Protein AF-X1LXI9-F1 (afdb_monomer_lite)

pLDDT: mean 72.56, std 15.57, range [33.75, 97.38]

Secondary structure (DSSP, 8-state):
--TTSS----GGGTTEEEE-S--TT-EEEEEEE--TT--TT-BSEEEES--SSSS--EEEEPTTSEEEEE-TTT--TT-EEEEEEEEES-EEEEEEEESSSS-EEPPPTT-TTS--EEEE-SSS-EEEEEEEEE--SPPPTT-EEEEE-SSTT-EEEEEEEEEE--PEEEETT-----TT--GGGTT-EEEE-TT--EEEE---S-PPPGGGTTEEEEEE-TT-SSSS-EEESTTSTT-EEEPPPEEEEEE--GGGPPPGGGTTEEEEEEEEEEE-TTS-EEEEEEEEEEEE--HHHHHHS--B--TTSTTEEE-TTS-EEE-SSTT--EEEEEEEEEETTEEEEEEEETTSSSBSS--EEETTEE----TTSTT----EEEPPTTTTTEEEEEETTTTEEEEEE-STTS--STTTT-BBTTTTB---B-TT-B-TTS-B---B-HHHHHHHHHTSSSTT--B---BTT-TT---TT---

Sequence (480 aa):
AIPGEGEVCSAVDVGCREYKGPAANNVRQVLFDDFETGIGSWTGGNIVTESVNFPGHSMEVTPSNTVERPVANFIQQGKSYLLSFWVKGSGDYKYYFSNGTPDLYFIDQNDENSPHTVNVSTDEWQEINIGQVLFNRSVSADEKLVILAPTAGTYIDNVILKEVQDNIYLIKDSWSTPESCILDMVGCQLYTDQNNNPYYFKSFSHLCEEQYVGCEALIDTQNYSSPFAKEFNSGDVSEINILSDEMIYLVNDEEKNCQAADKGCEKMGLPQLGIDIDGNVNVLSWSDVYLKNNPDFYTLKPILCVEDDLGCETYDNGIYFKDPELQEKVCEYRGNVLIGGKSKTGWFQQGTDLPCYESDLDTFTYGILSVLDDDYEGWAGICPNNQTGCTQFIDPSISTSYYYLDNEKLDKASCNGQVSLKQGCILFSDPNDTDGDGSVISRYNSAATYRKSAEATPLDSFVNPVDCTDTGTQDWTDYC

Foldseek 3Di:
DPPPPDDDDDPVCVQKDWDDDDDDPQKAWLDKDFQQVHPPQKPQWGWDCPHPDPRGIWTFGHQVLKMKHQCLVRDDAQWKKKKKWKKFAFAKKFKFKDQPPQTFEQDDPPDRRDTDIDGDHHRDIDMDTTHMTHRHDGRDSSIIIMMGHPGGRMIIGTIIMMIRRDIDIDRPPPDDDDPVPDVVCPAWDWDADPVRDTDTDGDDPDDPDPQQVQKDWDKDQLLAPDQAKDWDPPPALQIDIRHGIDTDIGRDDVVPDDQLVCRQWDWWWDFDWDADPVGDIDGPDTDIDIDRPHPVCCPVPVQFDGPPDDQWDQIVVSTIGHDPVNVLQEWEWAFQQQDPNDGATEIARPPDPHASDPDPPDPRYGYQDDPVDPPHPPHDYDYDPVCVQFWWWAQPQPRDTDTDRPDPVDPPPPLVQWDFVVVPRGDTFTQCCDDSNSHRDPQFDRNVRHVCCCPDVVGRDTDHTHGQPPPPDPDPVRHD

Radius of gyration: 37.51 Å; chains: 1; bounding box: 97×58×106 Å

Organism: NCBI:txid412755

Structure (mmCIF, N/CA/C/O backbone):
data_AF-X1LXI9-F1
#
_entry.id   AF-X1LXI9-F1
#
loop_
_atom_site.group_PDB
_atom_site.id
_atom_site.type_symbol
_atom_site.label_atom_id
_atom_site.label_alt_id
_atom_site.label_comp_id
_atom_site.label_asym_id
_atom_site.label_entity_id
_atom_site.label_seq_id
_atom_site.pdbx_PDB_ins_code
_atom_site.Cartn_x
_atom_site.Cartn_y
_atom_site.Cartn_z
_atom_site.occupancy
_atom_site.B_iso_or_equiv
_atom_site.auth_seq_id
_atom_site.auth_comp_id
_atom_site.auth_asym_id
_atom_site.auth_atom_id
_atom_site.pdbx_PDB_model_num
ATOM 1 N N . ALA A 1 1 ? -39.794 -25.764 45.193 1.00 43.38 1 ALA A N 1
ATOM 2 C CA . ALA A 1 1 ? -39.965 -25.770 43.730 1.00 43.38 1 ALA A CA 1
ATOM 3 C C . ALA A 1 1 ? -41.365 -26.276 43.419 1.00 43.38 1 ALA A C 1
ATOM 5 O O . ALA A 1 1 ? -41.764 -27.274 44.015 1.00 43.38 1 ALA A O 1
ATOM 6 N N . ILE A 1 2 ? -42.117 -25.570 42.575 1.00 35.69 2 ILE A N 1
ATOM 7 C CA . ILE A 1 2 ? -43.411 -26.043 42.071 1.00 35.69 2 ILE A CA 1
ATOM 8 C C . ILE A 1 2 ? -43.110 -27.228 41.135 1.00 35.69 2 ILE A C 1
ATOM 10 O O . ILE A 1 2 ? -42.318 -27.056 40.204 1.00 35.69 2 ILE A O 1
ATOM 14 N N . PRO A 1 3 ? -43.640 -28.440 41.384 1.00 33.97 3 PRO A N 1
ATOM 15 C CA . PRO A 1 3 ? -43.390 -29.584 40.510 1.00 33.97 3 PRO A CA 1
ATOM 16 C C . PRO A 1 3 ? -43.986 -29.312 39.121 1.00 33.97 3 PRO A C 1
ATOM 18 O O . PRO A 1 3 ? -45.205 -29.288 38.978 1.00 33.97 3 PRO A O 1
ATOM 21 N N . GLY A 1 4 ? -43.133 -29.079 38.118 1.00 40.91 4 GLY A N 1
ATOM 22 C CA . GLY A 1 4 ? -43.538 -28.837 36.724 1.00 40.91 4 GLY A CA 1
ATOM 23 C C . GLY A 1 4 ? -43.124 -27.489 36.122 1.00 40.91 4 GLY A C 1
ATOM 24 O O . GLY A 1 4 ? -43.269 -27.324 34.918 1.00 40.91 4 GLY A O 1
ATOM 25 N N . GLU A 1 5 ? -42.577 -26.559 36.913 1.00 40.34 5 GLU A N 1
ATOM 26 C CA . GLU A 1 5 ? -42.076 -25.256 36.417 1.00 40.34 5 GLU A CA 1
ATOM 27 C C . GLU A 1 5 ? -40.541 -25.150 36.416 1.00 40.34 5 GLU A C 1
ATOM 29 O O . GLU A 1 5 ? -39.981 -24.128 36.035 1.00 40.34 5 GLU A O 1
ATOM 34 N N . GLY A 1 6 ? -39.845 -26.198 36.865 1.00 33.75 6 GLY A N 1
ATOM 35 C CA . GLY A 1 6 ? -38.390 -26.278 36.778 1.00 33.75 6 GLY A CA 1
ATOM 36 C C . GLY A 1 6 ? -37.969 -26.949 35.478 1.00 33.75 6 GLY A C 1
ATOM 37 O O . GLY A 1 6 ? -38.403 -28.070 35.206 1.00 33.75 6 GLY A O 1
ATOM 38 N N . GLU A 1 7 ? -37.103 -26.298 34.705 1.00 44.97 7 GLU A N 1
ATOM 39 C CA . GLU A 1 7 ? -36.386 -26.971 33.625 1.00 44.97 7 GLU A CA 1
ATOM 40 C C . GLU A 1 7 ? -35.500 -28.077 34.216 1.00 44.97 7 GLU A C 1
ATOM 42 O O . GLU A 1 7 ? -34.785 -27.880 35.202 1.00 44.97 7 GLU A O 1
ATOM 47 N N . VAL A 1 8 ? -35.607 -29.280 33.653 1.00 48.47 8 VAL A N 1
ATOM 48 C CA . VAL A 1 8 ? -34.887 -30.464 34.128 1.00 48.47 8 VAL A CA 1
ATOM 49 C C . VAL A 1 8 ? -33.507 -30.472 33.473 1.00 48.47 8 VAL A C 1
ATOM 51 O O . VAL A 1 8 ? -33.408 -30.709 32.272 1.00 48.47 8 VAL A O 1
ATOM 54 N N . CYS A 1 9 ? -32.444 -30.229 34.242 1.00 44.66 9 CYS A N 1
ATOM 55 C CA . CYS A 1 9 ? -31.069 -30.443 33.784 1.00 44.66 9 CYS A CA 1
ATOM 56 C C . CYS A 1 9 ? -30.585 -31.858 34.132 1.00 44.66 9 CYS A C 1
ATOM 58 O O . CYS A 1 9 ? -31.145 -32.535 35.004 1.00 44.66 9 CYS A O 1
ATOM 60 N N . SER A 1 10 ? -29.565 -32.343 33.424 1.00 62.69 10 SER A N 1
ATOM 61 C CA . SER A 1 10 ? -29.024 -33.674 33.684 1.00 62.69 10 SER A CA 1
ATOM 62 C C . SER A 1 10 ? -28.213 -33.696 34.987 1.00 62.69 10 SER A C 1
ATOM 64 O O . SER A 1 10 ? -27.716 -32.672 35.456 1.00 62.69 10 SER A O 1
ATOM 66 N N . ALA A 1 11 ? -28.027 -34.884 35.571 1.00 64.38 11 ALA A N 1
ATOM 67 C CA . ALA A 1 11 ? -27.222 -35.035 36.785 1.00 64.38 11 ALA A CA 1
ATOM 68 C C . ALA A 1 11 ? -25.746 -34.620 36.599 1.00 64.38 11 ALA A C 1
ATOM 70 O O . ALA A 1 11 ? -25.089 -34.316 37.591 1.00 64.38 11 ALA A O 1
ATOM 71 N N . VAL A 1 12 ? -25.233 -34.595 35.359 1.00 62.94 12 VAL A N 1
ATOM 72 C CA . VAL A 1 12 ? -23.859 -34.148 35.061 1.00 62.94 12 VAL A CA 1
ATOM 73 C C . VAL A 1 12 ? -23.729 -32.623 34.988 1.00 62.94 12 VAL A C 1
ATOM 75 O O . VAL A 1 12 ? -22.621 -32.115 35.115 1.00 62.94 12 VAL A O 1
ATOM 78 N N . ASP A 1 13 ? -24.845 -31.897 34.876 1.00 57.62 13 ASP A N 1
ATOM 79 C CA . ASP A 1 13 ? -24.875 -30.430 34.777 1.00 57.62 13 ASP A CA 1
ATOM 80 C C . ASP A 1 13 ? -25.096 -29.744 36.141 1.00 57.62 13 ASP A C 1
ATOM 82 O O . ASP A 1 13 ? -25.202 -28.517 36.241 1.00 57.62 13 ASP A O 1
ATOM 86 N N . VAL A 1 14 ? -25.188 -30.524 37.226 1.00 57.53 14 VAL A N 1
ATOM 87 C CA . VAL A 1 14 ? -25.380 -30.006 38.587 1.00 57.53 14 VAL A CA 1
ATOM 88 C C . VAL A 1 14 ? -24.143 -29.210 39.005 1.00 57.53 14 VAL A C 1
ATOM 90 O O . VAL A 1 14 ? -23.079 -29.769 39.253 1.00 57.53 14 VAL A O 1
ATOM 93 N N . GLY A 1 15 ? -24.296 -27.888 39.120 1.00 50.97 15 GLY A N 1
ATOM 94 C CA . GLY A 1 15 ? -23.203 -26.973 39.464 1.00 50.97 15 GLY A CA 1
ATOM 95 C C . GLY A 1 15 ? -22.552 -26.275 38.267 1.00 50.97 15 GLY A C 1
ATOM 96 O O . GLY A 1 15 ? -21.640 -25.478 38.490 1.00 50.97 15 GLY A O 1
ATOM 97 N N . CYS A 1 16 ? -23.027 -26.506 37.036 1.00 48.50 16 CYS A N 1
ATOM 98 C CA . CYS A 1 16 ? -22.676 -25.684 35.877 1.00 48.50 16 CYS A CA 1
ATOM 99 C C . CYS A 1 16 ? -22.982 -24.208 36.150 1.00 48.50 16 CYS A C 1
ATOM 101 O O . CYS A 1 16 ? -24.085 -23.846 36.568 1.00 48.50 16 CYS A O 1
ATOM 103 N N . ARG A 1 17 ? -21.991 -23.352 35.916 1.00 50.97 17 ARG A N 1
ATOM 104 C CA . ARG A 1 17 ? -22.126 -21.898 35.934 1.00 50.97 17 ARG A CA 1
ATOM 105 C C . ARG A 1 17 ? -21.699 -21.356 34.582 1.00 50.97 17 ARG A C 1
ATOM 107 O O . ARG A 1 17 ? -20.701 -21.793 34.012 1.00 50.97 17 ARG A O 1
ATOM 114 N N . GLU A 1 18 ? -22.468 -20.400 34.088 1.00 49.72 18 GLU A N 1
ATOM 115 C CA . GLU A 1 18 ? -22.074 -19.585 32.951 1.00 49.72 18 GLU A CA 1
ATOM 116 C C . GLU A 1 18 ? -21.081 -18.529 33.450 1.00 49.72 18 GLU A C 1
ATOM 118 O O . GLU A 1 18 ? -21.402 -17.721 34.325 1.00 49.72 18 GLU A O 1
ATOM 123 N N . TYR A 1 19 ? -19.863 -18.564 32.921 1.00 52.59 19 TYR A N 1
ATOM 124 C CA . TYR A 1 19 ? -18.863 -17.527 33.117 1.00 52.59 19 TYR A CA 1
ATOM 125 C C . TYR A 1 19 ? -18.791 -16.703 31.831 1.00 52.59 19 TYR A C 1
ATOM 127 O O . TYR A 1 19 ? -18.480 -17.221 30.757 1.00 52.59 19 TYR A O 1
ATOM 135 N N . LYS A 1 20 ? -19.104 -15.409 31.944 1.00 48.09 20 LYS A N 1
ATOM 136 C CA . LYS A 1 20 ? -19.014 -14.442 30.845 1.00 48.09 20 LYS A CA 1
ATOM 137 C C . LYS A 1 20 ? -17.766 -13.590 31.035 1.00 48.09 20 LYS A C 1
ATOM 139 O O . LYS A 1 20 ? -17.637 -12.916 32.059 1.00 48.09 20 LYS A O 1
ATOM 144 N N . GLY A 1 21 ? -16.854 -13.653 30.072 1.00 52.06 21 GLY A N 1
ATOM 145 C CA . GLY A 1 21 ? -15.594 -12.919 30.096 1.00 52.06 21 GLY A CA 1
ATOM 146 C C . GLY A 1 21 ? -14.794 -13.116 28.809 1.00 52.06 21 GLY A C 1
ATOM 147 O O . GLY A 1 21 ? -15.010 -14.110 28.112 1.00 52.06 21 GLY A O 1
ATOM 148 N N . PRO A 1 22 ? -13.865 -12.201 28.485 1.00 48.69 22 PRO A N 1
ATOM 149 C CA . PRO A 1 22 ? -12.986 -12.345 27.334 1.00 48.69 22 PRO A CA 1
ATOM 150 C C . PRO A 1 22 ? -11.936 -13.428 27.622 1.00 48.69 22 PRO A C 1
ATOM 152 O O . PRO A 1 22 ? -10.826 -13.144 28.064 1.00 48.69 22 PRO A O 1
ATOM 155 N N . ALA A 1 23 ? -12.274 -14.697 27.409 1.00 44.97 23 ALA A N 1
ATOM 156 C CA . ALA A 1 23 ? -11.259 -15.737 27.309 1.00 44.97 23 ALA A CA 1
ATOM 157 C C . ALA A 1 23 ? -10.646 -15.699 25.905 1.00 44.97 23 ALA A C 1
ATOM 159 O O . ALA A 1 23 ? -11.381 -15.679 24.925 1.00 44.97 23 ALA A O 1
ATOM 160 N N . ALA A 1 24 ? -9.312 -15.664 25.836 1.00 43.31 24 ALA A N 1
ATOM 161 C CA . ALA A 1 24 ? -8.489 -15.928 24.652 1.00 43.31 24 ALA A CA 1
ATOM 162 C C . ALA A 1 24 ? -9.114 -15.521 23.299 1.00 43.31 24 ALA A C 1
ATOM 164 O O . ALA A 1 24 ? -9.586 -16.368 22.548 1.00 43.31 24 ALA A O 1
ATOM 165 N N . ASN A 1 25 ? -9.065 -14.225 22.977 1.00 47.00 25 ASN A N 1
ATOM 166 C CA . ASN A 1 25 ? -9.416 -13.696 21.652 1.00 47.00 25 ASN A CA 1
ATOM 167 C C . ASN A 1 25 ? -10.884 -13.826 21.223 1.00 47.00 25 ASN A C 1
ATOM 169 O O . ASN A 1 25 ? -11.218 -13.651 20.056 1.00 47.00 25 ASN A O 1
ATOM 173 N N . ASN A 1 26 ? -11.784 -14.058 22.171 1.00 65.25 26 ASN A N 1
ATOM 174 C CA . ASN A 1 26 ? -13.198 -14.205 21.877 1.00 65.25 26 ASN A CA 1
ATOM 175 C C . ASN A 1 26 ? -13.980 -12.883 21.853 1.00 65.25 26 ASN A C 1
ATOM 177 O O . ASN A 1 26 ? -15.082 -12.771 22.398 1.00 65.25 26 ASN A O 1
ATOM 181 N N . VAL A 1 27 ? -13.364 -11.843 21.300 1.00 74.12 27 VAL A N 1
ATOM 182 C CA . VAL A 1 27 ? -13.931 -10.497 21.221 1.00 74.12 27 VAL A CA 1
ATOM 183 C C . VAL A 1 27 ? -13.895 -10.023 19.778 1.00 74.12 27 VAL A C 1
ATOM 185 O O . VAL A 1 27 ? -12.883 -10.142 19.099 1.00 74.12 27 VAL A O 1
ATOM 188 N N . ARG A 1 28 ? -15.010 -9.478 19.303 1.00 82.69 28 ARG A N 1
ATOM 189 C CA . ARG A 1 28 ? -15.163 -8.932 17.955 1.00 82.69 28 ARG A CA 1
ATOM 190 C C . ARG A 1 28 ? -15.340 -7.426 18.047 1.00 82.69 28 ARG A C 1
ATOM 192 O O . ARG A 1 28 ? -16.235 -6.972 18.751 1.00 82.69 28 ARG A O 1
ATOM 199 N N . GLN A 1 29 ? -14.550 -6.654 17.310 1.00 88.81 29 GLN A N 1
ATOM 200 C CA . GLN A 1 29 ? -14.797 -5.221 17.159 1.00 88.81 29 GLN A CA 1
ATOM 201 C C . GLN A 1 29 ? -16.108 -4.997 16.400 1.00 88.81 29 GLN A C 1
ATOM 203 O O . GLN A 1 29 ? -16.296 -5.512 15.297 1.00 88.81 29 GLN A O 1
ATOM 208 N N . VAL A 1 30 ? -17.029 -4.265 17.022 1.00 92.62 30 VAL A N 1
ATOM 209 C CA . VAL A 1 30 ? -18.331 -3.913 16.438 1.00 92.62 30 VAL A CA 1
ATOM 210 C C . VAL A 1 30 ? -18.412 -2.435 16.066 1.00 92.62 30 VAL A C 1
ATOM 212 O O . VAL A 1 30 ? -19.2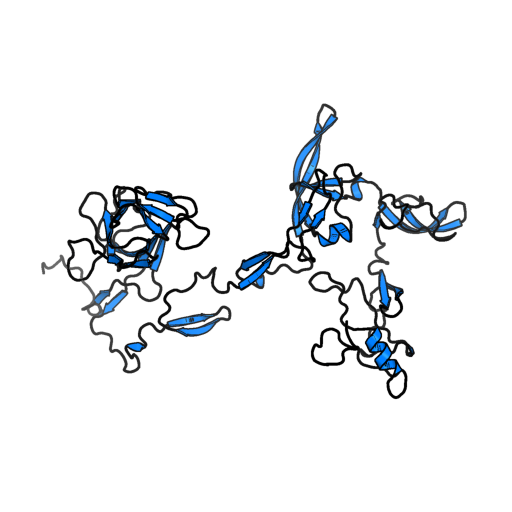30 -2.079 15.227 1.00 92.62 30 VAL A O 1
ATOM 215 N N . LEU A 1 31 ? -17.552 -1.592 16.644 1.00 93.44 31 LEU A N 1
ATOM 216 C CA . LEU A 1 31 ? -17.435 -0.168 16.339 1.00 93.44 31 LEU A CA 1
ATOM 217 C C . LEU A 1 31 ? -15.970 0.262 16.447 1.00 93.44 31 LEU A C 1
ATOM 219 O O . LEU A 1 31 ? -15.301 -0.126 17.407 1.00 93.44 31 LEU A O 1
ATOM 223 N N . PHE A 1 32 ? -15.519 1.076 15.495 1.00 95.00 32 PHE A N 1
ATOM 224 C CA . PHE A 1 32 ? -14.282 1.845 15.574 1.00 95.00 32 PHE A CA 1
ATOM 225 C C . PHE A 1 32 ? -14.494 3.186 14.881 1.00 95.00 32 PHE A C 1
ATOM 227 O O . PHE A 1 32 ? -14.864 3.208 13.709 1.00 95.00 32 PHE A O 1
ATOM 234 N N . ASP A 1 33 ? -14.316 4.269 15.628 1.00 95.44 33 ASP A N 1
ATOM 235 C CA . ASP A 1 33 ? -14.385 5.635 15.120 1.00 95.44 33 ASP A CA 1
ATOM 236 C C . ASP A 1 33 ? -13.048 6.338 15.458 1.00 95.44 33 ASP A C 1
ATOM 238 O O . ASP A 1 33 ? -12.766 6.598 16.631 1.00 95.44 33 ASP A O 1
ATOM 242 N N . ASP A 1 34 ? -12.230 6.598 14.430 1.00 93.62 34 ASP A N 1
ATOM 243 C CA . ASP A 1 34 ? -10.898 7.245 14.475 1.00 93.62 34 ASP A CA 1
ATOM 244 C C . ASP A 1 34 ? -10.928 8.738 14.105 1.00 93.62 34 ASP A C 1
ATOM 246 O O . ASP A 1 34 ? -9.926 9.431 14.170 1.00 93.62 34 ASP A O 1
ATOM 250 N N . PHE A 1 35 ? -12.095 9.240 13.699 1.00 95.62 35 PHE A N 1
ATOM 251 C CA . PHE A 1 35 ? -12.354 10.634 13.336 1.00 95.62 35 PHE A CA 1
ATOM 252 C C . PHE A 1 35 ? -11.572 11.193 12.134 1.00 95.62 35 PHE A C 1
ATOM 254 O O . PHE A 1 35 ? -11.758 12.365 11.804 1.00 95.62 35 PHE A O 1
ATOM 261 N N . GLU A 1 36 ? -10.818 10.379 11.391 1.00 94.25 36 GLU A N 1
ATOM 262 C CA . GLU A 1 36 ? -9.972 10.855 10.281 1.00 94.25 36 GLU A CA 1
ATOM 263 C C . GLU A 1 36 ? -10.762 11.384 9.075 1.00 94.25 36 GLU A C 1
ATOM 265 O O . GLU A 1 36 ? -10.279 12.195 8.286 1.00 94.25 36 GLU A O 1
ATOM 270 N N . THR A 1 37 ? -12.021 10.965 8.946 1.00 91.44 37 THR A N 1
ATOM 271 C CA . THR A 1 37 ? -12.935 11.406 7.878 1.00 91.44 37 THR A CA 1
ATOM 272 C C . THR A 1 37 ? -14.056 12.324 8.378 1.00 91.44 37 THR A C 1
ATOM 274 O O . THR A 1 37 ? -14.967 12.667 7.619 1.00 91.44 37 THR A O 1
ATOM 277 N N . GLY A 1 38 ? -14.014 12.741 9.649 1.00 91.62 38 GLY A N 1
ATOM 278 C CA . GLY A 1 38 ? -15.088 13.494 10.303 1.00 91.62 38 GLY A CA 1
ATOM 279 C C . GLY A 1 38 ? -15.615 12.830 11.577 1.00 91.62 38 GLY A C 1
ATOM 280 O O . GLY A 1 38 ? -15.315 11.683 11.884 1.00 91.62 38 GLY A O 1
ATOM 281 N N . ILE A 1 39 ? -16.510 13.526 12.287 1.00 93.19 39 ILE A N 1
ATOM 282 C CA . ILE A 1 39 ? -17.184 12.987 13.488 1.00 93.19 39 ILE A CA 1
ATOM 283 C C . ILE A 1 39 ? -18.311 11.982 13.175 1.00 93.19 39 ILE A C 1
ATOM 285 O O . ILE A 1 39 ? -18.971 11.476 14.078 1.00 93.19 39 ILE A O 1
ATOM 289 N N . GLY A 1 40 ? -18.580 11.689 11.900 1.00 91.25 40 GLY A N 1
ATOM 290 C CA . GLY A 1 40 ? -19.579 10.701 11.488 1.00 91.25 40 GLY A CA 1
ATOM 291 C C . GLY A 1 40 ? -20.969 10.925 12.104 1.00 91.25 40 GLY A C 1
ATOM 292 O O . GLY A 1 40 ? -21.575 11.982 11.949 1.00 91.25 40 GLY A O 1
ATOM 293 N N . SER A 1 41 ? -21.495 9.895 12.779 1.00 94.31 41 SER A N 1
ATOM 294 C CA . SER A 1 41 ? -22.800 9.932 13.472 1.00 94.31 41 SER A CA 1
ATOM 295 C C . SER A 1 41 ? -22.715 10.389 14.932 1.00 94.31 41 SER A C 1
ATOM 297 O O . SER A 1 41 ? -23.704 10.272 15.660 1.00 94.31 41 SER A O 1
ATOM 299 N N . TRP A 1 42 ? -21.550 10.856 15.383 1.00 96.56 42 TRP A N 1
ATOM 300 C CA . TRP A 1 42 ? -21.413 11.427 16.715 1.00 96.56 42 TRP A CA 1
ATOM 301 C C . TRP A 1 42 ? -22.117 12.779 16.809 1.00 96.56 42 TRP A C 1
ATOM 303 O O . TRP A 1 42 ? -22.228 13.533 15.843 1.00 96.56 42 TRP A O 1
ATOM 313 N N . THR A 1 43 ? -22.585 13.098 18.009 1.00 95.94 43 THR A N 1
ATOM 314 C CA . THR A 1 43 ? -23.117 14.419 18.353 1.00 95.94 43 THR A CA 1
ATOM 315 C C . THR A 1 43 ? -22.407 14.954 19.589 1.00 95.94 43 THR A C 1
ATOM 317 O O . THR A 1 43 ? -21.877 14.176 20.378 1.00 95.94 43 THR A O 1
ATOM 320 N N . GLY A 1 44 ? -22.385 16.280 19.761 1.00 94.06 44 GLY A N 1
ATOM 321 C CA . GLY A 1 44 ? -21.767 16.920 20.928 1.00 94.06 44 GLY A CA 1
ATOM 322 C C . GLY A 1 44 ? -20.252 17.137 20.832 1.00 94.06 44 GLY A C 1
ATOM 323 O O . GLY A 1 44 ? -19.642 17.501 21.837 1.00 94.06 44 GLY A O 1
ATOM 324 N N . GLY A 1 45 ? -19.649 16.967 19.651 1.00 94.50 45 GLY A N 1
ATOM 325 C CA . GLY A 1 45 ? -18.226 17.212 19.396 1.00 94.50 45 GLY A CA 1
ATOM 326 C C . GLY A 1 45 ? -17.971 17.936 18.069 1.00 94.50 45 GLY A C 1
ATOM 327 O O . GLY A 1 45 ? -18.873 18.028 17.237 1.00 94.50 45 GLY A O 1
ATOM 328 N N . ASN A 1 46 ? -16.752 18.442 17.877 1.00 95.31 46 ASN A N 1
ATOM 329 C CA . ASN A 1 46 ? -16.251 18.995 16.614 1.00 95.31 46 ASN A CA 1
ATOM 330 C C . ASN A 1 46 ? -14.959 18.282 16.208 1.00 95.31 46 ASN A C 1
ATOM 332 O O . ASN A 1 46 ? -14.172 17.912 17.072 1.00 95.31 46 ASN A O 1
ATOM 336 N N . ILE A 1 47 ? -14.717 18.134 14.906 1.00 95.75 47 ILE A N 1
ATOM 337 C CA . ILE A 1 47 ? -13.435 17.622 14.411 1.00 95.75 47 ILE A CA 1
ATOM 338 C C . ILE A 1 47 ? -12.323 18.662 14.595 1.00 95.75 47 ILE A C 1
ATOM 340 O O . ILE A 1 47 ? -12.526 19.845 14.310 1.00 95.75 47 ILE A O 1
ATOM 344 N N . VAL A 1 48 ? -11.153 18.216 15.049 1.00 95.56 48 VAL A N 1
ATOM 345 C CA . VAL A 1 48 ? -9.952 19.038 15.263 1.00 95.56 48 VAL A CA 1
ATOM 346 C C . VAL A 1 48 ? -8.688 18.273 14.868 1.00 95.56 48 VAL A C 1
ATOM 348 O O . VAL A 1 48 ? -8.717 17.056 14.756 1.00 95.56 48 VAL A O 1
ATOM 351 N N . THR A 1 49 ? -7.573 18.982 14.676 1.00 93.31 49 THR A N 1
ATOM 352 C CA . THR A 1 49 ? -6.270 18.407 14.273 1.00 93.31 49 THR A CA 1
ATOM 353 C C . THR A 1 49 ? -5.346 18.067 15.450 1.00 93.31 49 THR A C 1
ATOM 355 O O . THR A 1 49 ? -4.182 17.740 15.250 1.00 93.31 49 THR A O 1
ATOM 358 N N . GLU A 1 50 ? -5.804 18.255 16.690 1.00 90.69 50 GLU A N 1
ATOM 359 C CA . GLU A 1 50 ? -5.133 17.702 17.871 1.00 90.69 50 GLU A CA 1
ATOM 360 C C . GLU A 1 50 ? -5.544 16.236 17.963 1.00 90.69 50 GLU A C 1
ATOM 362 O O . GLU A 1 50 ? -6.726 15.964 18.125 1.00 90.69 50 GLU A O 1
ATOM 367 N N . SER A 1 51 ? -4.609 15.305 17.834 1.00 89.19 51 SER A N 1
ATOM 368 C CA . SER A 1 51 ? -4.891 13.874 17.671 1.00 89.19 51 SER A CA 1
ATOM 369 C C . SER A 1 51 ? -3.788 13.026 18.292 1.00 89.19 51 SER A C 1
ATOM 371 O O . SER A 1 51 ? -2.697 13.523 18.589 1.00 89.19 51 SER A O 1
ATOM 373 N N . VAL A 1 52 ? -4.061 11.733 18.487 1.00 79.56 52 VAL A N 1
ATOM 374 C CA . VAL A 1 52 ? -3.053 10.786 18.994 1.00 79.56 52 VAL A CA 1
ATOM 375 C C . VAL A 1 52 ? -1.918 10.586 17.976 1.00 79.56 52 VAL A C 1
ATOM 377 O O . VAL A 1 52 ? -0.761 10.422 18.365 1.00 79.56 52 VAL A O 1
ATOM 380 N N . ASN A 1 53 ? -2.233 10.655 16.678 1.00 78.19 53 ASN A N 1
ATOM 381 C CA . ASN A 1 53 ? -1.291 10.499 15.567 1.00 78.19 53 ASN A CA 1
ATOM 382 C C . ASN A 1 53 ? -1.152 11.809 14.779 1.00 78.19 53 ASN A C 1
ATOM 384 O O . ASN A 1 53 ? -2.161 12.418 14.440 1.00 78.19 53 ASN A O 1
ATOM 388 N N . PHE A 1 54 ? 0.073 12.236 14.452 1.00 64.06 54 PHE A N 1
ATOM 389 C CA . PHE A 1 54 ? 0.313 13.420 13.615 1.00 64.06 54 PHE A CA 1
ATOM 390 C C . PHE A 1 54 ? 0.900 13.028 12.244 1.00 64.06 54 PHE A C 1
ATOM 392 O O . PHE A 1 54 ? 1.953 12.384 12.227 1.00 64.06 54 PHE A O 1
ATOM 399 N N . PRO A 1 55 ? 0.310 13.465 11.109 1.00 74.31 55 PRO A N 1
ATOM 400 C CA . PRO A 1 55 ? -0.945 14.220 10.991 1.00 74.31 55 PRO A CA 1
ATOM 401 C C . PRO A 1 55 ? -2.178 13.329 11.236 1.00 74.31 55 PRO A C 1
ATOM 403 O O . PRO A 1 55 ? -2.167 12.165 10.849 1.00 74.31 55 PRO A O 1
ATOM 406 N N . GLY A 1 56 ? -3.230 13.879 11.848 1.00 88.94 56 GLY A N 1
ATOM 407 C CA . GLY A 1 56 ? -4.485 13.164 12.109 1.00 88.94 56 GLY A CA 1
ATOM 408 C C . GLY A 1 56 ? -5.572 14.071 12.685 1.00 88.94 56 GLY A C 1
ATOM 409 O O . GLY A 1 56 ? -5.379 15.291 12.800 1.00 88.94 56 GLY A O 1
ATOM 410 N N . HIS A 1 57 ? -6.709 13.478 13.042 1.00 94.25 57 HIS A N 1
ATOM 411 C CA . HIS A 1 57 ? -7.858 14.182 13.602 1.00 94.25 57 HIS A CA 1
ATOM 412 C C . HIS A 1 57 ? -8.375 13.521 14.878 1.00 94.25 57 HIS A C 1
ATOM 414 O O . HIS A 1 57 ? -8.226 12.330 15.091 1.00 94.25 57 HIS A O 1
ATOM 420 N N . SER A 1 58 ? -9.026 14.306 15.731 1.00 96.19 58 SER A N 1
ATOM 421 C CA . SER A 1 58 ? -9.824 13.785 16.841 1.00 96.19 58 SER A CA 1
ATOM 422 C C . SER A 1 58 ? -11.112 14.588 17.002 1.00 96.19 58 SER A C 1
ATOM 424 O O . SER A 1 58 ? -11.397 15.516 16.233 1.00 96.19 58 SER A O 1
ATOM 426 N N . MET A 1 59 ? -11.910 14.238 18.008 1.00 96.69 59 MET A N 1
ATOM 427 C CA . MET A 1 59 ? -13.119 14.963 18.362 1.00 96.69 59 MET A CA 1
ATOM 428 C C . MET A 1 59 ? -12.921 15.801 19.632 1.00 96.69 59 MET A C 1
ATOM 430 O O . MET A 1 59 ? -12.757 15.268 20.728 1.00 96.69 59 MET A O 1
ATOM 434 N N . GLU A 1 60 ? -13.036 17.123 19.510 1.00 96.75 60 GLU A N 1
ATOM 435 C CA . GLU A 1 60 ? -13.123 18.049 20.642 1.00 96.75 60 GLU A CA 1
ATOM 436 C C . GLU A 1 60 ? -14.562 18.099 21.180 1.00 96.75 60 GLU A C 1
ATOM 438 O O . GLU A 1 60 ? -15.517 18.353 20.441 1.00 96.75 60 GLU A O 1
ATOM 443 N N . VAL A 1 61 ? -14.733 17.894 22.484 1.00 95.88 61 VAL A N 1
ATOM 444 C CA . VAL A 1 61 ? -16.035 17.893 23.160 1.00 95.88 61 VAL A CA 1
ATOM 445 C C . VAL A 1 61 ? -16.596 19.316 23.290 1.00 95.88 61 VAL A C 1
ATOM 447 O O . VAL A 1 61 ? -15.957 20.218 23.837 1.00 95.88 61 VAL A O 1
ATOM 450 N N . THR A 1 62 ? -17.838 19.507 22.831 1.00 90.88 62 THR A N 1
ATOM 451 C CA . THR A 1 62 ? -18.563 20.792 22.871 1.00 90.88 62 THR A CA 1
ATOM 452 C C . THR A 1 62 ? -18.998 21.188 24.299 1.00 90.88 62 THR A C 1
ATOM 454 O O . THR A 1 62 ? -18.920 20.377 25.224 1.00 90.88 62 THR A O 1
ATOM 457 N N . PRO A 1 63 ? -19.514 22.420 24.524 1.00 84.69 63 PRO A N 1
ATOM 458 C CA . PRO A 1 63 ? -19.859 22.930 25.860 1.00 84.69 63 PRO A CA 1
ATOM 459 C C . PRO A 1 63 ? -20.881 22.138 26.694 1.00 84.69 63 PRO A C 1
ATOM 461 O O . PRO A 1 63 ? -21.085 22.470 27.860 1.00 84.69 63 PRO A O 1
ATOM 464 N N . SER A 1 64 ? -21.551 21.127 26.134 1.00 85.81 64 SER A N 1
ATOM 465 C CA . SER A 1 64 ? -22.424 20.210 26.884 1.00 85.81 64 SER A CA 1
ATOM 466 C C . SER A 1 64 ? -21.658 19.122 27.648 1.00 85.81 64 SER A C 1
ATOM 468 O O . SER A 1 64 ? -22.289 18.347 28.369 1.00 85.81 64 SER A O 1
ATOM 470 N N . ASN A 1 65 ? -20.332 19.031 27.479 1.00 91.88 65 ASN A N 1
ATOM 471 C CA . ASN A 1 65 ? -19.452 18.008 28.060 1.00 91.88 65 ASN A CA 1
ATOM 472 C C . ASN A 1 65 ? -19.884 16.563 27.750 1.00 91.88 65 ASN A C 1
ATOM 474 O O . ASN A 1 65 ? -19.486 15.635 28.447 1.00 91.88 65 ASN A O 1
ATOM 478 N N . THR A 1 66 ? -20.739 16.364 26.749 1.00 94.25 66 THR A N 1
ATOM 479 C CA . THR A 1 66 ? -21.377 15.077 26.463 1.00 94.25 66 THR A CA 1
ATOM 480 C C . THR A 1 66 ? -21.300 14.817 24.975 1.00 94.25 66 THR A C 1
ATOM 482 O O . THR A 1 66 ? -21.757 15.654 24.193 1.00 94.25 66 THR A O 1
ATOM 485 N N . VAL A 1 67 ? -20.769 13.654 24.608 1.00 96.44 67 VAL A N 1
ATOM 486 C CA . VAL A 1 67 ? -20.788 13.143 23.238 1.00 96.44 67 VAL A CA 1
ATOM 487 C C . VAL A 1 67 ? -21.595 11.855 23.169 1.00 96.44 67 VAL A C 1
ATOM 489 O O . VAL A 1 67 ? -21.568 11.033 24.088 1.00 96.44 67 VAL A O 1
ATOM 492 N N . GLU A 1 68 ? -22.338 11.688 22.079 1.00 96.69 68 GLU A N 1
ATOM 493 C CA . GLU A 1 68 ? -23.240 10.550 21.901 1.00 96.69 68 GLU A CA 1
ATOM 494 C C . GLU A 1 68 ? -23.073 9.906 20.529 1.00 96.69 68 GLU A C 1
ATOM 496 O O . GLU A 1 68 ? -22.996 10.607 19.517 1.00 96.69 68 GLU A O 1
ATOM 501 N N . ARG A 1 69 ? -23.126 8.572 20.494 1.00 97.00 69 ARG A N 1
ATOM 502 C CA . ARG A 1 69 ? -23.041 7.747 19.288 1.00 97.00 69 ARG A CA 1
ATOM 503 C C . ARG A 1 69 ? -24.216 6.776 19.221 1.00 97.00 69 ARG A C 1
ATOM 505 O O . ARG A 1 69 ? -24.341 5.946 20.119 1.00 97.00 69 ARG A O 1
ATOM 512 N N . PRO A 1 70 ? -25.069 6.806 18.181 1.00 97.38 70 PRO A N 1
ATOM 513 C CA . PRO A 1 70 ? -26.085 5.774 17.984 1.00 97.38 70 PRO A C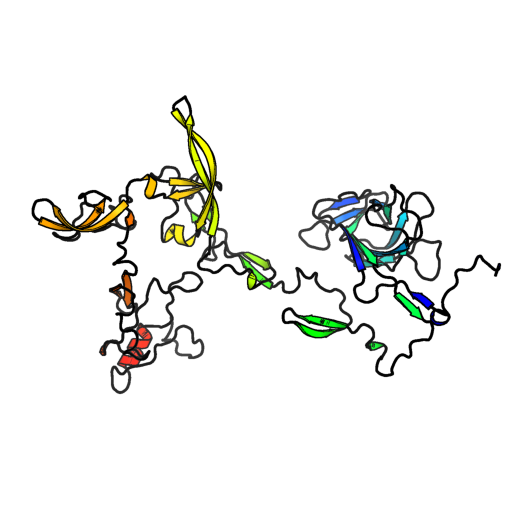A 1
ATOM 514 C C . PRO A 1 70 ? -25.436 4.397 17.800 1.00 97.38 70 PRO A C 1
ATOM 516 O O . PRO A 1 70 ? -24.548 4.255 16.954 1.00 97.38 70 PRO A O 1
ATOM 519 N N . VAL A 1 71 ? -25.884 3.400 18.572 1.00 96.44 71 VAL A N 1
ATOM 520 C CA . VAL A 1 71 ? -25.282 2.052 18.604 1.00 96.44 71 VAL A CA 1
ATOM 521 C C . VAL A 1 71 ? -26.255 0.895 18.409 1.00 96.44 71 VAL A C 1
ATOM 523 O O . VAL A 1 71 ? -25.816 -0.249 18.399 1.00 96.44 71 VAL A O 1
ATOM 526 N N . ALA A 1 72 ? -27.546 1.154 18.191 1.00 95.06 72 ALA A N 1
ATOM 527 C CA . ALA A 1 72 ? -28.575 0.113 18.071 1.00 95.06 72 ALA A CA 1
ATOM 528 C C . ALA A 1 72 ? -28.229 -1.027 17.082 1.00 95.06 72 ALA A C 1
ATOM 530 O O . ALA A 1 72 ? -28.592 -2.174 17.318 1.00 95.06 72 ALA A O 1
ATOM 531 N N . ASN A 1 73 ? -27.487 -0.736 16.006 1.00 93.69 73 ASN A N 1
ATOM 532 C CA . ASN A 1 73 ? -27.078 -1.732 15.003 1.00 93.69 73 ASN A CA 1
ATOM 533 C C . ASN A 1 73 ? -25.811 -2.530 15.371 1.00 93.69 73 ASN A C 1
ATOM 535 O O . ASN A 1 73 ? -25.470 -3.477 14.667 1.00 93.69 73 ASN A O 1
ATOM 539 N N . PHE A 1 74 ? -25.102 -2.147 16.434 1.00 93.88 74 PHE A N 1
ATOM 540 C CA . PHE A 1 74 ? -23.834 -2.757 16.857 1.00 93.88 74 PHE A CA 1
ATOM 541 C C . PHE A 1 74 ? -23.971 -3.618 18.113 1.00 93.88 74 PHE A C 1
ATOM 543 O O . PHE A 1 74 ? -23.017 -4.292 18.498 1.00 93.88 74 PHE A O 1
ATOM 550 N N . ILE A 1 75 ? -25.140 -3.593 18.758 1.00 94.00 75 ILE A N 1
ATOM 551 C CA . ILE A 1 75 ? -25.372 -4.264 20.034 1.00 94.00 75 ILE A CA 1
ATOM 552 C C . ILE A 1 75 ? -26.527 -5.267 19.971 1.00 94.00 75 ILE A C 1
ATOM 554 O O . ILE A 1 75 ? -27.439 -5.156 19.153 1.00 94.00 75 ILE A O 1
ATOM 558 N N . GLN A 1 76 ? -26.503 -6.249 20.867 1.00 91.38 76 GLN A N 1
ATOM 559 C CA . GLN A 1 76 ? -27.470 -7.337 20.942 1.00 91.38 76 GLN A CA 1
ATOM 560 C C . GLN A 1 76 ? -27.785 -7.685 22.398 1.00 91.38 76 GLN A C 1
ATOM 562 O O . GLN A 1 76 ? -26.913 -7.688 23.270 1.00 91.38 76 GLN A O 1
ATOM 567 N N . GLN A 1 77 ? -29.045 -8.039 22.660 1.00 90.31 77 GLN A N 1
ATOM 568 C CA . GLN A 1 77 ? -29.463 -8.521 23.974 1.00 90.31 77 GLN A CA 1
ATOM 569 C C . GLN A 1 77 ? -28.739 -9.827 24.339 1.00 90.31 77 GLN A C 1
ATOM 571 O O . GLN A 1 77 ? -28.686 -10.769 23.554 1.00 90.31 77 GLN A O 1
ATOM 576 N N . GLY A 1 78 ? -28.218 -9.898 25.563 1.00 83.19 78 GLY A N 1
ATOM 577 C CA . GLY A 1 78 ? -27.542 -11.063 26.135 1.00 83.19 78 GLY A CA 1
ATOM 578 C C . GLY A 1 78 ? -26.028 -11.114 25.910 1.00 83.19 78 GLY A C 1
ATOM 579 O O . GLY A 1 78 ? -25.377 -11.980 26.507 1.00 83.19 78 GLY A O 1
ATOM 580 N N . LYS A 1 79 ? -25.476 -10.195 25.106 1.00 84.81 79 LYS A N 1
ATOM 581 C CA . LYS A 1 79 ? -24.040 -10.066 24.824 1.00 84.81 79 LYS A CA 1
ATOM 582 C C . LYS A 1 79 ? -23.343 -9.126 25.806 1.00 84.81 79 LYS A C 1
ATOM 584 O O . LYS A 1 79 ? -23.973 -8.237 26.379 1.00 84.81 79 LYS A O 1
ATOM 589 N N . SER A 1 80 ? -22.044 -9.339 25.999 1.00 85.31 80 SER A N 1
ATOM 590 C CA . SER A 1 80 ? -21.195 -8.452 26.798 1.00 85.31 80 SER A CA 1
ATOM 591 C C . SER A 1 80 ? -20.341 -7.570 25.895 1.00 85.31 80 SER A C 1
ATOM 593 O O . SER A 1 80 ? -19.850 -8.048 24.874 1.00 85.31 80 SER A O 1
ATOM 595 N N . TYR A 1 81 ? -20.128 -6.317 26.293 1.00 86.94 81 TYR A N 1
ATOM 596 C CA . TYR A 1 81 ? -19.354 -5.339 25.530 1.00 86.94 81 TYR A CA 1
ATOM 597 C C . TYR A 1 81 ? -18.200 -4.758 26.345 1.00 86.94 81 TYR A C 1
ATOM 599 O O . TYR A 1 81 ? -18.341 -4.534 27.546 1.00 86.94 81 TYR A O 1
ATOM 607 N N . LEU A 1 82 ? -17.078 -4.511 25.675 1.00 86.44 82 LEU A N 1
ATOM 608 C CA . LEU A 1 82 ? -15.903 -3.796 26.172 1.00 86.44 82 LEU A CA 1
ATOM 609 C C . LEU A 1 82 ? -15.792 -2.476 25.408 1.00 86.44 82 LEU A C 1
ATOM 611 O O . LEU A 1 82 ? -16.038 -2.459 24.201 1.00 86.44 82 LEU A O 1
ATOM 615 N N . LEU A 1 83 ? -15.403 -1.403 26.090 1.00 90.38 83 LEU A N 1
ATOM 616 C CA . LEU A 1 83 ? -15.215 -0.080 25.495 1.00 90.38 83 LEU A CA 1
ATOM 617 C C . LEU A 1 83 ? -13.781 0.391 25.752 1.00 90.38 83 LEU A C 1
ATOM 619 O O . LEU A 1 83 ? -13.276 0.254 26.866 1.00 90.38 83 LEU A O 1
ATOM 623 N N . SER A 1 84 ? -13.135 0.958 24.741 1.00 91.56 84 SER A N 1
ATOM 624 C CA . SER A 1 84 ? -11.913 1.735 24.923 1.00 91.56 84 SER A CA 1
ATOM 625 C C . SER A 1 84 ? -11.937 2.994 24.070 1.00 91.56 84 SER A C 1
ATOM 627 O O . SER A 1 84 ? -12.635 3.048 23.059 1.00 91.56 84 SER A O 1
ATOM 629 N N . PHE A 1 85 ? -11.249 4.035 24.522 1.00 94.31 85 PHE A N 1
ATOM 630 C CA . PHE A 1 85 ? -11.061 5.273 23.769 1.00 94.31 85 PHE A CA 1
ATOM 631 C C . PHE A 1 85 ? -9.896 6.074 24.345 1.00 94.31 85 PHE A C 1
ATOM 633 O O . PHE A 1 85 ? -9.587 5.977 25.534 1.00 94.31 85 PHE A O 1
ATOM 640 N N . TRP A 1 86 ? -9.259 6.878 23.505 1.00 94.94 86 TRP A N 1
ATOM 641 C CA . TRP A 1 86 ? -8.205 7.802 23.900 1.00 94.94 86 TRP A CA 1
ATOM 642 C C . TRP A 1 86 ? -8.795 9.145 24.293 1.00 94.94 86 TRP A C 1
ATOM 644 O O . TRP A 1 86 ? -9.748 9.617 23.674 1.00 94.94 86 TRP A O 1
ATOM 654 N N . VAL A 1 87 ? -8.222 9.772 25.317 1.00 95.31 87 VAL A N 1
ATOM 655 C CA . VAL A 1 87 ? -8.614 11.113 25.750 1.00 95.31 87 VAL A CA 1
ATOM 656 C C . VAL A 1 87 ? -7.419 11.995 26.058 1.00 95.31 87 VAL A C 1
ATOM 658 O O . VAL A 1 87 ? -6.404 11.514 26.559 1.00 95.31 87 VAL A O 1
ATOM 661 N N . LYS A 1 88 ? -7.576 13.300 25.834 1.00 93.62 88 LYS A N 1
ATOM 662 C CA . LYS A 1 88 ? -6.680 14.352 26.328 1.00 93.62 88 LYS A CA 1
ATOM 663 C C . LYS A 1 88 ? -7.523 15.399 27.054 1.00 93.62 88 LYS A C 1
ATOM 665 O O . LYS A 1 88 ? -8.369 16.061 26.452 1.00 93.62 88 LYS A O 1
ATOM 670 N N . GLY A 1 89 ? -7.350 15.475 28.370 1.00 91.62 89 GLY A N 1
ATOM 671 C CA . GLY A 1 89 ? -8.176 16.283 29.264 1.00 91.62 89 GLY A CA 1
ATOM 672 C C . GLY A 1 89 ? -8.227 15.677 30.661 1.00 91.62 89 GLY A C 1
ATOM 673 O O . GLY A 1 89 ? -8.774 14.589 30.844 1.00 91.62 89 GLY A O 1
ATOM 674 N N . SER A 1 90 ? -7.676 16.360 31.662 1.00 91.88 90 SER A N 1
ATOM 675 C CA . SER A 1 90 ? -7.693 15.837 33.039 1.00 91.88 90 SER A CA 1
ATOM 676 C C . SER A 1 90 ? -9.086 15.900 33.686 1.00 91.88 90 SER A C 1
ATOM 678 O O . SER A 1 90 ? -9.817 16.879 33.526 1.00 91.88 90 SER A O 1
ATOM 680 N N . GLY A 1 91 ? -9.447 14.872 34.457 1.00 91.94 91 GLY A N 1
ATOM 681 C CA . GLY A 1 91 ? -10.688 14.819 35.230 1.00 91.94 91 GLY A CA 1
ATOM 682 C C . GLY A 1 91 ? -11.430 13.487 35.148 1.00 91.94 91 GLY A C 1
ATOM 683 O O . GLY A 1 91 ? -10.869 12.456 34.784 1.00 91.94 91 GLY A O 1
ATOM 684 N N . ASP A 1 92 ? -12.698 13.526 35.542 1.00 91.50 92 ASP A N 1
ATOM 685 C CA . ASP A 1 92 ? -13.564 12.363 35.718 1.00 91.50 92 ASP A CA 1
ATOM 686 C C . ASP A 1 92 ? -14.435 12.114 34.480 1.00 91.50 92 ASP A C 1
ATOM 688 O O . ASP A 1 92 ? -15.311 12.919 34.155 1.00 91.50 92 ASP A O 1
ATOM 692 N N . TYR A 1 93 ? -14.231 10.969 33.830 1.00 91.50 93 TYR A N 1
ATOM 693 C CA . TYR A 1 93 ? -14.999 10.528 32.666 1.00 91.50 93 TYR A CA 1
ATOM 694 C C . TYR A 1 93 ? -16.059 9.511 33.059 1.00 91.50 93 TYR A C 1
ATOM 696 O O . TYR A 1 93 ? -15.798 8.621 33.870 1.00 91.50 93 TYR A O 1
ATOM 704 N N . LYS A 1 94 ? -17.238 9.602 32.436 1.00 90.56 94 LYS A N 1
ATOM 705 C CA . LYS A 1 94 ? -18.332 8.630 32.603 1.00 90.56 94 LYS A CA 1
ATOM 706 C C . LYS A 1 94 ? -18.804 8.118 31.259 1.00 90.56 94 LYS A C 1
ATOM 708 O O . LYS A 1 94 ? -18.787 8.851 30.276 1.00 90.56 94 LYS A O 1
ATOM 713 N N . TYR A 1 95 ? -19.274 6.881 31.239 1.00 90.81 95 TYR A N 1
ATOM 714 C CA . TYR A 1 95 ? -19.695 6.218 30.013 1.00 90.81 95 TYR A CA 1
ATOM 715 C C . TYR A 1 95 ? -20.784 5.183 30.287 1.00 90.81 95 TYR A C 1
ATOM 717 O O . TYR A 1 95 ? -20.778 4.509 31.321 1.00 90.81 95 TYR A O 1
ATOM 725 N N . TYR A 1 96 ? -21.752 5.085 29.382 1.00 91.62 96 TYR A N 1
ATOM 726 C CA . TYR A 1 96 ? -22.898 4.184 29.518 1.00 91.62 96 TYR A CA 1
ATOM 727 C C . TYR A 1 96 ? -23.678 4.046 28.215 1.00 91.62 96 TYR A C 1
ATOM 729 O O . TYR A 1 96 ? -23.530 4.854 27.296 1.00 91.62 96 TYR A O 1
ATOM 737 N N . PHE A 1 97 ? -24.551 3.041 28.157 1.00 93.31 97 PHE A N 1
ATOM 738 C CA . PHE A 1 97 ? -25.588 2.977 27.135 1.00 93.31 97 PHE A CA 1
ATOM 739 C C . PHE A 1 97 ? -26.881 3.630 27.625 1.00 93.31 97 PHE A C 1
ATOM 741 O O . PHE A 1 97 ? -27.354 3.346 28.729 1.00 93.31 97 PHE A O 1
ATOM 748 N N . SER A 1 98 ? -27.485 4.475 26.794 1.00 93.38 98 SER A N 1
ATOM 749 C CA . SER A 1 98 ? -28.737 5.166 27.101 1.00 93.38 98 SER A CA 1
ATOM 750 C C . SER A 1 98 ? -29.741 5.039 25.967 1.00 93.38 98 SER A C 1
ATOM 752 O O . SER A 1 98 ? -29.387 5.066 24.793 1.00 93.38 98 SER A O 1
ATOM 754 N N . ASN A 1 99 ? -31.015 4.950 26.332 1.00 91.25 99 ASN A N 1
ATOM 755 C CA . ASN A 1 99 ? -32.151 5.096 25.423 1.00 91.25 99 ASN A CA 1
ATOM 756 C C . ASN A 1 99 ? -33.283 5.928 26.059 1.00 91.25 99 ASN A C 1
ATOM 758 O O . ASN A 1 99 ? -34.440 5.830 25.657 1.00 91.25 99 ASN A O 1
ATOM 762 N N . GLY A 1 100 ? -32.965 6.708 27.103 1.00 82.50 100 GLY A N 1
ATOM 763 C CA . GLY A 1 100 ? -33.946 7.471 27.884 1.00 82.50 100 GLY A CA 1
ATOM 764 C C . GLY A 1 100 ? -34.707 6.668 28.952 1.00 82.50 100 GLY A C 1
ATOM 765 O O . GLY A 1 100 ? -35.545 7.233 29.654 1.00 82.50 100 GLY A O 1
ATOM 766 N N . THR A 1 101 ? -34.415 5.375 29.119 1.00 71.38 101 THR A N 1
ATOM 767 C CA . THR A 1 101 ? -34.884 4.521 30.229 1.00 71.38 101 THR A CA 1
ATOM 768 C C . THR A 1 101 ? -33.686 3.783 30.834 1.00 71.38 101 THR A C 1
ATOM 770 O O . THR A 1 101 ? -32.716 3.581 30.103 1.00 71.38 101 THR A O 1
ATOM 773 N N . PRO A 1 102 ? -33.695 3.454 32.148 1.00 81.94 102 PRO A N 1
ATOM 774 C CA . PRO A 1 102 ? -32.524 3.531 33.032 1.00 81.94 102 PRO A CA 1
ATOM 775 C C . PRO A 1 102 ? -31.213 3.142 32.357 1.00 81.94 102 PRO A C 1
ATOM 777 O O . PRO A 1 102 ? -31.138 2.064 31.770 1.00 81.94 102 PRO A O 1
ATOM 780 N N . ASP A 1 103 ? -30.218 4.024 32.404 1.00 88.75 103 ASP A N 1
ATOM 781 C CA . ASP A 1 103 ? -28.951 3.815 31.704 1.00 88.75 103 ASP A CA 1
ATOM 782 C C . ASP A 1 103 ? -28.286 2.499 32.122 1.00 88.75 103 ASP A C 1
ATOM 784 O O . ASP A 1 103 ? -28.386 2.055 33.268 1.00 88.75 103 ASP A O 1
ATOM 788 N N . LEU A 1 104 ? -27.603 1.871 31.169 1.00 87.62 104 LEU A N 1
ATOM 789 C CA . LEU A 1 104 ? -26.835 0.662 31.408 1.00 87.62 104 LEU A CA 1
ATOM 790 C C . LEU A 1 104 ? -25.362 1.043 31.573 1.00 87.62 104 LEU A C 1
ATOM 792 O O . LEU A 1 104 ? -24.678 1.384 30.604 1.00 87.62 104 LEU A O 1
ATOM 796 N N . TYR A 1 105 ? -24.894 1.002 32.817 1.00 84.62 105 TYR A N 1
ATOM 797 C CA . TYR A 1 105 ? -23.534 1.373 33.189 1.00 84.62 105 TYR A CA 1
ATOM 798 C C . TYR A 1 105 ? -22.557 0.211 33.003 1.00 84.62 105 TYR A C 1
ATOM 800 O O . TYR A 1 105 ? -22.881 -0.950 33.257 1.00 84.62 105 TYR A O 1
ATOM 808 N N . PHE A 1 106 ? -21.332 0.538 32.603 1.00 76.69 106 PHE A N 1
ATOM 809 C CA . PHE A 1 106 ? -20.208 -0.389 32.651 1.00 76.69 106 PHE A CA 1
ATOM 810 C C . PHE A 1 106 ? -19.788 -0.553 34.121 1.00 76.69 106 PHE A C 1
ATOM 812 O O . PHE A 1 106 ? -19.536 0.436 34.806 1.00 76.69 106 PHE A O 1
ATOM 819 N N . ILE A 1 107 ? -19.817 -1.786 34.631 1.00 66.12 107 ILE A N 1
ATOM 820 C CA . ILE A 1 107 ? -19.825 -2.078 36.075 1.00 66.12 107 ILE A CA 1
ATOM 821 C C . ILE A 1 107 ? -18.397 -2.109 36.653 1.00 66.12 107 ILE A C 1
ATOM 823 O O . ILE A 1 107 ? -17.530 -2.804 36.125 1.00 66.12 107 ILE A O 1
ATOM 827 N N . ASP A 1 108 ? -18.193 -1.458 37.804 1.00 49.66 108 ASP A N 1
ATOM 828 C CA . ASP A 1 108 ? -17.221 -1.871 38.833 1.00 49.66 108 ASP A CA 1
ATOM 829 C C . ASP A 1 108 ? -17.992 -2.644 39.911 1.00 49.66 108 ASP A C 1
ATOM 831 O O . ASP A 1 108 ? -19.128 -2.292 40.227 1.00 49.66 108 ASP A O 1
ATOM 835 N N . GLN A 1 109 ? -17.409 -3.723 40.435 1.00 52.06 109 GLN A N 1
ATOM 836 C CA . GLN A 1 109 ? -18.042 -4.813 41.195 1.00 52.06 109 GLN A CA 1
ATOM 837 C C . GLN A 1 109 ? -18.757 -4.398 42.505 1.00 52.06 109 GLN A C 1
ATOM 839 O O . GLN A 1 109 ? -19.154 -5.268 43.279 1.00 52.06 109 GLN A O 1
ATOM 844 N N . ASN A 1 110 ? -18.928 -3.101 42.774 1.00 48.38 110 ASN A N 1
ATOM 845 C CA . ASN A 1 110 ? -19.338 -2.554 44.063 1.00 48.38 110 ASN A CA 1
ATOM 846 C C . ASN A 1 110 ? -20.600 -1.661 44.046 1.00 48.38 110 ASN A C 1
ATOM 848 O O . ASN A 1 110 ? -21.121 -1.400 45.129 1.00 48.38 110 ASN A O 1
ATOM 852 N N . ASP A 1 111 ? -21.123 -1.216 42.892 1.00 57.41 111 ASP A N 1
ATOM 853 C CA . ASP A 1 111 ? -22.382 -0.439 42.829 1.00 57.41 111 ASP A CA 1
ATOM 854 C C . ASP A 1 111 ? -23.066 -0.523 41.446 1.00 57.41 111 ASP A C 1
ATOM 856 O O . ASP A 1 111 ? -22.637 0.109 40.484 1.00 57.41 111 ASP A O 1
ATOM 860 N N . GLU A 1 112 ? -24.147 -1.304 41.335 1.00 55.34 112 GLU A N 1
ATOM 861 C CA . GLU A 1 112 ? -24.874 -1.543 40.072 1.00 55.34 112 GLU A CA 1
ATOM 862 C C . GLU A 1 112 ? -25.718 -0.340 39.591 1.00 55.34 112 GLU A C 1
ATOM 864 O O . GLU A 1 112 ? -26.252 -0.379 38.484 1.00 55.34 112 GLU A O 1
ATOM 869 N N . ASN A 1 113 ? -25.851 0.728 40.391 1.00 60.62 113 ASN A N 1
ATOM 870 C CA . ASN A 1 113 ? -26.749 1.858 40.105 1.00 60.62 113 ASN A CA 1
ATOM 871 C C . ASN A 1 113 ? -26.039 3.204 39.880 1.00 60.62 113 ASN A C 1
ATOM 873 O O . ASN A 1 113 ? -26.709 4.238 39.823 1.00 60.62 113 ASN A O 1
ATOM 877 N N . SER A 1 114 ? -24.710 3.222 39.762 1.00 62.75 114 SER A N 1
ATOM 878 C CA . SER A 1 114 ? -23.944 4.453 39.546 1.00 62.75 114 SER A CA 1
ATOM 879 C C . SER A 1 114 ? -23.016 4.323 38.334 1.00 62.75 114 SER A C 1
ATOM 881 O O . SER A 1 114 ? -22.391 3.276 38.163 1.00 62.75 114 SER A O 1
ATOM 883 N N . PRO A 1 115 ? -22.874 5.372 37.498 1.00 63.69 115 PRO A N 1
ATOM 884 C CA . PRO A 1 115 ? -21.892 5.372 36.423 1.00 63.69 115 PRO A CA 1
ATOM 885 C C . PRO A 1 115 ? -20.486 5.199 36.989 1.00 63.69 115 PRO A C 1
ATOM 887 O O . PRO A 1 115 ? -20.036 6.001 37.818 1.00 63.69 115 PRO A O 1
ATOM 890 N N . HIS A 1 116 ? -19.776 4.183 36.498 1.00 71.06 116 HIS A N 1
ATOM 891 C CA . HIS A 1 116 ? -18.351 4.069 36.747 1.00 71.06 116 HIS A CA 1
ATOM 892 C C . HIS A 1 116 ? -17.647 5.324 36.228 1.00 71.06 116 HIS A C 1
ATOM 894 O O . HIS A 1 116 ? -17.976 5.856 35.165 1.00 71.06 116 HIS A O 1
ATOM 900 N N . THR A 1 117 ? -16.716 5.824 37.034 1.00 78.56 117 THR A N 1
ATOM 901 C CA . THR A 1 117 ? -15.984 7.053 36.756 1.00 78.56 117 THR A CA 1
ATOM 902 C C . THR A 1 117 ? -14.504 6.724 36.680 1.00 78.56 117 THR A C 1
ATOM 904 O O . THR A 1 117 ? -13.949 6.188 37.637 1.00 78.56 117 THR A O 1
ATOM 907 N N . VAL A 1 118 ? -13.869 7.057 35.557 1.00 84.81 118 VAL A N 1
ATOM 908 C CA . VAL A 1 118 ? -12.416 6.921 35.389 1.00 84.81 118 VAL A CA 1
ATOM 909 C C . VAL A 1 118 ? -11.783 8.292 35.541 1.00 84.81 118 VAL A C 1
ATOM 911 O O . VAL A 1 118 ? -12.160 9.228 34.839 1.00 84.81 118 VAL A O 1
ATOM 914 N N . ASN A 1 119 ? -10.821 8.401 36.454 1.00 88.19 119 ASN A N 1
ATOM 915 C CA . ASN A 1 119 ? -10.048 9.619 36.639 1.00 88.19 119 ASN A CA 1
ATOM 916 C C . ASN A 1 119 ? -8.803 9.605 35.741 1.00 88.19 119 ASN A C 1
ATOM 918 O O . ASN A 1 119 ? -7.968 8.706 35.842 1.00 88.19 119 ASN A O 1
ATOM 922 N N . VAL A 1 120 ? -8.672 10.629 34.904 1.00 89.31 120 VAL A N 1
ATOM 923 C CA . VAL A 1 120 ? -7.494 10.914 34.079 1.00 89.31 120 VAL A CA 1
ATOM 924 C C . VAL A 1 120 ? -6.714 12.033 34.757 1.00 89.31 120 VAL A C 1
ATOM 926 O O . VAL A 1 120 ? -7.223 13.136 34.960 1.00 89.31 120 VAL A O 1
ATOM 929 N N . SER A 1 121 ? -5.481 11.736 35.157 1.00 84.44 121 SER A N 1
ATOM 930 C CA . SER A 1 121 ? -4.701 12.604 36.053 1.00 84.44 121 SER A CA 1
ATOM 931 C C . SER A 1 121 ? -3.802 13.612 35.334 1.00 84.44 121 SER A C 1
ATOM 933 O O . SER A 1 121 ? -3.317 14.553 35.964 1.00 84.44 121 SER A O 1
ATOM 935 N N . THR A 1 122 ? -3.580 13.439 34.031 1.00 81.38 122 THR A N 1
ATOM 936 C CA . THR A 1 122 ? -2.715 14.298 33.212 1.00 81.38 122 THR A CA 1
ATOM 937 C C . THR A 1 122 ? -3.481 14.867 32.029 1.00 81.38 122 THR A C 1
ATOM 939 O O . THR A 1 122 ? -4.456 14.276 31.581 1.00 81.38 122 THR A O 1
ATOM 942 N N . ASP A 1 123 ? -3.005 15.984 31.489 1.00 85.75 123 ASP A N 1
ATOM 943 C CA . ASP A 1 123 ? -3.561 16.608 30.279 1.00 85.75 123 ASP A CA 1
ATOM 944 C C . ASP A 1 123 ? -2.881 16.114 28.986 1.00 85.75 123 ASP A C 1
ATOM 946 O O . ASP A 1 123 ? -2.771 16.826 27.994 1.00 85.75 123 ASP A O 1
ATOM 950 N N . GLU A 1 124 ? -2.382 14.882 29.027 1.00 89.19 124 GLU A N 1
ATOM 951 C CA . GLU A 1 124 ? -1.749 14.186 27.906 1.00 89.19 124 GLU A CA 1
ATOM 952 C C . GLU A 1 124 ? -2.655 13.050 27.441 1.00 89.19 124 GLU A C 1
ATOM 954 O O . GLU A 1 124 ? -3.493 12.576 28.212 1.00 89.19 124 GLU A O 1
ATOM 959 N N . TRP A 1 125 ? -2.462 12.604 26.199 1.00 91.94 125 TRP A N 1
ATOM 960 C CA . TRP A 1 125 ? -3.206 11.485 25.627 1.00 91.94 125 TRP A CA 1
ATOM 961 C C . TRP A 1 125 ? -3.074 10.223 26.491 1.00 91.94 125 TRP A C 1
ATOM 963 O O . TRP A 1 125 ? -1.974 9.722 26.734 1.00 91.94 125 TRP A O 1
ATOM 973 N N . GLN A 1 126 ? -4.210 9.706 26.956 1.00 89.50 126 GLN A N 1
ATOM 974 C CA . GLN A 1 126 ? -4.311 8.471 27.727 1.00 89.50 126 GLN A CA 1
ATOM 975 C C . GLN A 1 126 ? -5.447 7.606 27.193 1.00 89.50 126 GLN A C 1
ATOM 977 O O . GLN A 1 126 ? -6.545 8.094 26.931 1.00 89.50 126 GLN A O 1
ATOM 982 N N . GLU A 1 127 ? -5.194 6.306 27.071 1.00 90.12 127 GLU A N 1
ATOM 983 C CA . GLU A 1 127 ? -6.236 5.337 26.749 1.00 90.12 127 GLU A CA 1
ATOM 984 C C . GLU A 1 127 ? -7.039 4.980 28.006 1.00 90.12 127 GLU A C 1
ATOM 986 O O . GLU A 1 127 ? -6.491 4.548 29.025 1.00 90.12 127 GLU A O 1
ATOM 991 N N . ILE A 1 128 ? -8.361 5.116 27.920 1.00 88.12 128 ILE A N 1
ATOM 992 C CA . ILE A 1 128 ? -9.302 4.573 28.892 1.00 88.12 128 ILE A CA 1
ATOM 993 C C . ILE A 1 128 ? -9.739 3.194 28.397 1.00 88.12 128 ILE A C 1
ATOM 995 O O . ILE A 1 128 ? -10.409 3.080 27.376 1.00 88.12 128 ILE A O 1
ATOM 999 N N . ASN A 1 129 ? -9.394 2.151 29.155 1.00 83.19 129 ASN A N 1
ATOM 1000 C CA . ASN A 1 129 ? -9.820 0.771 28.913 1.00 83.19 129 ASN A CA 1
ATOM 1001 C C . ASN A 1 129 ? -10.859 0.342 29.949 1.00 83.19 129 ASN A C 1
ATOM 1003 O O . ASN A 1 129 ? -10.592 0.350 31.153 1.00 83.19 129 ASN A O 1
ATOM 1007 N N . ILE A 1 130 ? -12.043 -0.044 29.482 1.00 81.44 130 ILE A N 1
ATOM 1008 C CA . ILE A 1 130 ? -13.223 -0.230 30.325 1.00 81.44 130 ILE A CA 1
ATOM 1009 C C . ILE A 1 130 ? -13.570 -1.710 30.413 1.00 81.44 130 ILE A C 1
ATOM 1011 O O . ILE A 1 130 ? -13.529 -2.447 29.425 1.00 81.44 130 ILE A O 1
ATOM 1015 N N . GLY A 1 131 ? -13.935 -2.141 31.622 1.00 67.75 131 GLY A N 1
ATOM 1016 C CA . GLY A 1 131 ? -14.420 -3.491 31.883 1.00 67.75 131 GLY A CA 1
ATOM 1017 C C . GLY A 1 131 ? -15.706 -3.835 31.123 1.00 67.75 131 GLY A C 1
ATOM 1018 O O . GLY A 1 131 ? -16.300 -3.024 30.418 1.00 67.75 131 GLY A O 1
ATOM 1019 N N . GLN A 1 132 ? -16.158 -5.077 31.270 1.00 75.31 132 GLN A N 1
ATOM 1020 C CA . GLN A 1 132 ? -17.315 -5.565 30.523 1.00 75.31 132 GLN A CA 1
ATOM 1021 C C . GLN A 1 132 ? -18.654 -5.043 31.061 1.00 75.31 132 GLN A C 1
ATOM 1023 O O . GLN A 1 132 ? -18.879 -5.003 32.271 1.00 75.31 132 GLN A O 1
ATOM 1028 N N . VAL A 1 133 ? -19.589 -4.766 30.153 1.00 82.50 133 VAL A N 1
ATOM 1029 C CA . VAL A 1 133 ? -21.008 -4.548 30.466 1.00 82.50 133 VAL A CA 1
ATOM 1030 C C . VAL A 1 133 ? -21.864 -5.617 29.802 1.00 82.50 133 VAL A C 1
ATOM 1032 O O . VAL A 1 133 ? -21.725 -5.871 28.609 1.00 82.50 133 VAL A O 1
ATOM 1035 N N . LEU A 1 134 ? -22.756 -6.256 30.561 1.00 82.38 134 LEU A N 1
ATOM 1036 C CA . LEU A 1 134 ? -23.738 -7.187 30.005 1.00 82.38 134 LEU A CA 1
ATOM 1037 C C . LEU A 1 134 ? -24.948 -6.402 29.492 1.00 82.38 134 LEU A C 1
ATOM 1039 O O . LEU A 1 134 ? -25.694 -5.832 30.287 1.00 82.38 134 LEU A O 1
ATOM 1043 N N . PHE A 1 135 ? -25.199 -6.439 28.184 1.00 87.69 135 PHE A N 1
ATOM 1044 C CA . PHE A 1 135 ? -26.380 -5.825 27.586 1.00 87.69 135 PHE A CA 1
ATOM 1045 C C . PHE A 1 135 ? -27.615 -6.708 27.799 1.00 87.69 135 PHE A C 1
ATOM 1047 O O . PHE A 1 135 ? -27.969 -7.545 26.975 1.00 87.69 135 PHE A O 1
ATOM 1054 N N . ASN A 1 136 ? -28.267 -6.574 28.953 1.00 85.19 136 ASN A N 1
ATOM 1055 C CA . ASN A 1 136 ? -29.339 -7.475 29.396 1.00 85.19 136 ASN A CA 1
ATOM 1056 C C . ASN A 1 136 ? -30.766 -7.029 29.010 1.00 85.19 136 ASN A C 1
ATOM 1058 O O . ASN A 1 136 ? -31.732 -7.702 29.380 1.00 85.19 136 ASN A O 1
ATOM 1062 N N . ARG A 1 137 ? -30.919 -5.942 28.244 1.00 87.38 137 ARG A N 1
ATOM 1063 C CA . ARG A 1 137 ? -32.221 -5.392 27.827 1.00 87.38 137 ARG A CA 1
ATOM 1064 C C . ARG A 1 137 ? -32.477 -5.536 26.329 1.00 87.38 137 ARG A C 1
ATOM 1066 O O . ARG A 1 137 ? -31.555 -5.780 25.557 1.00 87.38 137 ARG A O 1
ATOM 1073 N N . SER A 1 138 ? -33.734 -5.385 25.915 1.00 90.81 138 SER A N 1
ATOM 1074 C CA . SER A 1 138 ? -34.079 -5.292 24.493 1.00 90.81 138 SER A CA 1
ATOM 1075 C C . SER A 1 138 ? -33.474 -4.023 23.889 1.00 90.81 138 SER A C 1
ATOM 1077 O O . SER A 1 138 ? -33.536 -2.959 24.503 1.00 90.81 138 SER A O 1
ATOM 1079 N N . VAL A 1 139 ? -32.893 -4.140 22.695 1.00 93.50 139 VAL A N 1
ATOM 1080 C CA . VAL A 1 139 ? -32.236 -3.025 22.000 1.00 93.50 139 VAL A CA 1
ATOM 1081 C C . VAL A 1 139 ? -33.288 -2.032 21.496 1.00 93.50 139 VAL A C 1
ATOM 1083 O O . VAL A 1 139 ? -34.179 -2.410 20.734 1.00 93.50 139 VAL A O 1
ATOM 1086 N N . SER A 1 140 ? -33.196 -0.771 21.930 1.00 94.38 140 SER A N 1
ATOM 1087 C CA . SER A 1 140 ? -34.031 0.325 21.419 1.00 94.38 140 SER A CA 1
ATOM 1088 C C . SER A 1 140 ? -33.451 0.893 20.121 1.00 94.38 140 SER A C 1
ATOM 1090 O O . SER A 1 140 ? -32.236 0.907 19.938 1.00 94.38 140 SER A O 1
ATOM 1092 N N . ALA A 1 141 ? -34.298 1.427 19.236 1.00 93.56 141 ALA A N 1
ATOM 1093 C CA . ALA A 1 141 ? -33.837 2.166 18.055 1.00 93.56 141 ALA A CA 1
ATOM 1094 C C . ALA A 1 141 ? -33.067 3.448 18.431 1.00 93.56 141 ALA A C 1
ATOM 1096 O O . ALA A 1 141 ? -32.187 3.878 17.690 1.00 93.56 141 ALA A O 1
ATOM 1097 N N . ASP A 1 142 ? -33.367 4.012 19.604 1.00 94.62 142 ASP A N 1
ATOM 1098 C CA . ASP A 1 142 ? -32.728 5.213 20.147 1.00 94.62 142 ASP A CA 1
ATOM 1099 C C . ASP A 1 142 ? -31.532 4.887 21.057 1.00 94.62 142 ASP A C 1
ATOM 1101 O O . ASP A 1 142 ? -31.124 5.723 21.861 1.00 94.62 142 ASP A O 1
ATOM 1105 N N . GLU A 1 143 ? -30.990 3.665 20.991 1.00 96.06 143 GLU A N 1
ATOM 1106 C CA . GLU A 1 143 ? -29.856 3.288 21.829 1.00 96.06 143 GLU A CA 1
ATOM 1107 C C . GLU A 1 143 ? -28.574 4.023 21.415 1.00 96.06 143 GLU A C 1
ATOM 1109 O O . GLU A 1 143 ? -28.144 3.976 20.255 1.00 96.06 143 GLU A O 1
ATOM 1114 N N . LYS A 1 144 ? -27.934 4.660 22.397 1.00 96.38 144 LYS A N 1
ATOM 1115 C CA . LYS A 1 144 ? -26.708 5.436 22.243 1.00 96.38 144 LYS A CA 1
ATOM 1116 C C . LYS A 1 144 ? -25.640 4.986 23.228 1.00 96.38 144 LYS A C 1
ATOM 1118 O O . LYS A 1 144 ? -25.943 4.722 24.389 1.00 96.38 144 LYS A O 1
ATOM 1123 N N . LEU A 1 145 ? -24.390 4.977 22.779 1.00 95.75 145 LEU A N 1
ATOM 1124 C CA . LEU A 1 145 ? -23.233 5.091 23.655 1.00 95.75 145 LEU A CA 1
ATOM 1125 C C . LEU A 1 145 ? -23.067 6.568 24.020 1.00 95.75 145 LEU A C 1
ATOM 1127 O O . LEU A 1 145 ? -23.063 7.425 23.136 1.00 95.75 145 LEU A O 1
ATOM 1131 N N . VAL A 1 146 ? -22.940 6.855 25.310 1.00 94.94 146 VAL A N 1
ATOM 1132 C CA . VAL A 1 146 ? -22.765 8.206 25.844 1.00 94.94 146 VAL A CA 1
ATOM 1133 C C . VAL A 1 146 ? -21.426 8.271 26.568 1.00 94.94 146 VAL A C 1
ATOM 1135 O O . VAL A 1 146 ? -21.140 7.394 27.383 1.00 94.94 146 VAL A O 1
ATOM 1138 N N . ILE A 1 147 ? -20.629 9.306 26.292 1.00 94.56 147 ILE A N 1
ATOM 1139 C CA . ILE A 1 147 ? -19.396 9.629 27.022 1.00 94.56 147 ILE A CA 1
ATOM 1140 C C . ILE A 1 147 ? -19.524 11.055 27.568 1.00 94.56 147 ILE A C 1
ATOM 1142 O O . ILE A 1 147 ? -19.772 11.999 26.816 1.00 94.56 147 ILE A O 1
ATOM 1146 N N . LEU A 1 148 ? -19.364 11.210 28.883 1.00 94.12 148 LEU A N 1
ATOM 1147 C CA . LEU A 1 148 ? -19.319 12.504 29.559 1.00 94.12 148 LEU A CA 1
ATOM 1148 C C . LEU A 1 148 ? -17.866 12.812 29.894 1.00 94.12 148 LEU A C 1
ATOM 1150 O O . LEU A 1 148 ? -17.241 12.086 30.671 1.00 94.12 148 LEU A O 1
ATOM 1154 N N . ALA A 1 149 ? -17.366 13.898 29.321 1.00 94.12 149 ALA A N 1
ATOM 1155 C CA . ALA A 1 149 ? -16.063 14.461 29.630 1.00 94.12 149 ALA A CA 1
ATOM 1156 C C . ALA A 1 149 ? -16.135 15.341 30.893 1.00 94.12 149 ALA A C 1
ATOM 1158 O O . ALA A 1 149 ? -17.203 15.870 31.225 1.00 94.12 149 ALA A O 1
ATOM 1159 N N . PRO A 1 150 ? -15.008 15.559 31.593 1.00 91.56 150 PRO A N 1
ATOM 1160 C CA . PRO A 1 150 ? -14.973 16.441 32.757 1.00 91.56 150 PRO A CA 1
ATOM 1161 C C . PRO A 1 150 ? -15.308 17.895 32.402 1.00 91.56 150 PRO A C 1
ATOM 1163 O O . PRO A 1 150 ? -16.004 18.581 33.157 1.00 91.56 150 PRO A O 1
ATOM 1166 N N . THR A 1 151 ? -14.836 18.366 31.247 1.00 90.00 151 THR A N 1
ATOM 1167 C CA . THR A 1 151 ? -14.989 19.747 30.776 1.00 90.00 151 THR A CA 1
ATOM 1168 C C . THR A 1 151 ? -15.081 19.814 29.253 1.00 90.00 151 THR A C 1
ATOM 1170 O O . THR A 1 151 ? -14.693 18.885 28.551 1.00 90.00 151 THR A O 1
ATOM 1173 N N . ALA A 1 152 ? -15.568 20.939 28.734 1.00 88.06 152 ALA A N 1
ATOM 1174 C CA . ALA A 1 152 ? -15.504 21.256 27.312 1.00 88.06 152 ALA A CA 1
ATOM 1175 C C . ALA A 1 152 ? -14.051 21.511 26.889 1.00 88.06 152 ALA A C 1
ATOM 1177 O O . ALA A 1 152 ? -13.255 21.983 27.704 1.00 88.06 152 ALA A O 1
ATOM 1178 N N . GLY A 1 153 ? -13.719 21.223 25.629 1.00 89.75 153 GLY A N 1
ATOM 1179 C CA . GLY A 1 153 ? -12.344 21.315 25.120 1.00 89.75 153 GLY A CA 1
ATOM 1180 C C . GLY A 1 153 ? -11.474 20.090 25.423 1.00 89.75 153 GLY A C 1
ATOM 1181 O O . GLY A 1 153 ? -10.286 20.088 25.123 1.00 89.75 153 GLY A O 1
ATOM 1182 N N . THR A 1 154 ? -12.054 19.048 26.022 1.00 94.56 154 THR A N 1
ATOM 1183 C CA . THR A 1 154 ? -11.455 17.711 26.081 1.00 94.56 154 THR A CA 1
ATOM 1184 C C . THR A 1 154 ? -11.459 17.078 24.693 1.00 94.56 154 THR A C 1
ATOM 1186 O O . THR A 1 154 ? -12.441 17.215 23.965 1.00 94.56 154 THR A O 1
ATOM 1189 N N . TYR A 1 155 ? -10.410 16.333 24.362 1.00 95.31 155 TYR A N 1
ATOM 1190 C CA . TYR A 1 155 ? -10.301 15.600 23.102 1.00 95.31 155 TYR A CA 1
ATOM 1191 C C . TYR A 1 155 ? -10.564 14.112 23.320 1.00 95.31 155 TYR A C 1
ATOM 1193 O O . TYR A 1 155 ? -10.139 13.556 24.334 1.00 95.31 155 TYR A O 1
ATOM 1201 N N . ILE A 1 156 ? -11.271 13.485 22.382 1.00 95.81 156 ILE A N 1
ATOM 1202 C CA . ILE A 1 156 ? -11.565 12.050 22.347 1.00 95.81 156 ILE A CA 1
ATOM 1203 C C . ILE A 1 156 ? -11.138 11.514 20.984 1.00 95.81 156 ILE A C 1
ATOM 1205 O O . ILE A 1 156 ? -11.462 12.109 19.958 1.00 95.81 156 ILE A O 1
ATOM 1209 N N . ASP A 1 157 ? -10.447 10.381 20.982 1.00 95.50 157 ASP A N 1
ATOM 1210 C CA . ASP A 1 157 ? -9.918 9.743 19.780 1.00 95.50 157 ASP A CA 1
ATOM 1211 C C . ASP A 1 157 ? -10.055 8.210 19.872 1.00 95.50 157 ASP A C 1
ATOM 1213 O O . ASP A 1 157 ? -10.195 7.661 20.970 1.00 95.50 157 ASP A O 1
ATOM 1217 N N . ASN A 1 158 ? -10.026 7.513 18.734 1.00 94.38 158 ASN A N 1
ATOM 1218 C CA . ASN A 1 158 ? -9.984 6.051 18.628 1.00 94.38 158 ASN A CA 1
ATOM 1219 C C . ASN A 1 158 ? -11.015 5.322 19.516 1.00 94.38 158 ASN A C 1
ATOM 1221 O O . ASN A 1 158 ? -10.653 4.507 20.372 1.00 94.38 158 ASN A O 1
ATOM 1225 N N . VAL A 1 159 ? -12.310 5.611 19.341 1.00 95.88 159 VAL A N 1
ATOM 1226 C CA . VAL A 1 159 ? -13.377 4.977 20.135 1.00 95.88 159 VAL A CA 1
ATOM 1227 C C . VAL A 1 159 ? -13.671 3.579 19.607 1.00 95.88 159 VAL A C 1
ATOM 1229 O O . VAL A 1 159 ? -14.161 3.420 18.490 1.00 95.88 159 VAL A O 1
ATOM 1232 N N . ILE A 1 160 ? -13.434 2.558 20.429 1.00 94.31 160 ILE A N 1
ATOM 1233 C CA . ILE A 1 160 ? -13.568 1.148 20.065 1.00 94.31 160 ILE A CA 1
ATOM 1234 C C . ILE A 1 160 ? -14.590 0.454 20.969 1.00 94.31 160 ILE A C 1
ATOM 1236 O O . ILE A 1 160 ? -14.442 0.417 22.190 1.00 94.31 160 ILE A O 1
ATOM 1240 N N . LEU A 1 161 ? -15.593 -0.192 20.366 1.00 93.56 161 LEU A N 1
ATOM 1241 C CA . LEU A 1 161 ? -16.519 -1.091 21.064 1.00 93.56 161 LEU A CA 1
ATOM 1242 C C . LEU A 1 161 ? -16.306 -2.530 20.586 1.00 93.56 161 LEU A C 1
ATOM 1244 O O . LEU A 1 161 ? -16.351 -2.805 19.383 1.00 93.56 161 LEU A O 1
ATOM 1248 N N . LYS A 1 162 ? -16.121 -3.466 21.522 1.00 89.75 162 LYS A N 1
ATOM 1249 C CA . LYS A 1 162 ? -15.933 -4.898 21.233 1.00 89.75 162 LYS A CA 1
ATOM 1250 C C . LYS A 1 162 ? -17.027 -5.743 21.882 1.00 89.75 162 LYS A C 1
ATOM 1252 O O . LYS A 1 162 ? -17.327 -5.557 23.054 1.00 89.75 162 LYS A O 1
ATOM 1257 N N . GLU A 1 163 ? -17.588 -6.695 21.145 1.00 88.00 163 GLU A N 1
ATOM 1258 C CA . GLU A 1 163 ? -18.554 -7.697 21.612 1.00 88.00 163 GLU A CA 1
ATOM 1259 C C . GLU A 1 163 ? -17.844 -9.004 21.996 1.00 88.00 163 GLU A C 1
ATOM 1261 O O . GLU A 1 163 ? -17.105 -9.562 21.187 1.00 88.00 163 GLU A O 1
ATOM 1266 N N . VAL A 1 164 ? -18.119 -9.548 23.183 1.00 81.94 164 VAL A N 1
ATOM 1267 C CA . VAL A 1 164 ? -17.671 -10.890 23.597 1.00 81.94 164 VAL A CA 1
ATOM 1268 C C . VAL A 1 164 ? -18.539 -11.954 22.905 1.00 81.94 164 VAL A C 1
ATOM 1270 O O . VAL A 1 164 ? -19.760 -11.965 23.090 1.00 81.94 164 VAL A O 1
ATOM 1273 N N . GLN A 1 165 ? -17.942 -12.831 22.088 1.00 73.06 165 GLN A N 1
ATOM 1274 C CA . GLN A 1 165 ? -18.699 -13.741 21.214 1.00 73.06 165 GLN A CA 1
ATOM 1275 C C . GLN A 1 165 ? -19.247 -14.983 21.945 1.00 73.06 165 GLN A C 1
ATOM 1277 O O . GLN A 1 165 ? -20.442 -15.255 21.781 1.00 73.06 165 GLN A O 1
ATOM 1282 N N . ASP A 1 166 ? -18.467 -15.674 22.792 1.00 63.38 166 ASP A N 1
ATOM 1283 C CA . ASP A 1 166 ? -18.921 -16.885 23.506 1.00 63.38 166 ASP A CA 1
ATOM 1284 C C . ASP A 1 166 ? -19.060 -16.715 25.022 1.00 63.38 166 ASP A C 1
ATOM 1286 O O . ASP A 1 166 ? -18.308 -16.009 25.697 1.00 63.38 166 ASP A O 1
ATOM 1290 N N . ASN A 1 167 ? -20.000 -17.489 25.561 1.00 58.38 167 ASN A N 1
ATOM 1291 C CA . ASN A 1 167 ? -20.140 -17.744 26.986 1.00 58.38 167 ASN A CA 1
ATOM 1292 C C . ASN A 1 167 ? -19.464 -19.083 27.301 1.00 58.38 167 ASN A C 1
ATOM 1294 O O . ASN A 1 167 ? -19.717 -20.078 26.618 1.00 58.38 167 ASN A O 1
ATOM 1298 N N . ILE A 1 168 ? -18.633 -19.136 28.342 1.00 57.94 168 ILE A N 1
ATOM 1299 C CA . ILE A 1 168 ? -17.985 -20.385 28.750 1.00 57.94 168 ILE A CA 1
ATOM 1300 C C . ILE A 1 168 ? -18.803 -21.002 29.880 1.00 57.94 168 ILE A C 1
ATOM 1302 O O . ILE A 1 168 ? -18.989 -20.403 30.939 1.00 57.94 168 ILE A O 1
ATOM 1306 N N . TYR A 1 169 ? -19.272 -22.227 29.671 1.00 58.38 169 TYR A N 1
ATOM 1307 C CA . TYR A 1 169 ? -19.983 -22.997 30.687 1.00 58.38 169 TYR A CA 1
ATOM 1308 C C . TYR A 1 169 ? -18.998 -23.931 31.385 1.00 58.38 169 TYR A C 1
ATOM 1310 O O . TYR A 1 169 ? -18.427 -24.817 30.752 1.00 58.38 169 TYR A O 1
ATOM 1318 N N . LEU A 1 170 ? -18.783 -23.726 32.685 1.00 59.16 170 LEU A N 1
ATOM 1319 C CA . LEU A 1 170 ? -17.867 -24.539 33.489 1.00 59.16 170 LEU A CA 1
ATOM 1320 C C . LEU A 1 170 ? -18.613 -25.166 34.667 1.00 59.16 170 LEU A C 1
ATOM 1322 O O . LEU A 1 170 ? -19.462 -24.529 35.295 1.00 59.16 170 LEU A O 1
ATOM 1326 N N . ILE A 1 171 ? -18.276 -26.412 34.999 1.00 56.62 171 ILE A N 1
ATOM 1327 C CA . ILE A 1 171 ? -18.781 -27.080 36.201 1.00 56.62 171 ILE A CA 1
ATOM 1328 C C . ILE A 1 171 ? -18.007 -26.530 37.402 1.00 56.62 171 ILE A C 1
ATOM 1330 O O . ILE A 1 171 ? -16.776 -26.561 37.444 1.00 56.62 171 ILE A O 1
ATOM 1334 N N . LYS A 1 172 ? -18.724 -26.002 38.396 1.00 45.81 172 LYS A N 1
ATOM 1335 C CA . LYS A 1 172 ? -18.106 -25.494 39.622 1.00 45.81 172 LYS A CA 1
ATOM 1336 C C . LYS A 1 172 ? -17.272 -26.596 40.294 1.00 45.81 172 LYS A C 1
ATOM 1338 O O . LYS A 1 172 ? -17.738 -27.721 40.437 1.00 45.81 172 LYS A O 1
ATOM 1343 N N . ASP A 1 173 ? -16.059 -26.249 40.724 1.00 56.47 173 ASP A N 1
ATOM 1344 C CA . ASP A 1 173 ? -15.121 -27.136 41.429 1.00 56.47 173 ASP A CA 1
ATOM 1345 C C . ASP A 1 173 ? -14.646 -28.364 40.611 1.00 56.47 173 ASP A C 1
ATOM 1347 O O . ASP A 1 173 ? -14.035 -29.275 41.166 1.00 56.47 173 ASP A O 1
ATOM 1351 N N . SER A 1 174 ? -14.865 -28.396 39.285 1.00 59.12 174 SER A N 1
ATOM 1352 C CA . SER A 1 174 ? -14.359 -29.476 38.415 1.00 59.12 174 SER A CA 1
ATOM 1353 C C . SER A 1 174 ? -12.890 -29.315 38.014 1.00 59.12 174 SER A C 1
ATOM 1355 O O . SER A 1 174 ? -12.326 -30.206 37.380 1.00 59.12 174 SER A O 1
ATOM 1357 N N . TRP A 1 175 ? -12.278 -28.172 38.330 1.00 59.94 175 TRP A N 1
ATOM 1358 C CA . TRP A 1 175 ? -10.912 -27.838 37.943 1.00 59.94 175 TRP A CA 1
ATOM 1359 C C . TRP A 1 175 ? -9.974 -27.886 39.151 1.00 59.94 175 TRP A C 1
ATOM 1361 O O . TRP A 1 175 ? -10.171 -27.180 40.138 1.00 59.94 175 TRP A O 1
ATOM 1371 N N . SER A 1 176 ? -8.919 -28.693 39.048 1.00 61.09 176 SER A N 1
ATOM 1372 C CA . SER A 1 176 ? -7.766 -28.669 39.948 1.00 61.09 176 SER A CA 1
ATOM 1373 C C . SER A 1 176 ? -6.618 -27.999 39.203 1.00 61.09 176 SER A C 1
ATOM 1375 O O . SER A 1 176 ? -6.132 -28.544 38.216 1.00 61.09 176 SER A O 1
ATOM 1377 N N . THR A 1 177 ? -6.213 -26.805 39.642 1.00 58.09 177 THR A N 1
ATOM 1378 C CA . THR A 1 177 ? -5.086 -26.078 39.042 1.00 58.09 177 THR A CA 1
ATOM 1379 C C . THR A 1 177 ? -3.789 -26.839 39.335 1.00 58.09 177 THR A C 1
ATOM 1381 O O . THR A 1 177 ? -3.432 -26.957 40.509 1.00 58.09 177 THR A O 1
ATOM 1384 N N . PRO A 1 178 ? -3.093 -27.385 38.319 1.00 61.34 178 PRO A N 1
ATOM 1385 C CA . PRO A 1 178 ? -1.845 -28.117 38.530 1.00 61.34 178 PRO A CA 1
ATOM 1386 C C . PRO A 1 178 ? -0.761 -27.209 39.123 1.00 61.34 178 PRO A C 1
ATOM 1388 O O . PRO A 1 178 ? -0.742 -26.017 38.830 1.00 61.34 178 PRO A O 1
ATOM 1391 N N . GLU A 1 179 ? 0.200 -27.762 39.873 1.00 64.50 179 GLU A N 1
ATOM 1392 C CA . GLU A 1 179 ? 1.355 -26.995 40.391 1.00 64.50 179 GLU A CA 1
ATOM 1393 C C . GLU A 1 179 ? 2.176 -26.306 39.284 1.00 64.50 179 GLU A C 1
ATOM 1395 O O . GLU A 1 179 ? 2.821 -25.294 39.537 1.00 64.50 179 GLU A O 1
ATOM 1400 N N . SER A 1 180 ? 2.126 -26.812 38.046 1.00 60.31 180 SER A N 1
ATOM 1401 C CA . SER A 1 180 ? 2.760 -26.180 36.881 1.00 60.31 180 SER A CA 1
ATOM 1402 C C . SER A 1 180 ? 2.086 -24.875 36.443 1.00 60.31 180 SER A C 1
ATOM 1404 O O . SER A 1 180 ? 2.686 -24.092 35.713 1.00 60.31 180 SER A O 1
ATOM 1406 N N . CYS A 1 181 ? 0.841 -24.634 36.856 1.00 53.47 181 CYS A N 1
ATOM 1407 C CA . CYS A 1 181 ? 0.120 -23.393 36.601 1.00 53.47 181 CYS A CA 1
ATOM 1408 C C . CYS A 1 181 ? 0.411 -22.394 37.727 1.00 53.47 181 CYS A C 1
ATOM 1410 O O . CYS A 1 181 ? -0.410 -22.165 38.616 1.00 53.47 181 CYS A O 1
ATOM 1412 N N . ILE A 1 182 ? 1.606 -21.810 37.682 1.00 65.38 182 ILE A N 1
ATOM 1413 C CA . ILE A 1 182 ? 2.016 -20.716 38.564 1.00 65.38 182 ILE A CA 1
ATOM 1414 C C . ILE A 1 182 ? 1.323 -19.405 38.139 1.00 65.38 182 ILE A C 1
ATOM 1416 O O . ILE A 1 182 ? 1.092 -19.168 36.951 1.00 65.38 182 ILE A O 1
ATOM 1420 N N . LEU A 1 183 ? 0.910 -18.580 39.113 1.00 56.59 183 LEU A N 1
ATOM 1421 C CA . LEU A 1 183 ? 0.053 -17.395 38.899 1.00 56.59 183 LEU A CA 1
ATOM 1422 C C . LEU A 1 183 ? 0.672 -16.382 37.918 1.00 56.59 183 LEU A C 1
ATOM 1424 O O . LEU A 1 183 ? -0.024 -15.705 37.171 1.00 56.59 183 LEU A O 1
ATOM 1428 N N . ASP A 1 184 ? 1.994 -16.312 37.903 1.00 57.56 184 ASP A N 1
ATOM 1429 C CA . ASP A 1 184 ? 2.822 -15.515 37.007 1.00 57.56 184 ASP A CA 1
ATOM 1430 C C . ASP A 1 184 ? 2.873 -16.048 35.567 1.00 57.56 184 ASP A C 1
ATOM 1432 O O . ASP A 1 184 ? 3.270 -15.299 34.681 1.00 57.56 184 ASP A O 1
ATOM 1436 N N . MET A 1 185 ? 2.447 -17.278 35.282 1.00 58.22 185 MET A N 1
ATOM 1437 C CA . MET A 1 185 ? 2.318 -17.805 33.913 1.00 58.22 185 MET A CA 1
ATOM 1438 C C . MET A 1 185 ? 0.883 -17.814 33.381 1.00 58.22 185 MET A C 1
ATOM 1440 O O . MET A 1 185 ? 0.644 -18.209 32.238 1.00 58.22 185 MET A O 1
ATOM 1444 N N . VAL A 1 186 ? -0.072 -17.321 34.171 1.00 58.94 186 VAL A N 1
ATOM 1445 C CA . VAL A 1 186 ? -1.441 -17.080 33.710 1.00 58.94 186 VAL A CA 1
ATOM 1446 C C . VAL A 1 186 ? -1.416 -16.050 32.574 1.00 58.94 186 VAL A C 1
ATOM 1448 O O . VAL A 1 186 ? -0.817 -14.984 32.700 1.00 58.94 186 VAL A O 1
ATOM 1451 N N . GLY A 1 187 ? -2.048 -16.389 31.446 1.00 54.31 187 GLY A N 1
ATOM 1452 C CA . GLY A 1 187 ? -2.061 -15.561 30.233 1.00 54.31 187 GLY A CA 1
ATOM 1453 C C . GLY A 1 187 ? -0.948 -15.863 29.222 1.00 54.31 187 GLY A C 1
ATOM 1454 O O . GLY A 1 187 ? -0.867 -15.170 28.215 1.00 54.31 187 GLY A O 1
ATOM 1455 N N . CYS A 1 188 ? -0.110 -16.881 29.456 1.00 62.06 188 CYS A N 1
ATOM 1456 C CA . CYS A 1 188 ? 0.806 -17.397 28.436 1.00 62.06 188 CYS A CA 1
ATOM 1457 C C . CYS A 1 188 ? 0.030 -18.167 27.356 1.00 62.06 188 CYS A C 1
ATOM 1459 O O . CYS A 1 188 ? -0.707 -19.102 27.675 1.00 62.06 188 CYS A O 1
ATOM 1461 N N . GLN A 1 189 ? 0.181 -17.772 26.093 1.00 59.19 189 GLN A N 1
ATOM 1462 C CA . GLN A 1 189 ? -0.517 -18.351 24.944 1.00 59.19 189 GLN A CA 1
ATOM 1463 C C . GLN A 1 189 ? 0.450 -18.681 23.813 1.00 59.19 189 GLN A C 1
ATOM 1465 O O . GLN A 1 189 ? 1.531 -18.103 23.727 1.00 59.19 189 GLN A O 1
ATOM 1470 N N . LEU A 1 190 ? 0.049 -19.631 22.967 1.00 68.94 190 LEU A N 1
ATOM 1471 C CA . LEU A 1 190 ? 0.747 -19.976 21.736 1.00 68.94 190 LEU A CA 1
ATOM 1472 C C . LEU A 1 190 ? 0.373 -18.987 20.627 1.00 68.94 190 LEU A C 1
ATOM 1474 O O . LEU A 1 190 ? -0.807 -18.757 20.380 1.00 68.94 190 LEU A O 1
ATOM 1478 N N . TYR A 1 191 ? 1.383 -18.493 19.931 1.00 62.75 191 TYR A N 1
ATOM 1479 C CA . TYR A 1 191 ? 1.313 -17.675 18.729 1.00 62.75 191 TYR A CA 1
ATOM 1480 C C . TYR A 1 191 ? 2.152 -18.345 17.653 1.00 62.75 191 TYR A C 1
ATOM 1482 O O . TYR A 1 191 ? 3.090 -19.077 17.963 1.00 62.75 191 TYR A O 1
ATOM 1490 N N . THR A 1 192 ? 1.832 -18.094 16.396 1.00 60.81 192 THR A N 1
ATOM 1491 C CA . THR A 1 192 ? 2.631 -18.558 15.265 1.00 60.81 192 THR A CA 1
ATOM 1492 C C . THR A 1 192 ? 3.120 -17.360 14.475 1.00 60.81 192 THR A C 1
ATOM 1494 O O . THR A 1 192 ? 2.363 -16.412 14.283 1.00 60.81 192 THR A O 1
ATOM 1497 N N . ASP A 1 193 ? 4.381 -17.383 14.050 1.00 64.44 193 ASP A N 1
ATOM 1498 C CA . ASP A 1 193 ? 4.867 -16.413 13.066 1.00 64.44 193 ASP A CA 1
ATOM 1499 C C . ASP A 1 193 ? 4.349 -16.748 11.653 1.00 64.44 193 ASP A C 1
ATOM 1501 O O . ASP A 1 193 ? 3.644 -17.740 11.443 1.00 64.44 193 ASP A O 1
ATOM 1505 N N . GLN A 1 194 ? 4.737 -15.930 10.673 1.00 61.31 194 GLN A N 1
ATOM 1506 C CA . GLN A 1 194 ? 4.403 -16.117 9.255 1.00 61.31 194 GLN A CA 1
ATOM 1507 C C . GLN A 1 194 ? 4.924 -17.448 8.671 1.00 61.31 194 GLN A C 1
ATOM 1509 O O . GLN A 1 194 ? 4.412 -17.926 7.664 1.00 61.31 194 GLN A O 1
ATOM 1514 N N . ASN A 1 195 ? 5.890 -18.096 9.329 1.00 73.31 195 ASN A N 1
ATOM 1515 C CA . ASN A 1 195 ? 6.456 -19.388 8.937 1.00 73.31 195 ASN A CA 1
ATOM 1516 C C . ASN A 1 195 ? 5.826 -20.571 9.701 1.00 73.31 195 ASN A C 1
ATOM 1518 O O . ASN A 1 195 ? 6.339 -21.690 9.634 1.00 73.31 195 ASN A O 1
ATOM 1522 N N . ASN A 1 196 ? 4.727 -20.347 10.434 1.00 69.31 196 ASN A N 1
ATOM 1523 C CA . ASN A 1 196 ? 4.085 -21.309 11.336 1.00 69.31 196 ASN A CA 1
ATOM 1524 C C . ASN A 1 196 ? 4.965 -21.790 12.507 1.00 69.31 196 ASN A C 1
ATOM 1526 O O . ASN A 1 196 ? 4.675 -22.825 13.119 1.00 69.31 196 ASN A O 1
ATOM 1530 N N . ASN A 1 197 ? 6.019 -21.058 12.870 1.00 71.44 197 ASN A N 1
ATOM 1531 C CA . ASN A 1 197 ? 6.824 -21.404 14.035 1.00 71.44 197 ASN A CA 1
ATOM 1532 C C . ASN A 1 197 ? 6.076 -21.035 15.324 1.00 71.44 197 ASN A C 1
ATOM 1534 O O . ASN A 1 197 ? 5.615 -19.901 15.456 1.00 71.44 197 ASN A O 1
ATOM 1538 N N . PRO A 1 198 ? 5.967 -21.957 16.298 1.00 70.62 198 PRO A N 1
ATOM 1539 C CA . PRO A 1 198 ? 5.246 -21.711 17.537 1.00 70.62 198 PRO A CA 1
ATOM 1540 C C . PRO A 1 198 ? 6.078 -20.903 18.544 1.00 70.62 198 PRO A C 1
ATOM 1542 O O . PRO A 1 198 ? 7.173 -21.310 18.933 1.00 70.62 198 PRO A O 1
ATOM 1545 N N . TYR A 1 199 ? 5.503 -19.822 19.060 1.00 71.50 199 TYR A N 1
ATOM 1546 C CA . TYR A 1 199 ? 6.048 -19.006 20.140 1.00 71.50 199 TYR A CA 1
ATOM 1547 C C . TYR A 1 199 ? 5.050 -18.890 21.284 1.00 71.50 199 TYR A C 1
ATOM 1549 O O . TYR A 1 199 ? 3.863 -18.675 21.069 1.00 71.50 199 TYR A O 1
ATOM 1557 N N . TYR A 1 200 ? 5.530 -19.008 22.519 1.00 74.38 200 TYR A N 1
ATOM 1558 C CA . TYR A 1 200 ? 4.691 -18.865 23.703 1.00 74.38 200 TYR A CA 1
ATOM 1559 C C . TYR A 1 200 ? 4.988 -17.545 24.388 1.00 74.38 200 TYR A C 1
ATOM 1561 O O . TYR A 1 200 ? 6.118 -17.297 24.810 1.00 74.38 200 TYR A O 1
ATOM 1569 N N . PHE A 1 201 ? 3.972 -16.709 24.521 1.00 66.00 201 PHE A N 1
ATOM 1570 C CA . PHE A 1 201 ? 4.147 -15.352 25.001 1.00 66.00 201 PHE A CA 1
ATOM 1571 C C . PHE A 1 201 ? 3.003 -14.932 25.938 1.00 66.00 201 PHE A C 1
ATOM 1573 O O . PHE A 1 201 ? 1.911 -15.496 25.906 1.00 66.00 201 PHE A O 1
ATOM 1580 N N . LYS A 1 202 ? 3.262 -13.926 26.781 1.00 61.88 202 LYS A N 1
ATOM 1581 C CA . LYS A 1 202 ? 2.313 -13.317 27.730 1.00 61.88 202 LYS A CA 1
ATOM 1582 C C . LYS A 1 202 ? 2.552 -11.807 27.822 1.00 61.88 202 LYS A C 1
ATOM 1584 O O . LYS A 1 202 ? 3.673 -11.355 27.609 1.00 61.88 202 LYS A O 1
ATOM 1589 N N . SER A 1 203 ? 1.537 -11.063 28.270 1.00 54.53 203 SER A N 1
ATOM 1590 C CA . SER A 1 203 ? 1.653 -9.659 28.713 1.00 54.53 203 SER A CA 1
ATOM 1591 C C . SER A 1 203 ? 1.989 -8.608 27.640 1.00 54.53 203 SER A C 1
ATOM 1593 O O . SER A 1 203 ? 2.540 -7.564 27.977 1.00 54.53 203 SER A O 1
ATOM 1595 N N . PHE A 1 204 ? 1.630 -8.826 26.375 1.00 54.28 204 PHE A N 1
ATOM 1596 C CA . PHE A 1 204 ? 1.592 -7.734 25.387 1.00 54.28 204 PHE A CA 1
ATOM 1597 C C . PHE A 1 204 ? 0.433 -6.787 25.699 1.00 54.28 204 PHE A C 1
ATOM 1599 O O . PHE A 1 204 ? -0.661 -7.236 26.044 1.00 54.28 204 PHE A O 1
ATOM 1606 N N . SER A 1 205 ? 0.678 -5.488 25.553 1.00 43.19 205 SER A N 1
ATOM 1607 C CA . SER A 1 205 ? -0.349 -4.447 25.627 1.00 43.19 205 SER A CA 1
ATOM 1608 C C . SER A 1 205 ? -1.262 -4.456 24.399 1.00 43.19 205 SER A C 1
ATOM 1610 O O . SER A 1 205 ? -2.453 -4.212 24.536 1.00 43.19 205 SER A O 1
ATOM 1612 N N . HIS A 1 206 ? -0.727 -4.807 23.226 1.00 46.31 206 HIS A N 1
ATOM 1613 C CA . HIS A 1 206 ? -1.468 -4.968 21.978 1.00 46.31 206 HIS A CA 1
ATOM 1614 C C . HIS A 1 206 ? -0.852 -6.086 21.130 1.00 46.31 206 HIS A C 1
ATOM 1616 O O . HIS A 1 206 ? 0.348 -6.352 21.202 1.00 46.31 206 HIS A O 1
ATOM 1622 N N . LEU A 1 207 ? -1.688 -6.717 20.311 1.00 52.81 207 LEU A N 1
ATOM 1623 C CA . LEU A 1 207 ? -1.267 -7.467 19.132 1.00 52.81 207 LEU A CA 1
ATOM 1624 C C . LEU A 1 207 ? -1.544 -6.546 17.940 1.00 52.81 207 LEU A C 1
ATOM 1626 O O . LEU A 1 207 ? -2.633 -5.975 17.875 1.00 52.81 207 LEU A O 1
ATOM 1630 N N . CYS A 1 208 ? -0.572 -6.353 17.047 1.00 49.72 208 CYS A N 1
ATOM 1631 C CA . CYS A 1 208 ? -0.809 -5.634 15.794 1.00 49.72 208 CYS A CA 1
ATOM 1632 C C . CYS A 1 208 ? -1.958 -6.317 15.036 1.00 49.72 208 CYS A C 1
ATOM 1634 O O . CYS A 1 208 ? -2.078 -7.545 15.093 1.00 49.72 208 CYS A O 1
ATOM 1636 N N . GLU A 1 209 ? -2.805 -5.548 14.343 1.00 46.22 209 GLU A N 1
ATOM 1637 C CA . GLU A 1 209 ? -3.758 -6.164 13.415 1.00 46.22 209 GLU A CA 1
ATOM 1638 C C . GLU A 1 209 ? -2.982 -7.001 12.398 1.00 46.22 209 GLU A C 1
ATOM 1640 O O . GLU A 1 209 ? -1.862 -6.644 12.035 1.00 46.22 209 GLU A O 1
ATOM 1645 N N . GLU A 1 210 ? -3.565 -8.107 11.939 1.00 50.62 210 GLU A N 1
ATOM 1646 C CA . GLU A 1 210 ? -2.901 -9.054 11.034 1.00 50.62 210 GLU A CA 1
ATOM 1647 C C . GLU A 1 210 ? -2.308 -8.357 9.794 1.00 50.62 210 GLU A C 1
ATOM 1649 O O . GLU A 1 210 ? -1.215 -8.701 9.361 1.00 50.62 210 GLU A O 1
ATOM 1654 N N . GLN A 1 211 ? -2.966 -7.296 9.310 1.00 45.62 211 GLN A N 1
ATOM 1655 C CA . GLN A 1 211 ? -2.519 -6.466 8.184 1.00 45.62 211 GLN A CA 1
ATOM 1656 C C . GLN A 1 211 ? -1.322 -5.540 8.469 1.00 45.62 211 GLN A C 1
ATOM 1658 O O . GLN A 1 211 ? -0.782 -4.964 7.532 1.00 45.62 211 GLN A O 1
ATOM 1663 N N . TYR A 1 212 ? -0.917 -5.372 9.730 1.00 48.41 212 TYR A N 1
ATOM 1664 C CA . TYR A 1 212 ? 0.230 -4.552 10.151 1.00 48.41 212 TYR A CA 1
ATOM 1665 C C . TYR A 1 212 ? 1.380 -5.393 10.727 1.00 48.41 212 TYR A C 1
ATOM 1667 O O . TYR A 1 212 ? 2.452 -4.870 11.047 1.00 48.41 212 TYR A O 1
ATOM 1675 N N . VAL A 1 213 ? 1.178 -6.705 10.891 1.00 55.56 213 VAL A N 1
ATOM 1676 C CA . VAL A 1 213 ? 2.234 -7.629 11.314 1.00 55.56 213 VAL A CA 1
ATOM 1677 C C . VAL A 1 213 ? 3.234 -7.782 10.165 1.00 55.56 213 VAL A C 1
ATOM 1679 O O . VAL A 1 213 ? 2.920 -8.377 9.140 1.00 55.56 213 VAL A O 1
ATOM 1682 N N . GLY A 1 214 ? 4.451 -7.266 10.355 1.00 57.84 214 GLY A N 1
ATOM 1683 C CA . GLY A 1 214 ? 5.510 -7.313 9.339 1.00 57.84 214 GLY A CA 1
ATOM 1684 C C . GLY A 1 214 ? 5.646 -6.044 8.495 1.00 57.84 214 GLY A C 1
ATOM 1685 O O . GLY A 1 214 ? 6.304 -6.093 7.462 1.00 57.84 214 GLY A O 1
ATOM 1686 N N . CYS A 1 215 ? 5.054 -4.915 8.911 1.00 57.03 215 CYS A N 1
ATOM 1687 C CA . CYS A 1 215 ? 5.359 -3.626 8.290 1.00 57.03 215 CYS A CA 1
ATOM 1688 C C . CYS A 1 215 ? 6.855 -3.313 8.404 1.00 57.03 215 CYS A C 1
ATOM 1690 O O . CYS A 1 215 ? 7.409 -3.272 9.507 1.00 57.03 215 CYS A O 1
ATOM 1692 N N . GLU A 1 216 ? 7.481 -3.023 7.272 1.00 59.91 216 GLU A N 1
ATOM 1693 C CA . GLU A 1 216 ? 8.850 -2.539 7.196 1.00 59.91 216 GLU A CA 1
ATOM 1694 C C . GLU A 1 216 ? 8.927 -1.252 6.375 1.00 59.91 216 GLU A C 1
ATOM 1696 O O . GLU A 1 216 ? 8.014 -0.904 5.622 1.00 59.91 216 GLU A O 1
ATOM 1701 N N . ALA A 1 217 ? 10.004 -0.500 6.586 1.00 61.19 217 ALA A N 1
ATOM 1702 C CA . ALA A 1 217 ? 10.264 0.711 5.831 1.00 61.19 217 ALA A CA 1
ATOM 1703 C C . ALA A 1 217 ? 10.815 0.324 4.451 1.00 61.19 217 ALA A C 1
ATOM 1705 O O . ALA A 1 217 ? 11.871 -0.305 4.367 1.00 61.19 217 ALA A O 1
ATOM 1706 N N . LEU A 1 218 ? 10.112 0.714 3.391 1.00 68.75 218 LEU A N 1
ATOM 1707 C CA . LEU A 1 218 ? 10.483 0.500 1.996 1.00 68.75 218 LEU A CA 1
ATOM 1708 C C . LEU A 1 218 ? 10.686 1.846 1.294 1.00 68.75 218 LEU A C 1
ATOM 1710 O O . LEU A 1 218 ? 10.208 2.882 1.756 1.00 68.75 218 LEU A O 1
ATOM 1714 N N . ILE A 1 219 ? 11.406 1.825 0.177 1.00 73.44 219 ILE A N 1
ATOM 1715 C CA . ILE A 1 219 ? 11.609 2.998 -0.674 1.00 73.44 219 ILE A CA 1
ATOM 1716 C C . ILE A 1 219 ? 10.646 2.889 -1.856 1.00 73.44 219 ILE A C 1
ATOM 1718 O O . ILE A 1 219 ? 10.739 1.944 -2.640 1.00 73.44 219 ILE A O 1
ATOM 1722 N N . ASP A 1 220 ? 9.734 3.848 -1.988 1.00 75.56 220 ASP A N 1
ATOM 1723 C CA . ASP A 1 220 ? 8.994 4.061 -3.227 1.00 75.56 220 ASP A CA 1
ATOM 1724 C C . ASP A 1 220 ? 9.916 4.753 -4.231 1.00 75.56 220 ASP A C 1
ATOM 1726 O O . ASP A 1 220 ? 10.265 5.921 -4.066 1.00 75.56 220 ASP A O 1
ATOM 1730 N N . THR A 1 221 ? 10.327 4.005 -5.253 1.00 73.31 221 THR A N 1
ATOM 1731 C CA . THR A 1 221 ? 11.284 4.445 -6.281 1.00 73.31 221 THR A CA 1
ATOM 1732 C C . THR A 1 221 ? 10.623 5.168 -7.454 1.00 73.31 221 THR A C 1
ATOM 1734 O O . THR A 1 221 ? 11.280 5.454 -8.453 1.00 73.31 221 THR A O 1
ATOM 1737 N N . GLN A 1 222 ? 9.303 5.401 -7.413 1.00 76.19 222 GLN A N 1
ATOM 1738 C CA . GLN A 1 222 ? 8.558 6.043 -8.508 1.00 76.19 222 GLN A CA 1
ATOM 1739 C C . GLN A 1 222 ? 8.736 5.335 -9.870 1.00 76.19 222 GLN A C 1
ATOM 1741 O O . GLN A 1 222 ? 8.639 5.951 -10.933 1.00 76.19 222 GLN A O 1
ATOM 1746 N N . ASN A 1 223 ? 9.040 4.028 -9.852 1.00 69.00 223 ASN A N 1
ATOM 1747 C CA . ASN A 1 223 ? 9.439 3.234 -11.019 1.00 69.00 223 ASN A CA 1
ATOM 1748 C C . ASN A 1 223 ? 10.615 3.833 -11.824 1.00 69.00 223 ASN A C 1
ATOM 1750 O O . ASN A 1 223 ? 10.780 3.494 -12.995 1.00 69.00 223 ASN A O 1
ATOM 1754 N N . TYR A 1 224 ? 11.459 4.674 -11.223 1.00 76.62 224 TYR A N 1
ATOM 1755 C CA . TYR A 1 224 ? 12.586 5.329 -11.883 1.00 76.62 224 TYR A CA 1
ATOM 1756 C C . TYR A 1 224 ? 13.905 4.953 -11.217 1.00 76.62 224 TYR A C 1
ATOM 1758 O O . TYR A 1 224 ? 14.013 4.881 -10.001 1.00 76.62 224 TYR A O 1
ATOM 1766 N N . SER A 1 225 ? 14.933 4.670 -12.018 1.00 73.94 225 SER A N 1
ATOM 1767 C CA . SER A 1 225 ? 16.201 4.162 -11.476 1.00 73.94 225 SER A CA 1
ATOM 1768 C C . SER A 1 225 ? 17.066 5.239 -10.806 1.00 73.94 225 SER A C 1
ATOM 1770 O O . SER A 1 225 ? 18.064 4.919 -10.164 1.00 73.94 225 SER A O 1
ATOM 1772 N N . SER A 1 226 ? 16.721 6.523 -10.959 1.00 74.19 226 SER A N 1
ATOM 1773 C CA . SER A 1 226 ? 17.395 7.625 -10.265 1.00 74.19 226 SER A CA 1
ATOM 1774 C C . SER A 1 226 ? 16.562 8.088 -9.067 1.00 74.19 226 SER A C 1
ATOM 1776 O O . SER A 1 226 ? 15.402 8.434 -9.267 1.00 74.19 226 SER A O 1
ATOM 1778 N N . PRO A 1 227 ? 17.174 8.256 -7.878 1.00 63.72 227 PRO A N 1
ATOM 1779 C CA . PRO A 1 227 ? 16.464 8.654 -6.659 1.00 63.72 227 PRO A CA 1
ATOM 1780 C C . PRO A 1 227 ? 16.021 10.125 -6.654 1.00 63.72 227 PRO A C 1
ATOM 1782 O O . PRO A 1 227 ? 15.339 10.593 -5.740 1.00 63.72 227 PRO A O 1
ATOM 1785 N N . PHE A 1 228 ? 16.471 10.903 -7.639 1.00 71.75 228 PHE A N 1
ATOM 1786 C CA . PHE A 1 228 ? 16.131 12.311 -7.788 1.00 71.75 228 PHE A CA 1
ATOM 1787 C C . PHE A 1 228 ? 14.981 12.495 -8.771 1.00 71.75 228 PHE A C 1
ATOM 1789 O O . PHE A 1 228 ? 14.937 11.836 -9.812 1.00 71.75 228 PHE A O 1
ATOM 1796 N N . ALA A 1 229 ? 14.132 13.476 -8.465 1.00 74.44 229 ALA A N 1
ATOM 1797 C CA . ALA A 1 229 ? 13.057 13.904 -9.343 1.00 74.44 229 ALA A CA 1
ATOM 1798 C C . ALA A 1 229 ? 13.578 14.293 -10.737 1.00 74.44 229 ALA A C 1
ATOM 1800 O O . ALA A 1 229 ? 14.678 14.845 -10.877 1.00 74.44 229 ALA A O 1
ATOM 1801 N N . LYS A 1 230 ? 12.767 14.040 -11.766 1.00 80.69 230 LYS A N 1
ATOM 1802 C CA . LYS A 1 230 ? 13.068 14.404 -13.153 1.00 80.69 230 LYS A CA 1
ATOM 1803 C C . LYS A 1 230 ? 11.804 14.803 -13.903 1.00 80.69 230 LYS A C 1
ATOM 1805 O O . LYS A 1 230 ? 10.791 14.112 -13.843 1.00 80.69 230 LYS A O 1
ATOM 1810 N N . GLU A 1 231 ? 11.919 15.890 -14.653 1.00 84.62 231 GLU A N 1
ATOM 1811 C CA . GLU A 1 231 ? 10.871 16.398 -15.534 1.00 84.62 231 GLU A CA 1
ATOM 1812 C C . GLU A 1 231 ? 11.142 15.951 -16.979 1.00 84.62 231 GLU A C 1
ATOM 1814 O O . GLU A 1 231 ? 12.285 15.982 -17.454 1.00 84.62 231 GLU A O 1
ATOM 1819 N N . PHE A 1 232 ? 10.087 15.552 -17.684 1.00 80.06 232 PHE A N 1
ATOM 1820 C CA . PHE A 1 232 ? 10.082 15.221 -19.108 1.00 80.06 232 PHE A CA 1
ATOM 1821 C C . PHE A 1 232 ? 9.061 16.105 -19.826 1.00 80.06 232 PHE A C 1
ATOM 1823 O O . PHE A 1 232 ? 8.034 16.441 -19.246 1.00 80.06 232 PHE A O 1
ATOM 1830 N N . ASN A 1 233 ? 9.345 16.487 -21.078 1.00 79.44 233 ASN A N 1
ATOM 1831 C CA . ASN A 1 233 ? 8.492 17.377 -21.884 1.00 79.44 233 ASN A CA 1
ATOM 1832 C C . ASN A 1 233 ? 8.124 18.703 -21.177 1.00 79.44 233 ASN A C 1
ATOM 1834 O O . ASN A 1 233 ? 7.021 19.216 -21.331 1.00 79.44 233 ASN A O 1
ATOM 1838 N N . SER A 1 234 ? 9.056 19.257 -20.392 1.00 82.06 234 SER A N 1
ATOM 1839 C CA . SER A 1 234 ? 8.846 20.476 -19.595 1.00 82.06 234 SER A CA 1
ATOM 1840 C C . SER A 1 234 ? 8.295 21.635 -20.438 1.00 82.06 234 SER A C 1
ATOM 1842 O O . SER A 1 234 ? 8.900 22.027 -21.443 1.00 82.06 234 SER A O 1
ATOM 1844 N N . GLY A 1 235 ? 7.160 22.194 -20.012 1.00 75.25 235 GLY A N 1
ATOM 1845 C CA . GLY A 1 235 ? 6.473 23.301 -20.679 1.00 75.25 235 GLY A CA 1
ATOM 1846 C C . GLY A 1 235 ? 5.519 22.910 -21.814 1.00 75.25 235 GLY A C 1
ATOM 1847 O O . GLY A 1 235 ? 4.956 23.813 -22.438 1.00 75.25 235 GLY A O 1
ATOM 1848 N N . ASP A 1 236 ? 5.325 21.615 -22.073 1.00 80.12 236 ASP A N 1
ATOM 1849 C CA . ASP A 1 236 ? 4.348 21.072 -23.023 1.00 80.12 236 ASP A CA 1
ATOM 1850 C C . ASP A 1 236 ? 3.111 20.499 -22.301 1.00 80.12 236 ASP A C 1
ATOM 1852 O O . ASP A 1 236 ? 3.135 20.243 -21.098 1.00 80.12 236 ASP A O 1
ATOM 1856 N N . VAL A 1 237 ? 2.007 20.264 -23.019 1.00 71.44 237 VAL A N 1
ATOM 1857 C CA . VAL A 1 237 ? 0.832 19.588 -22.435 1.00 71.44 237 VAL A CA 1
ATOM 1858 C C . VAL A 1 237 ? 1.088 18.111 -22.108 1.00 71.44 237 VAL A C 1
ATOM 1860 O O . VAL A 1 237 ? 0.332 17.522 -21.340 1.00 71.44 237 VAL A O 1
ATOM 1863 N N . SER A 1 238 ? 2.147 17.525 -22.674 1.00 72.56 238 SER A N 1
ATOM 1864 C CA . SER A 1 238 ? 2.646 16.176 -22.389 1.00 72.56 238 SER A CA 1
ATOM 1865 C C . SER A 1 238 ? 3.706 16.135 -21.275 1.00 72.56 238 SER A C 1
ATOM 1867 O O . SER A 1 238 ? 4.432 15.144 -21.166 1.00 72.56 238 SER A O 1
ATOM 1869 N N . GLU A 1 239 ? 3.832 17.199 -20.469 1.00 79.81 239 GLU A N 1
ATOM 1870 C CA . GLU A 1 239 ? 4.773 17.261 -19.343 1.00 79.81 239 GLU A CA 1
ATOM 1871 C C . GLU A 1 239 ? 4.517 16.140 -18.322 1.00 79.81 239 GLU A C 1
ATOM 1873 O O . GLU A 1 239 ? 3.399 15.951 -17.838 1.00 79.81 239 GLU A O 1
ATOM 1878 N N . ILE A 1 240 ? 5.579 15.414 -17.962 1.00 80.44 240 ILE A N 1
ATOM 1879 C CA . ILE A 1 240 ? 5.546 14.341 -16.963 1.00 80.44 240 ILE A CA 1
ATOM 1880 C C . ILE A 1 240 ? 6.605 14.604 -15.897 1.00 80.44 240 ILE A C 1
ATOM 1882 O O . ILE A 1 240 ? 7.786 14.776 -16.203 1.00 80.44 240 ILE A O 1
ATOM 1886 N N . ASN A 1 241 ? 6.178 14.550 -14.636 1.00 84.81 241 ASN A N 1
ATOM 1887 C CA . ASN A 1 241 ? 7.017 14.805 -13.472 1.00 84.81 241 ASN A CA 1
ATOM 1888 C C . ASN A 1 241 ? 7.172 13.533 -12.637 1.00 84.81 241 ASN A C 1
ATOM 1890 O O . ASN A 1 241 ? 6.226 13.079 -11.997 1.00 84.81 241 ASN A O 1
ATOM 1894 N N . ILE A 1 242 ? 8.382 12.974 -12.640 1.00 82.31 242 ILE A N 1
ATOM 1895 C CA . ILE A 1 242 ? 8.762 11.869 -11.760 1.00 82.31 242 ILE A CA 1
ATOM 1896 C C . ILE A 1 242 ? 9.296 12.470 -10.462 1.00 82.31 242 ILE A C 1
ATOM 1898 O O . ILE A 1 242 ? 10.231 13.275 -10.497 1.00 82.31 242 ILE A O 1
ATOM 1902 N N . LEU A 1 243 ? 8.690 12.114 -9.328 1.00 79.81 243 LEU A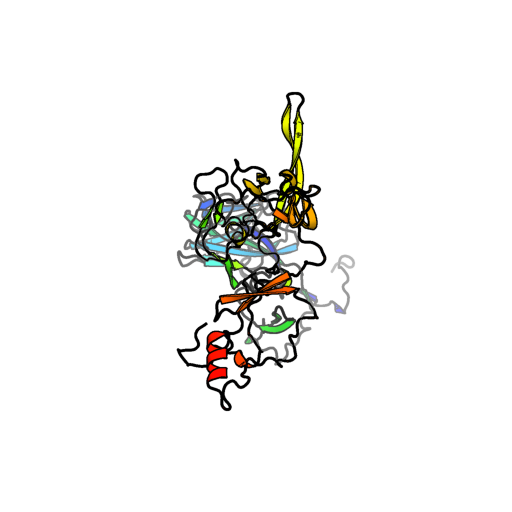 N 1
ATOM 1903 C CA . LEU A 1 243 ? 9.100 12.591 -8.004 1.00 79.81 243 LEU A CA 1
ATOM 1904 C C . LEU A 1 243 ? 10.409 11.920 -7.549 1.00 79.81 243 LEU A C 1
ATOM 1906 O O . LEU A 1 243 ? 10.877 10.964 -8.159 1.00 79.81 243 LEU A O 1
ATOM 1910 N N . SER A 1 244 ? 11.029 12.450 -6.494 1.00 69.88 244 SER A N 1
ATOM 1911 C CA . SER A 1 244 ? 12.144 11.771 -5.823 1.00 69.88 244 SER A CA 1
ATOM 1912 C C . SER A 1 244 ? 11.642 10.604 -4.982 1.00 69.88 244 SER A C 1
ATOM 1914 O O . SER A 1 244 ? 10.490 10.622 -4.548 1.00 69.88 244 SER A O 1
ATOM 1916 N N . ASP A 1 245 ? 12.537 9.673 -4.671 1.00 79.62 245 ASP A N 1
ATOM 1917 C CA . ASP A 1 245 ? 12.246 8.537 -3.800 1.00 79.62 245 ASP A CA 1
ATOM 1918 C C . ASP A 1 245 ? 11.627 8.963 -2.459 1.00 79.62 245 ASP A C 1
ATOM 1920 O O . ASP A 1 245 ? 12.045 9.954 -1.843 1.00 79.62 245 ASP A O 1
ATOM 1924 N N . GLU A 1 246 ? 10.665 8.177 -1.977 1.00 68.62 246 GLU A N 1
ATOM 1925 C CA . GLU A 1 246 ? 9.982 8.401 -0.702 1.00 68.62 246 GLU A CA 1
ATOM 1926 C C . GLU A 1 246 ? 10.084 7.170 0.208 1.00 68.62 246 GLU A C 1
ATOM 1928 O O . GLU A 1 246 ? 9.969 6.029 -0.232 1.00 68.62 246 GLU A O 1
ATOM 1933 N N . MET A 1 247 ? 10.294 7.397 1.507 1.00 64.31 247 MET A N 1
ATOM 1934 C CA . MET A 1 247 ? 10.226 6.327 2.502 1.00 64.31 247 MET A CA 1
ATOM 1935 C C . MET A 1 247 ? 8.765 6.050 2.851 1.00 64.31 247 MET A C 1
ATOM 1937 O O . MET A 1 247 ? 8.104 6.893 3.458 1.00 64.31 247 MET A O 1
ATOM 1941 N N . ILE A 1 248 ? 8.297 4.847 2.541 1.00 62.53 248 ILE A N 1
ATOM 1942 C CA . ILE A 1 248 ? 6.945 4.381 2.846 1.00 62.53 248 ILE A CA 1
ATOM 1943 C C . ILE A 1 248 ? 6.988 3.164 3.774 1.00 62.53 248 ILE A C 1
ATOM 1945 O O . ILE A 1 248 ? 8.014 2.502 3.910 1.00 62.53 248 ILE A O 1
ATOM 1949 N N . TYR A 1 249 ? 5.873 2.858 4.434 1.00 67.00 249 TYR A N 1
ATOM 1950 C CA . TYR A 1 249 ? 5.761 1.693 5.314 1.00 67.00 249 TYR A CA 1
ATOM 1951 C C . TYR A 1 249 ? 4.703 0.747 4.767 1.00 67.00 249 TYR A C 1
ATOM 1953 O O . TYR A 1 249 ? 3.527 1.103 4.707 1.00 67.00 249 TYR A O 1
ATOM 1961 N N . LEU A 1 250 ? 5.123 -0.455 4.380 1.00 64.25 250 LEU A N 1
ATOM 1962 C CA . LEU A 1 250 ? 4.253 -1.483 3.815 1.00 64.25 250 LEU A CA 1
ATOM 1963 C C . LEU A 1 250 ? 4.569 -2.840 4.442 1.00 64.25 250 LEU A C 1
ATOM 1965 O O . LEU A 1 250 ? 5.655 -3.057 4.976 1.00 64.25 250 LEU A O 1
ATOM 1969 N N . VAL A 1 251 ? 3.614 -3.765 4.368 1.00 64.94 251 VAL A N 1
ATOM 1970 C CA . VAL A 1 251 ? 3.889 -5.183 4.624 1.00 64.94 251 VAL A CA 1
ATOM 1971 C C . VAL A 1 251 ? 4.465 -5.781 3.347 1.00 64.94 251 VAL A C 1
ATOM 1973 O O . VAL A 1 251 ? 3.775 -5.834 2.329 1.00 64.94 251 VAL A O 1
ATOM 1976 N N . ASN A 1 252 ? 5.725 -6.204 3.406 1.00 67.38 252 ASN A N 1
ATOM 1977 C CA . ASN A 1 252 ? 6.394 -6.862 2.292 1.00 67.38 252 ASN A CA 1
ATOM 1978 C C . ASN A 1 252 ? 5.929 -8.321 2.204 1.00 67.38 252 ASN A C 1
ATOM 1980 O O . ASN A 1 252 ? 6.200 -9.132 3.090 1.00 67.38 252 ASN A O 1
ATOM 1984 N N . ASP A 1 253 ? 5.168 -8.623 1.157 1.00 63.38 253 ASP A N 1
ATOM 1985 C CA . ASP A 1 253 ? 4.558 -9.924 0.902 1.00 63.38 253 ASP A CA 1
ATOM 1986 C C . ASP A 1 253 ? 5.161 -10.488 -0.387 1.00 63.38 253 ASP A C 1
ATOM 1988 O O . ASP A 1 253 ? 4.864 -10.002 -1.481 1.00 63.38 253 ASP A O 1
ATOM 1992 N N . GLU A 1 254 ? 6.017 -11.507 -0.260 1.00 67.00 254 GLU A N 1
ATOM 1993 C CA . GLU A 1 254 ? 6.747 -12.087 -1.394 1.00 67.00 254 GLU A CA 1
ATOM 1994 C C . GLU A 1 254 ? 5.817 -12.597 -2.507 1.00 67.00 254 GLU A C 1
ATOM 1996 O O . GLU A 1 254 ? 6.200 -12.571 -3.678 1.00 67.00 254 GLU A O 1
ATOM 2001 N N . GLU A 1 255 ? 4.583 -13.004 -2.182 1.00 57.50 255 GLU A N 1
ATOM 2002 C CA . GLU A 1 255 ? 3.600 -13.461 -3.172 1.00 57.50 255 GLU A CA 1
ATOM 2003 C C . GLU A 1 255 ? 3.031 -12.311 -4.022 1.00 57.50 255 GLU A C 1
ATOM 2005 O O . GLU A 1 255 ? 2.466 -12.551 -5.093 1.00 57.50 255 GLU A O 1
ATOM 2010 N N . LYS A 1 256 ? 3.185 -11.061 -3.568 1.00 57.06 256 LYS A N 1
ATOM 2011 C CA . LYS A 1 256 ? 2.724 -9.840 -4.249 1.00 57.06 256 LYS A CA 1
ATOM 2012 C C . LYS A 1 256 ? 3.854 -9.057 -4.911 1.00 57.06 256 LYS A C 1
ATOM 2014 O O . LYS A 1 256 ? 3.595 -8.002 -5.491 1.00 57.06 256 LYS A O 1
ATOM 2019 N N . ASN A 1 257 ? 5.084 -9.566 -4.868 1.00 61.59 257 ASN A N 1
ATOM 2020 C CA . ASN A 1 257 ? 6.216 -8.930 -5.524 1.00 61.59 257 ASN A CA 1
ATOM 2021 C C . ASN A 1 257 ? 6.054 -8.963 -7.046 1.00 61.59 257 ASN A C 1
ATOM 2023 O O . ASN A 1 257 ? 6.024 -10.024 -7.677 1.00 61.59 257 ASN A O 1
ATOM 2027 N N . CYS A 1 258 ? 6.006 -7.776 -7.649 1.00 52.91 258 CYS A N 1
ATOM 2028 C CA . CYS A 1 258 ? 6.136 -7.636 -9.091 1.00 52.91 258 CYS A CA 1
ATOM 2029 C C . CYS A 1 258 ? 7.530 -8.106 -9.513 1.00 52.91 258 CYS A C 1
ATOM 2031 O O . CYS A 1 258 ? 8.538 -7.719 -8.917 1.00 52.91 258 CYS A O 1
ATOM 2033 N N . GLN A 1 259 ? 7.602 -8.926 -10.562 1.00 56.62 259 GLN A N 1
ATOM 2034 C CA . GLN A 1 259 ? 8.886 -9.210 -11.190 1.00 56.62 259 GLN A CA 1
ATOM 2035 C C . GLN A 1 259 ? 9.412 -7.904 -11.769 1.00 56.62 259 GLN A C 1
ATOM 2037 O O . GLN A 1 259 ? 8.665 -7.141 -12.377 1.00 56.62 259 GLN A O 1
ATOM 2042 N N . ALA A 1 260 ? 10.698 -7.631 -11.613 1.00 58.06 260 ALA A N 1
ATOM 2043 C CA . ALA A 1 260 ? 11.226 -6.349 -12.054 1.00 58.06 260 ALA A CA 1
ATOM 2044 C C . ALA A 1 260 ? 11.292 -6.224 -13.599 1.00 58.06 260 ALA A C 1
ATOM 2046 O O . ALA A 1 260 ? 11.258 -5.119 -14.138 1.00 58.06 260 ALA A O 1
ATOM 2047 N N . ALA A 1 261 ? 11.140 -7.338 -14.332 1.00 56.81 261 ALA A N 1
ATOM 2048 C CA . ALA A 1 261 ? 10.802 -7.327 -15.758 1.00 56.81 261 ALA A CA 1
ATOM 2049 C C . ALA A 1 261 ? 9.439 -6.669 -16.064 1.00 56.81 261 ALA A C 1
ATOM 2051 O O . ALA A 1 261 ? 9.255 -6.151 -17.165 1.00 56.81 261 ALA A O 1
ATOM 2052 N N . ASP A 1 262 ? 8.504 -6.660 -15.116 1.00 55.69 262 ASP A N 1
ATOM 2053 C CA . ASP A 1 262 ? 7.165 -6.071 -15.226 1.00 55.69 262 ASP A CA 1
ATOM 2054 C C . ASP A 1 262 ? 7.103 -4.638 -14.660 1.00 55.69 262 ASP A C 1
ATOM 2056 O O . ASP A 1 262 ? 6.028 -4.038 -14.598 1.00 55.69 262 ASP A O 1
ATOM 2060 N N . LYS A 1 263 ? 8.258 -4.054 -14.299 1.00 59.56 263 LYS A N 1
ATOM 2061 C CA . LYS A 1 263 ? 8.399 -2.658 -13.855 1.00 59.56 263 LYS A CA 1
ATOM 2062 C C . LYS A 1 263 ? 7.731 -1.693 -14.840 1.00 59.56 263 LYS A C 1
ATOM 2064 O O . LYS A 1 263 ? 7.994 -1.726 -16.046 1.00 59.56 263 LYS A O 1
ATOM 2069 N N . GLY A 1 264 ? 6.873 -0.822 -14.306 1.00 61.09 264 GLY A N 1
ATOM 2070 C CA . GLY A 1 264 ? 6.107 0.157 -15.079 1.00 61.09 264 GLY A CA 1
ATOM 2071 C C . GLY A 1 264 ? 4.943 -0.426 -15.886 1.00 61.09 264 GLY A C 1
ATOM 2072 O O . GLY A 1 264 ? 4.347 0.297 -16.672 1.00 61.09 264 GLY A O 1
ATOM 2073 N N . CYS A 1 265 ? 4.602 -1.714 -15.757 1.00 63.41 265 CYS A N 1
ATOM 2074 C CA . CYS A 1 265 ? 3.416 -2.258 -16.416 1.00 63.41 265 CYS A CA 1
ATOM 2075 C C . CYS A 1 265 ? 2.144 -1.642 -15.821 1.00 63.41 265 CYS A C 1
ATOM 2077 O O . CYS A 1 265 ? 1.813 -1.870 -14.659 1.00 63.41 265 CYS A O 1
ATOM 2079 N N . GLU A 1 266 ? 1.403 -0.906 -16.641 1.00 58.72 266 GLU A N 1
ATOM 2080 C CA . GLU A 1 266 ? 0.199 -0.191 -16.241 1.00 58.72 266 GLU A CA 1
ATOM 2081 C C . GLU A 1 266 ? -0.947 -0.507 -17.204 1.00 58.72 266 GLU A C 1
ATOM 2083 O O . GLU A 1 266 ? -0.758 -0.703 -18.410 1.00 58.72 266 GLU A O 1
ATOM 2088 N N . LYS A 1 267 ? -2.159 -0.586 -16.654 1.00 68.38 267 LYS A N 1
ATOM 2089 C CA . LYS A 1 267 ? -3.384 -0.711 -17.436 1.00 68.38 267 LYS A CA 1
ATOM 2090 C C . LYS A 1 267 ? -3.788 0.678 -17.931 1.00 68.38 267 LYS A C 1
ATOM 2092 O O . LYS A 1 267 ? -4.138 1.527 -17.122 1.00 68.38 267 LYS A O 1
ATOM 2097 N N . MET A 1 268 ? -3.805 0.864 -19.242 1.00 67.50 268 MET A N 1
ATOM 2098 C CA . MET A 1 268 ? -4.160 2.110 -19.917 1.00 67.50 268 MET A CA 1
ATOM 2099 C C . MET A 1 268 ? -5.419 1.933 -20.772 1.00 67.50 268 MET A C 1
ATOM 2101 O O . MET A 1 268 ? -5.762 0.822 -21.186 1.00 67.50 268 MET A O 1
ATOM 2105 N N . GLY A 1 269 ? -6.103 3.037 -21.070 1.00 65.38 269 GLY A N 1
ATOM 2106 C CA . GLY A 1 269 ? -7.163 3.071 -22.076 1.00 65.38 269 GLY A CA 1
ATOM 2107 C C . GLY A 1 269 ? -6.598 3.408 -23.454 1.00 65.38 269 GLY A C 1
ATOM 2108 O O . GLY A 1 269 ? -5.990 4.462 -23.615 1.00 65.38 269 GLY A O 1
ATOM 2109 N N . LEU A 1 270 ? -6.840 2.550 -24.448 1.00 70.06 270 LEU A N 1
ATOM 2110 C CA . LEU A 1 270 ? -6.606 2.828 -25.870 1.00 70.06 270 LEU A CA 1
ATOM 2111 C C . LEU A 1 270 ? -7.904 3.365 -26.509 1.00 70.06 270 LEU A C 1
ATOM 2113 O O . LEU A 1 270 ? -8.935 2.679 -26.422 1.00 70.06 270 LEU A O 1
ATOM 2117 N N . PRO A 1 271 ? -7.905 4.560 -27.130 1.00 64.69 271 PRO A N 1
ATOM 2118 C CA . PRO A 1 271 ? -9.112 5.140 -27.700 1.00 64.69 271 PRO A CA 1
ATOM 2119 C C . PRO A 1 271 ? -9.452 4.492 -29.044 1.00 64.69 271 PRO A C 1
ATOM 2121 O O . PRO A 1 271 ? -8.628 4.372 -29.942 1.00 64.69 271 PRO A O 1
ATOM 2124 N N . GLN A 1 272 ? -10.716 4.129 -29.231 1.00 73.56 272 GLN A N 1
ATOM 2125 C CA . GLN A 1 272 ? -11.256 3.778 -30.539 1.00 73.56 272 GLN A CA 1
ATOM 2126 C C . GLN A 1 272 ? -11.846 5.024 -31.182 1.00 73.56 272 GLN A C 1
ATOM 2128 O O . GLN A 1 272 ? -12.855 5.555 -30.715 1.00 73.56 272 GLN A O 1
ATOM 2133 N N . LEU A 1 273 ? -11.217 5.489 -32.256 1.00 69.56 273 LEU A N 1
ATOM 2134 C CA . LEU A 1 273 ? -11.614 6.705 -32.953 1.00 69.56 273 LEU A CA 1
ATOM 2135 C C . LEU A 1 273 ? -12.699 6.435 -34.003 1.00 69.56 273 LEU A C 1
ATOM 2137 O O . LEU A 1 273 ? -12.747 5.387 -34.647 1.00 69.56 273 LEU A O 1
ATOM 2141 N N . GLY A 1 274 ? -13.573 7.416 -34.197 1.00 67.75 274 GLY A N 1
ATOM 2142 C CA . GLY A 1 274 ? -14.612 7.430 -35.217 1.00 67.75 274 GLY A CA 1
ATOM 2143 C C . GLY A 1 274 ? -14.762 8.810 -35.826 1.00 67.75 274 GLY A C 1
ATOM 2144 O O . GLY A 1 274 ? -14.408 9.809 -35.212 1.00 67.75 274 GLY A O 1
ATOM 2145 N N . ILE A 1 275 ? -15.303 8.868 -37.039 1.00 68.00 275 ILE A N 1
ATOM 2146 C CA . ILE A 1 275 ? -15.548 10.129 -37.741 1.00 68.00 275 ILE A CA 1
ATOM 2147 C C . ILE A 1 275 ? -17.045 10.431 -37.674 1.00 68.00 275 ILE A C 1
ATOM 2149 O O . ILE A 1 275 ? -17.866 9.571 -38.005 1.00 68.00 275 ILE A O 1
ATOM 2153 N N . ASP A 1 276 ? -17.404 11.631 -37.221 1.00 67.81 276 ASP A N 1
ATOM 2154 C CA . ASP A 1 276 ? -18.794 12.084 -37.233 1.00 67.81 276 ASP A CA 1
ATOM 2155 C C . ASP A 1 276 ? -19.269 12.481 -38.645 1.00 67.81 276 ASP A C 1
ATOM 2157 O O . ASP A 1 276 ? -18.529 12.449 -39.629 1.00 67.81 276 ASP A O 1
ATOM 2161 N N . ILE A 1 277 ? -20.549 12.842 -38.762 1.00 68.50 277 ILE A N 1
ATOM 2162 C CA . ILE A 1 277 ? -21.159 13.227 -40.045 1.00 68.50 277 ILE A CA 1
ATOM 2163 C C . ILE A 1 277 ? -20.564 14.509 -40.649 1.00 68.50 277 ILE A C 1
ATOM 2165 O O . ILE A 1 277 ? -20.756 14.753 -41.841 1.00 68.50 277 ILE A O 1
ATOM 2169 N N . ASP A 1 278 ? -19.860 15.301 -39.841 1.00 73.31 278 ASP A N 1
ATOM 2170 C CA . ASP A 1 278 ? -19.245 16.572 -40.215 1.00 73.31 278 ASP A CA 1
ATOM 2171 C C . ASP A 1 278 ? -17.741 16.412 -40.518 1.00 73.31 278 ASP A C 1
ATOM 2173 O O . ASP A 1 278 ? -17.091 17.367 -40.947 1.00 73.31 278 ASP A O 1
ATOM 2177 N N . GLY A 1 279 ? -17.197 15.196 -40.376 1.00 62.03 279 GLY A N 1
ATOM 2178 C CA . GLY A 1 279 ? -15.807 14.866 -40.675 1.00 62.03 279 GLY A CA 1
ATOM 2179 C C . GLY A 1 279 ? -14.841 15.031 -39.500 1.00 62.03 279 GLY A C 1
ATOM 2180 O O . GLY A 1 279 ? -13.635 14.922 -39.718 1.00 62.03 279 GLY A O 1
ATOM 2181 N N . ASN A 1 280 ? -15.325 15.276 -38.278 1.00 58.16 280 ASN A N 1
ATOM 2182 C CA . ASN A 1 280 ? -14.457 15.395 -37.105 1.00 58.16 280 ASN A CA 1
ATOM 2183 C C . ASN A 1 280 ? -14.168 14.025 -36.490 1.00 58.16 280 ASN A C 1
ATOM 2185 O O . ASN A 1 280 ? -15.054 13.171 -36.376 1.00 58.16 280 ASN A O 1
ATOM 2189 N N . VAL A 1 281 ? -12.921 13.841 -36.057 1.00 58.81 281 VAL A N 1
ATOM 2190 C CA . VAL A 1 281 ? -12.478 12.659 -35.316 1.00 58.81 281 VAL A CA 1
ATOM 2191 C C . VAL A 1 281 ? -12.941 12.782 -33.865 1.00 58.81 281 VAL A C 1
ATOM 2193 O O . VAL A 1 281 ? -12.674 13.781 -33.206 1.00 58.81 281 VAL A O 1
ATOM 2196 N N . ASN A 1 282 ? -13.638 11.764 -33.372 1.00 64.31 282 ASN A N 1
ATOM 2197 C CA . ASN A 1 282 ? -14.142 11.665 -32.008 1.00 64.31 282 ASN A CA 1
ATOM 2198 C C . ASN A 1 282 ? -13.764 10.307 -31.405 1.00 64.31 282 ASN A C 1
ATOM 2200 O O . ASN A 1 282 ? -13.713 9.301 -32.113 1.00 64.31 282 ASN A O 1
ATOM 2204 N N . VAL A 1 283 ? -13.575 10.253 -30.086 1.00 73.06 283 VAL A N 1
ATOM 2205 C CA . VAL A 1 283 ? -13.405 8.988 -29.355 1.00 73.06 283 VAL A CA 1
ATOM 2206 C C . VAL A 1 283 ? -14.771 8.308 -29.204 1.00 73.06 283 VAL A C 1
ATOM 2208 O O . VAL A 1 283 ? -15.681 8.861 -28.590 1.00 73.06 283 VAL A O 1
ATOM 2211 N N . LEU A 1 284 ? -14.932 7.114 -29.777 1.00 73.25 284 LEU A N 1
ATOM 2212 C CA . LEU A 1 284 ? -16.165 6.319 -29.721 1.00 73.25 284 LEU A CA 1
ATOM 2213 C C . LEU A 1 284 ? -16.249 5.463 -28.454 1.00 73.25 284 LEU A C 1
ATOM 2215 O O . LEU A 1 284 ? -17.321 5.317 -27.867 1.00 73.25 284 LEU A O 1
ATOM 2219 N N . SER A 1 285 ? -15.128 4.865 -28.061 1.00 74.06 285 SER A N 1
ATOM 2220 C CA . SER A 1 285 ? -15.014 3.994 -26.891 1.00 74.06 285 SER A CA 1
ATOM 2221 C C . SER A 1 285 ? -13.554 3.824 -26.497 1.00 74.06 285 SER A C 1
ATOM 2223 O O . SER A 1 285 ? -12.675 4.060 -27.314 1.00 74.06 285 SER A O 1
ATOM 2225 N N . TRP A 1 286 ? -13.304 3.344 -25.286 1.00 74.12 286 TRP A N 1
ATOM 2226 C CA . TRP A 1 286 ? -11.973 2.953 -24.831 1.00 74.12 286 TRP A CA 1
ATOM 2227 C C . TRP A 1 286 ? -11.887 1.432 -24.716 1.00 74.12 286 TRP A C 1
ATOM 2229 O O . TRP A 1 286 ? -12.869 0.779 -24.352 1.00 74.12 286 TRP A O 1
ATOM 2239 N N . SER A 1 287 ? -10.722 0.870 -25.021 1.00 71.25 287 SER A N 1
ATOM 2240 C CA . SER A 1 287 ? -10.391 -0.527 -24.730 1.00 71.25 287 SER A CA 1
ATOM 2241 C C . SER A 1 287 ? -9.183 -0.612 -23.813 1.00 71.25 287 SER A C 1
ATOM 2243 O O . SER A 1 287 ? -8.251 0.173 -23.950 1.00 71.25 287 SER A O 1
ATOM 2245 N N . ASP A 1 288 ? -9.189 -1.591 -22.915 1.00 61.12 288 ASP A N 1
ATOM 2246 C CA . ASP A 1 288 ? -8.061 -1.842 -22.025 1.00 61.12 288 ASP A CA 1
ATOM 2247 C C . ASP A 1 288 ? -6.833 -2.306 -22.823 1.00 61.12 288 ASP A C 1
ATOM 2249 O O . ASP A 1 288 ? -6.908 -3.262 -23.600 1.00 61.12 288 ASP A O 1
ATOM 2253 N N . VAL A 1 289 ? -5.693 -1.663 -22.584 1.00 61.50 289 VAL A N 1
ATOM 2254 C CA . VAL A 1 289 ? -4.370 -2.086 -23.048 1.00 61.50 289 VAL A CA 1
ATOM 2255 C C . VAL A 1 289 ? -3.405 -2.085 -21.863 1.00 61.50 289 VAL A C 1
ATOM 2257 O O . VAL A 1 289 ? -3.593 -1.353 -20.898 1.00 61.50 289 VAL A O 1
ATOM 2260 N N . TYR A 1 290 ? -2.385 -2.935 -21.899 1.00 67.56 290 TYR A N 1
ATOM 2261 C CA . TYR A 1 290 ? -1.398 -3.050 -20.826 1.00 67.56 290 TYR A CA 1
ATOM 2262 C C . TYR A 1 290 ? -0.036 -2.698 -21.403 1.00 67.56 290 TYR A C 1
ATOM 2264 O O . TYR A 1 290 ? 0.485 -3.430 -22.246 1.00 67.56 290 TYR A O 1
ATOM 2272 N N . LEU A 1 291 ? 0.503 -1.552 -20.995 1.00 61.22 291 LEU A N 1
ATOM 2273 C CA . LEU A 1 291 ? 1.723 -0.981 -21.558 1.00 61.22 291 LEU A CA 1
ATOM 2274 C C . LEU A 1 291 ? 2.760 -0.759 -20.463 1.00 61.22 291 LEU A C 1
ATOM 2276 O O . LEU A 1 291 ? 2.429 -0.538 -19.301 1.00 61.22 291 LEU A O 1
ATOM 2280 N N . LYS A 1 292 ? 4.038 -0.815 -20.846 1.00 62.41 292 LYS A N 1
ATOM 2281 C CA . LYS A 1 292 ? 5.147 -0.492 -19.947 1.00 62.41 292 LYS A CA 1
ATOM 2282 C C . LYS A 1 292 ? 5.393 1.009 -19.948 1.00 62.41 292 LYS A C 1
ATOM 2284 O O . LYS A 1 292 ? 6.120 1.531 -20.788 1.00 62.41 292 LYS A O 1
ATOM 2289 N N . ASN A 1 293 ? 4.807 1.663 -18.966 1.00 67.06 293 ASN A N 1
ATOM 2290 C CA . ASN A 1 293 ? 5.051 3.032 -18.581 1.00 67.06 293 ASN A CA 1
ATOM 2291 C C . ASN A 1 293 ? 6.269 3.116 -17.636 1.00 67.06 293 ASN A C 1
ATOM 2293 O O . ASN A 1 293 ? 6.138 3.288 -16.427 1.00 67.06 293 ASN A O 1
ATOM 2297 N N . ASN A 1 294 ? 7.470 2.889 -18.179 1.00 74.56 294 ASN A N 1
ATOM 2298 C CA . ASN A 1 294 ? 8.718 2.913 -17.410 1.00 74.56 294 ASN A CA 1
ATOM 2299 C C . ASN A 1 294 ? 9.526 4.191 -17.737 1.00 74.56 294 ASN A C 1
ATOM 2301 O O . ASN A 1 294 ? 10.032 4.301 -18.860 1.00 74.56 294 ASN A O 1
ATOM 2305 N N . PRO A 1 295 ? 9.708 5.120 -16.774 1.00 73.75 295 PRO A N 1
ATOM 2306 C CA . PRO A 1 295 ? 10.470 6.357 -16.960 1.00 73.75 295 PRO A CA 1
ATOM 2307 C C . PRO A 1 295 ? 11.918 6.178 -17.439 1.00 73.75 295 PRO A C 1
ATOM 2309 O O . PRO A 1 295 ? 12.464 7.059 -18.108 1.00 73.75 295 PRO A O 1
ATOM 2312 N N . ASP A 1 296 ? 12.545 5.028 -17.170 1.00 69.06 296 ASP A N 1
ATOM 2313 C CA . ASP A 1 296 ? 13.880 4.712 -17.692 1.00 69.06 296 ASP A CA 1
ATOM 2314 C C . ASP A 1 296 ? 13.871 4.609 -19.229 1.00 69.06 296 ASP A C 1
ATOM 2316 O O . ASP A 1 296 ? 14.834 4.982 -19.911 1.00 69.06 296 ASP A O 1
ATOM 2320 N N . PHE A 1 297 ? 12.753 4.165 -19.811 1.00 66.06 297 PHE A N 1
ATOM 2321 C CA . PHE A 1 297 ? 12.602 4.056 -21.258 1.00 66.06 297 PHE A CA 1
ATOM 2322 C C . PHE A 1 297 ? 12.355 5.400 -21.929 1.00 66.06 297 PHE A C 1
ATOM 2324 O O . PHE A 1 297 ? 12.772 5.557 -23.069 1.00 66.06 297 PHE A O 1
ATOM 2331 N N . TYR A 1 298 ? 11.836 6.416 -21.238 1.00 69.94 298 TYR A N 1
ATOM 2332 C CA . TYR A 1 298 ? 11.665 7.750 -21.834 1.00 69.94 298 TYR A CA 1
ATOM 2333 C C . TYR A 1 298 ? 12.969 8.318 -22.404 1.00 69.94 298 TYR A C 1
ATOM 2335 O O . TYR A 1 298 ? 12.948 9.056 -23.384 1.00 69.94 298 TYR A O 1
ATOM 2343 N N . THR A 1 299 ? 14.111 7.937 -21.818 1.00 57.81 299 THR A N 1
ATOM 2344 C CA . THR A 1 299 ? 15.442 8.334 -22.304 1.00 57.81 299 THR A CA 1
ATOM 2345 C C . THR A 1 299 ? 16.106 7.251 -23.172 1.00 57.81 299 THR A C 1
ATOM 2347 O O . THR A 1 299 ? 16.777 7.586 -24.144 1.00 57.81 299 THR A O 1
ATOM 2350 N N . LEU A 1 300 ? 15.947 5.960 -22.840 1.00 51.41 300 LEU A N 1
ATOM 2351 C CA . LEU A 1 300 ? 16.697 4.850 -23.463 1.00 51.41 300 LEU A CA 1
ATOM 2352 C C . LEU A 1 300 ? 16.038 4.249 -24.717 1.00 51.41 300 LEU A C 1
ATOM 2354 O O . LEU A 1 300 ? 16.724 3.715 -25.588 1.00 51.41 300 LEU A O 1
ATOM 2358 N N . LYS A 1 301 ? 14.709 4.296 -24.798 1.00 54.47 301 LYS A N 1
ATOM 2359 C CA . LYS A 1 301 ? 13.885 3.791 -25.903 1.00 54.47 301 LYS A CA 1
ATOM 2360 C C . LYS A 1 301 ? 12.697 4.740 -25.987 1.00 54.47 301 LYS A C 1
ATOM 2362 O O . LYS A 1 301 ? 11.744 4.465 -25.273 1.00 54.47 301 LYS A O 1
ATOM 2367 N N . PRO A 1 302 ? 12.757 5.853 -26.744 1.00 59.34 302 PRO A N 1
ATOM 2368 C CA . PRO A 1 302 ? 11.872 7.009 -26.579 1.00 59.34 302 PRO A CA 1
ATOM 2369 C C . PRO A 1 302 ? 10.424 6.661 -26.942 1.00 59.34 302 PRO A C 1
ATOM 2371 O O . PRO A 1 302 ? 9.937 6.975 -28.026 1.00 59.34 302 PRO A O 1
ATOM 2374 N N . ILE A 1 303 ? 9.770 5.956 -26.022 1.00 61.12 303 ILE A N 1
ATOM 2375 C CA . ILE A 1 303 ? 8.378 5.540 -26.071 1.00 61.12 303 ILE A CA 1
ATOM 2376 C C . ILE A 1 303 ? 7.492 6.771 -25.924 1.00 61.12 303 ILE A C 1
ATOM 2378 O O . ILE A 1 303 ? 6.417 6.791 -26.505 1.00 61.12 303 ILE A O 1
ATOM 2382 N N . LEU A 1 304 ? 7.978 7.800 -25.219 1.00 68.50 304 LEU A N 1
ATOM 2383 C CA . LEU A 1 304 ? 7.316 9.083 -25.034 1.00 68.50 304 LEU A CA 1
ATOM 2384 C C . LEU A 1 304 ? 7.461 9.976 -26.281 1.00 68.50 304 LEU A C 1
ATOM 2386 O O . LEU A 1 304 ? 8.514 10.000 -26.929 1.00 68.50 304 LEU A O 1
ATOM 2390 N N . CYS A 1 305 ? 6.412 10.730 -26.591 1.00 64.56 305 CYS A N 1
ATOM 2391 C CA . CYS A 1 305 ? 6.378 11.771 -27.622 1.00 64.56 305 CYS A CA 1
ATOM 2392 C C . CYS A 1 305 ? 5.653 13.023 -27.113 1.00 64.56 305 CYS A C 1
ATOM 2394 O O . CYS A 1 305 ? 5.057 12.991 -26.037 1.00 64.56 305 CYS A O 1
ATOM 2396 N N . VAL A 1 306 ? 5.745 14.125 -27.861 1.00 72.31 306 VAL A N 1
ATOM 2397 C CA . VAL A 1 306 ? 4.949 15.343 -27.608 1.00 72.31 306 VAL A CA 1
ATOM 2398 C C . VAL A 1 306 ? 3.663 15.335 -28.441 1.00 72.31 306 VAL A C 1
ATOM 2400 O O . VAL A 1 306 ? 3.609 14.645 -29.454 1.00 72.31 306 VAL A O 1
ATOM 2403 N N . GLU A 1 307 ? 2.635 16.098 -28.046 1.00 65.88 307 GLU A N 1
ATOM 2404 C CA . GLU A 1 307 ? 1.307 16.104 -28.706 1.00 65.88 307 GLU A CA 1
ATOM 2405 C C . GLU A 1 307 ? 1.390 16.304 -30.233 1.00 65.88 307 GLU A C 1
ATOM 2407 O O . GLU A 1 307 ? 0.685 15.640 -30.991 1.00 65.88 307 GLU A O 1
ATOM 2412 N N . ASP A 1 308 ? 2.291 17.178 -30.686 1.00 63.06 308 ASP A N 1
ATOM 2413 C CA . ASP A 1 308 ? 2.462 17.521 -32.101 1.00 63.06 308 ASP A CA 1
ATOM 2414 C C . ASP A 1 308 ? 3.303 16.501 -32.901 1.00 63.06 308 ASP A C 1
ATOM 2416 O O . ASP A 1 308 ? 3.450 16.638 -34.123 1.00 63.06 308 ASP A O 1
ATOM 2420 N N . ASP A 1 309 ? 3.879 15.484 -32.249 1.00 55.44 309 ASP A N 1
ATOM 2421 C CA . ASP A 1 309 ? 4.697 14.480 -32.928 1.00 55.44 309 ASP A CA 1
ATOM 2422 C C . ASP A 1 309 ? 3.838 13.562 -33.806 1.00 55.44 309 ASP A C 1
ATOM 2424 O O . ASP A 1 309 ? 2.808 13.007 -33.416 1.00 55.44 309 ASP A O 1
ATOM 2428 N N . LEU A 1 310 ? 4.319 13.331 -35.026 1.00 47.97 310 LEU A N 1
ATOM 2429 C CA . LEU A 1 310 ? 3.660 12.451 -35.979 1.00 47.97 310 LEU A CA 1
ATOM 2430 C C . LEU A 1 310 ? 3.679 10.995 -35.459 1.00 47.97 310 LEU A C 1
ATOM 2432 O O . LEU A 1 310 ? 4.747 10.403 -35.304 1.00 47.97 310 LEU A O 1
ATOM 2436 N N . GLY A 1 311 ? 2.495 10.418 -35.214 1.00 56.22 311 GLY A N 1
ATOM 2437 C CA . GLY A 1 311 ? 2.341 9.058 -34.671 1.00 56.22 311 GLY A CA 1
ATOM 2438 C C . GLY A 1 311 ? 2.273 8.996 -33.146 1.00 56.22 311 GLY A C 1
ATOM 2439 O O . GLY A 1 311 ? 2.501 7.935 -32.573 1.00 56.22 311 GLY A O 1
ATOM 2440 N N . CYS A 1 312 ? 2.000 10.127 -32.499 1.00 63.50 312 CYS A N 1
ATOM 2441 C CA . CYS A 1 312 ? 1.804 10.216 -31.064 1.00 63.50 312 CYS A CA 1
ATOM 2442 C C . CYS A 1 312 ? 0.323 10.030 -30.693 1.00 63.50 312 CYS A C 1
ATOM 2444 O O . CYS A 1 312 ? -0.534 10.740 -31.220 1.00 63.50 312 CYS A O 1
ATOM 2446 N N . GLU A 1 313 ? 0.014 9.091 -29.796 1.00 66.00 313 GLU A N 1
ATOM 2447 C CA . GLU A 1 313 ? -1.346 8.890 -29.277 1.00 66.00 313 GLU A CA 1
ATOM 2448 C C . GLU A 1 313 ? -1.435 9.192 -27.779 1.00 66.00 313 GLU A C 1
ATOM 2450 O O . GLU A 1 313 ? -0.565 8.798 -26.997 1.00 66.00 313 GLU A O 1
ATOM 2455 N N . THR A 1 314 ? -2.519 9.862 -27.377 1.00 63.62 314 THR A N 1
ATOM 2456 C CA . THR A 1 314 ? -2.860 10.116 -25.972 1.00 63.62 314 THR A CA 1
ATOM 2457 C C . THR A 1 314 ? -3.664 8.953 -25.398 1.00 63.62 314 THR A C 1
ATOM 2459 O O . THR A 1 314 ? -4.728 8.603 -25.912 1.00 63.62 314 THR A O 1
ATOM 2462 N N . TYR A 1 315 ? -3.192 8.401 -24.287 1.00 64.38 315 TYR A N 1
ATOM 2463 C CA . TYR A 1 315 ? -3.876 7.344 -23.541 1.00 64.38 315 TYR A CA 1
ATOM 2464 C C . TYR A 1 315 ? -4.649 7.936 -22.351 1.00 64.38 315 TYR A C 1
ATOM 2466 O O . TYR A 1 315 ? -4.343 9.046 -21.900 1.00 64.38 315 TYR A O 1
ATOM 2474 N N . ASP A 1 316 ? -5.660 7.219 -21.842 1.00 56.19 316 ASP A N 1
ATOM 2475 C CA . ASP A 1 316 ? -6.484 7.663 -20.698 1.00 56.19 316 ASP A CA 1
ATOM 2476 C C . ASP A 1 316 ? -5.655 7.669 -19.397 1.00 56.19 316 ASP A C 1
ATOM 2478 O O . ASP A 1 316 ? -5.591 6.673 -18.683 1.00 56.19 316 ASP A O 1
ATOM 2482 N N . ASN A 1 317 ? -4.911 8.767 -19.232 1.00 57.97 317 ASN A N 1
ATOM 2483 C CA . ASN A 1 317 ? -4.069 9.251 -18.123 1.00 57.97 317 ASN A CA 1
ATOM 2484 C C . ASN A 1 317 ? -3.235 10.486 -18.565 1.00 57.97 317 ASN A C 1
ATOM 2486 O O . ASN A 1 317 ? -2.469 11.029 -17.774 1.00 57.97 317 ASN A O 1
ATOM 2490 N N . GLY A 1 318 ? -3.377 10.954 -19.817 1.00 60.59 318 GLY A N 1
ATOM 2491 C CA . GLY A 1 318 ? -2.703 12.155 -20.333 1.00 60.59 318 GLY A CA 1
ATOM 2492 C C . GLY A 1 318 ? -1.269 11.916 -20.813 1.00 60.59 318 GLY A C 1
ATOM 2493 O O . GLY A 1 318 ? -0.544 12.873 -21.064 1.00 60.59 318 GLY A O 1
ATOM 2494 N N . ILE A 1 319 ? -0.862 10.649 -20.942 1.00 63.44 319 ILE A N 1
ATOM 2495 C CA . ILE A 1 319 ? 0.476 10.232 -21.379 1.00 63.44 319 ILE A CA 1
ATOM 2496 C C . ILE A 1 319 ? 0.463 9.952 -22.884 1.00 63.44 319 ILE A C 1
ATOM 2498 O O . ILE A 1 319 ? -0.495 9.387 -23.417 1.00 63.44 319 ILE A O 1
ATOM 2502 N N . TYR A 1 320 ? 1.548 10.344 -23.547 1.00 69.69 320 TYR A N 1
ATOM 2503 C CA . TYR A 1 320 ? 1.696 10.367 -24.997 1.00 69.69 320 TYR A CA 1
ATOM 2504 C C . TYR A 1 320 ? 2.749 9.345 -25.451 1.00 69.69 320 TYR A C 1
ATOM 2506 O O . TYR A 1 320 ? 3.937 9.520 -25.167 1.00 69.69 320 TYR A O 1
ATOM 2514 N N . PHE A 1 321 ? 2.329 8.279 -26.145 1.00 67.44 321 PHE A N 1
ATOM 2515 C CA . PHE A 1 321 ? 3.229 7.225 -26.643 1.00 67.44 321 PHE A CA 1
ATOM 2516 C C . PHE A 1 321 ? 3.328 7.204 -28.175 1.00 67.44 321 PHE A C 1
ATOM 2518 O O . PHE A 1 321 ? 2.346 7.465 -28.871 1.00 67.44 321 PHE A O 1
ATOM 2525 N N . LYS A 1 322 ? 4.509 6.852 -28.706 1.00 61.50 322 LYS A N 1
ATOM 2526 C CA . LYS A 1 322 ? 4.725 6.654 -30.150 1.00 61.50 322 LYS A CA 1
ATOM 2527 C C . LYS A 1 322 ? 4.137 5.326 -30.617 1.00 61.50 322 LYS A C 1
ATOM 2529 O O . LYS A 1 322 ? 4.562 4.272 -30.143 1.00 61.50 322 LYS A O 1
ATOM 2534 N N . ASP A 1 323 ? 3.263 5.378 -31.617 1.00 61.53 323 ASP A N 1
ATOM 2535 C CA . ASP A 1 323 ? 2.777 4.211 -32.349 1.00 61.53 323 ASP A CA 1
ATOM 2536 C C . ASP A 1 323 ? 3.462 4.105 -33.733 1.00 61.53 323 ASP A C 1
ATOM 2538 O O . ASP A 1 323 ? 3.151 4.864 -34.661 1.00 61.53 323 ASP A O 1
ATOM 2542 N N . PRO A 1 324 ? 4.414 3.168 -33.911 1.00 52.59 324 PRO A N 1
ATOM 2543 C CA . PRO A 1 324 ? 5.079 2.953 -35.192 1.00 52.59 324 PRO A CA 1
ATOM 2544 C C . PRO A 1 324 ? 4.176 2.323 -36.271 1.00 52.59 324 PRO A C 1
ATOM 2546 O O . PRO A 1 324 ? 4.514 2.422 -37.453 1.00 52.59 324 PRO A O 1
ATOM 2549 N N . GLU A 1 325 ? 3.041 1.704 -35.920 1.00 53.16 325 GLU A N 1
ATOM 2550 C CA . GLU A 1 325 ? 2.103 1.111 -36.887 1.00 53.16 325 GLU A CA 1
ATOM 2551 C C . GLU A 1 325 ? 1.242 2.178 -37.588 1.00 53.16 325 GLU A C 1
ATOM 2553 O O . GLU A 1 325 ? 0.908 2.021 -38.764 1.00 53.16 325 GLU A O 1
ATOM 2558 N N . LEU A 1 326 ? 0.969 3.314 -36.931 1.00 51.56 326 LEU A N 1
ATOM 2559 C CA . LEU A 1 326 ? 0.222 4.445 -37.509 1.00 51.56 326 LEU A CA 1
ATOM 2560 C C . LEU A 1 326 ? 1.023 5.278 -38.521 1.00 51.56 326 LEU A C 1
ATOM 2562 O O . LEU A 1 326 ? 0.453 6.105 -39.232 1.00 51.56 326 LEU A O 1
ATOM 2566 N N . GLN A 1 327 ? 2.343 5.090 -38.586 1.00 51.19 327 GLN A N 1
ATOM 2567 C CA . GLN A 1 327 ? 3.240 5.906 -39.407 1.00 51.19 327 GLN A CA 1
ATOM 2568 C C . GLN A 1 327 ? 3.581 5.308 -40.779 1.00 51.19 327 GLN A C 1
ATOM 2570 O O . GLN A 1 327 ? 4.252 5.979 -41.556 1.00 51.19 327 GLN A O 1
ATOM 2575 N N . GLU A 1 328 ? 3.222 4.049 -41.073 1.00 58.53 328 GLU A N 1
ATOM 2576 C CA . GLU A 1 328 ? 3.794 3.264 -42.195 1.00 5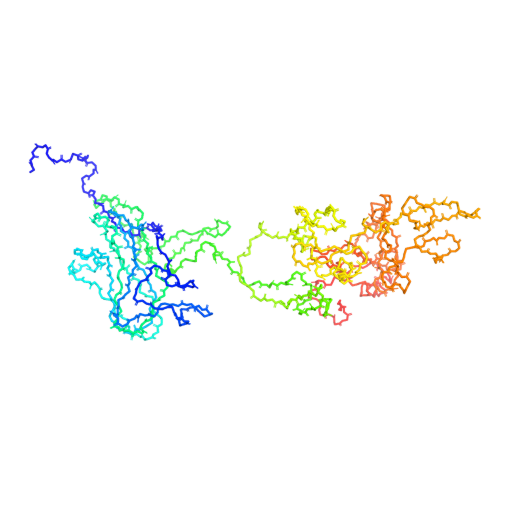8.53 328 GLU A CA 1
ATOM 2577 C C . GLU A 1 328 ? 5.350 3.257 -42.214 1.00 58.53 328 GLU A C 1
ATOM 2579 O O . GLU A 1 328 ? 5.976 2.800 -43.171 1.00 58.53 328 GLU A O 1
ATOM 2584 N N . LYS A 1 329 ? 6.007 3.726 -41.138 1.00 64.81 329 LYS A N 1
ATOM 2585 C CA . LYS A 1 329 ? 7.462 3.925 -41.034 1.00 64.81 329 LYS A CA 1
ATOM 2586 C C . LYS A 1 329 ? 8.178 2.710 -40.465 1.00 64.81 329 LYS A C 1
ATOM 2588 O O . LYS A 1 329 ? 9.005 2.786 -39.553 1.00 64.81 329 LYS A O 1
ATOM 2593 N N . VAL A 1 330 ? 7.854 1.566 -41.040 1.00 69.38 330 VAL A N 1
ATOM 2594 C CA . VAL A 1 330 ? 8.379 0.271 -40.636 1.00 69.38 330 VAL A CA 1
ATOM 2595 C C . VAL A 1 330 ? 9.411 -0.192 -41.657 1.00 69.38 330 VAL A C 1
ATOM 2597 O O . VAL A 1 330 ? 9.156 -0.168 -42.857 1.00 69.38 330 VAL A O 1
ATOM 2600 N N . CYS A 1 331 ? 10.580 -0.629 -41.198 1.00 78.06 331 CYS A N 1
ATOM 2601 C CA . CYS A 1 331 ? 11.653 -1.167 -42.027 1.00 78.06 331 CYS A CA 1
ATOM 2602 C C . CYS A 1 331 ? 11.809 -2.665 -41.823 1.00 78.06 331 CYS A C 1
ATOM 2604 O O . CYS A 1 331 ? 11.826 -3.143 -40.695 1.00 78.06 331 CYS A O 1
ATOM 2606 N N . GLU A 1 332 ? 12.043 -3.409 -42.893 1.00 78.00 332 GLU A N 1
ATOM 2607 C CA . GLU A 1 332 ? 12.434 -4.813 -42.849 1.00 78.00 332 GLU A CA 1
ATOM 2608 C C . GLU A 1 332 ? 13.857 -4.998 -43.387 1.00 78.00 332 GLU A C 1
ATOM 2610 O O . GLU A 1 332 ? 14.257 -4.400 -44.392 1.00 78.00 332 GLU A O 1
ATOM 2615 N N . TYR A 1 333 ? 14.640 -5.850 -42.723 1.00 76.19 333 TYR A N 1
ATOM 2616 C CA . TYR A 1 333 ? 15.972 -6.203 -43.202 1.00 76.19 333 TYR A CA 1
ATOM 2617 C C . TYR A 1 333 ? 15.884 -7.266 -44.304 1.00 76.19 333 TYR A C 1
ATOM 2619 O O . TYR A 1 333 ? 15.430 -8.389 -44.066 1.00 76.19 333 TYR A O 1
ATOM 2627 N N . ARG A 1 334 ? 16.356 -6.941 -45.512 1.00 80.06 334 ARG A N 1
ATOM 2628 C CA . ARG A 1 334 ? 16.335 -7.846 -46.674 1.00 80.06 334 ARG A CA 1
ATOM 2629 C C . ARG A 1 334 ? 17.695 -7.918 -47.360 1.00 80.06 334 ARG A C 1
ATOM 2631 O O . ARG A 1 334 ? 18.437 -6.943 -47.437 1.00 80.06 334 ARG A O 1
ATOM 2638 N N . GLY A 1 335 ? 18.029 -9.102 -47.870 1.00 81.88 335 GLY A N 1
ATOM 2639 C CA . GLY A 1 335 ? 19.272 -9.354 -48.600 1.00 81.88 335 GLY A CA 1
ATOM 2640 C C . GLY A 1 335 ? 19.053 -9.549 -50.097 1.00 81.88 335 GLY A C 1
ATOM 2641 O O . GLY A 1 335 ? 18.036 -10.099 -50.510 1.00 81.88 335 GLY A O 1
ATOM 2642 N N . ASN A 1 336 ? 20.054 -9.175 -50.896 1.00 82.81 336 ASN A N 1
ATOM 2643 C CA . ASN A 1 336 ? 20.087 -9.344 -52.355 1.00 82.81 336 ASN A CA 1
ATOM 2644 C C . ASN A 1 336 ? 18.936 -8.671 -53.132 1.00 82.81 336 ASN A C 1
ATOM 2646 O O . ASN A 1 336 ? 18.462 -9.201 -54.140 1.00 82.81 336 ASN A O 1
ATOM 2650 N N . VAL A 1 337 ? 18.494 -7.497 -52.683 1.00 83.25 337 VAL A N 1
ATOM 2651 C CA . VAL A 1 337 ? 17.498 -6.674 -53.377 1.00 83.25 337 VAL A CA 1
ATOM 2652 C C . VAL A 1 337 ? 18.152 -6.023 -54.603 1.00 83.25 337 VAL A C 1
ATOM 2654 O O . VAL A 1 337 ? 19.223 -5.422 -54.511 1.00 83.25 337 VAL A O 1
ATOM 2657 N N . LEU A 1 338 ? 17.543 -6.174 -55.781 1.00 82.44 338 LEU A N 1
ATOM 2658 C CA . LEU A 1 338 ? 18.082 -5.680 -57.054 1.00 82.44 338 LEU A CA 1
ATOM 2659 C C . LEU A 1 338 ? 17.678 -4.220 -57.291 1.00 82.44 338 LEU A C 1
ATOM 2661 O O . LEU A 1 338 ? 16.580 -3.950 -57.767 1.00 82.44 338 LEU A O 1
ATOM 2665 N N . ILE A 1 339 ? 18.596 -3.282 -57.048 1.00 78.06 339 ILE A N 1
ATOM 2666 C CA . ILE A 1 339 ? 18.368 -1.840 -57.237 1.00 78.06 339 ILE A CA 1
ATOM 2667 C C . ILE A 1 339 ? 19.380 -1.299 -58.248 1.00 78.06 339 ILE A C 1
ATOM 2669 O O . ILE A 1 339 ? 20.592 -1.456 -58.094 1.00 78.06 339 ILE A O 1
ATOM 2673 N N . GLY A 1 340 ? 18.897 -0.703 -59.345 1.00 75.56 340 GLY A N 1
ATOM 2674 C CA . GLY A 1 340 ? 19.764 -0.129 -60.387 1.00 75.56 340 GLY A CA 1
ATOM 2675 C C . GLY A 1 340 ? 20.728 -1.133 -61.044 1.00 75.56 340 GLY A C 1
ATOM 2676 O O . GLY A 1 340 ? 21.816 -0.754 -61.475 1.00 75.56 340 GLY A O 1
ATOM 2677 N N . GLY A 1 341 ? 20.364 -2.421 -61.086 1.00 77.19 341 GLY A N 1
ATOM 2678 C CA . GLY A 1 341 ? 21.200 -3.500 -61.633 1.00 77.19 341 GLY A CA 1
ATOM 2679 C C . GLY A 1 341 ? 22.302 -4.006 -60.694 1.00 77.19 341 GLY A C 1
ATOM 2680 O O . GLY A 1 341 ? 23.131 -4.811 -61.117 1.00 77.19 341 GLY A O 1
ATOM 2681 N N . LYS A 1 342 ? 22.319 -3.558 -59.433 1.00 80.00 342 LYS A N 1
ATOM 2682 C CA . LYS A 1 342 ? 23.242 -4.019 -58.390 1.00 80.00 342 LYS A CA 1
ATOM 2683 C C . LYS A 1 342 ? 22.467 -4.712 -57.270 1.00 80.00 342 LYS A C 1
ATOM 2685 O O . LYS A 1 342 ? 21.352 -4.318 -56.949 1.00 80.00 342 LYS A O 1
ATOM 2690 N N . SER A 1 343 ? 23.073 -5.745 -56.690 1.00 83.81 343 SER A N 1
ATOM 2691 C CA . SER A 1 343 ? 22.543 -6.424 -55.505 1.00 83.81 343 SER A CA 1
ATOM 2692 C C . SER A 1 343 ? 22.875 -5.593 -54.264 1.00 83.81 343 SER A C 1
ATOM 2694 O O . SER A 1 343 ? 24.053 -5.317 -54.026 1.00 83.81 343 SER A O 1
ATOM 2696 N N . LYS A 1 344 ? 21.856 -5.177 -53.512 1.00 81.88 344 LYS A N 1
ATOM 2697 C CA . LYS A 1 344 ? 21.951 -4.417 -52.258 1.00 81.88 344 LYS A CA 1
ATOM 2698 C C . LYS A 1 344 ? 21.357 -5.245 -51.111 1.00 81.88 344 LYS A C 1
ATOM 2700 O O . LYS A 1 344 ? 20.420 -6.014 -51.315 1.00 81.88 344 LYS A O 1
ATOM 2705 N N . THR A 1 345 ? 21.886 -5.085 -49.905 1.00 82.44 345 THR A N 1
ATOM 2706 C CA . THR A 1 345 ? 21.375 -5.725 -48.678 1.00 82.44 345 THR A CA 1
ATOM 2707 C C . THR A 1 345 ? 21.188 -4.652 -47.613 1.00 82.44 345 THR A C 1
ATOM 2709 O O . THR A 1 345 ? 21.990 -3.732 -47.555 1.00 82.44 345 THR A O 1
ATOM 2712 N N . GLY A 1 346 ? 20.164 -4.717 -46.769 1.00 79.94 346 GLY A N 1
ATOM 2713 C CA . GLY A 1 346 ? 19.970 -3.693 -45.741 1.00 79.94 346 GLY A CA 1
ATOM 2714 C C . GLY A 1 346 ? 18.524 -3.496 -45.320 1.00 79.94 346 GLY A C 1
ATOM 2715 O O . GLY A 1 346 ? 17.695 -4.385 -45.507 1.00 79.94 346 GLY A O 1
ATOM 2716 N N . TRP A 1 347 ? 18.249 -2.330 -44.739 1.00 82.25 347 TRP A N 1
ATOM 2717 C CA . TRP A 1 347 ? 16.934 -1.944 -44.231 1.00 82.25 347 TRP A CA 1
ATOM 2718 C C . TRP A 1 347 ? 16.106 -1.218 -45.294 1.00 82.25 347 TRP A C 1
ATOM 2720 O O . TRP A 1 347 ? 16.503 -0.168 -45.804 1.00 82.25 347 TRP A O 1
ATOM 2730 N N . PHE A 1 348 ? 14.946 -1.789 -45.614 1.00 85.81 348 PHE A N 1
ATOM 2731 C CA . PHE A 1 348 ? 14.017 -1.276 -46.619 1.00 85.81 348 PHE A CA 1
ATOM 2732 C C . PHE A 1 348 ? 12.653 -1.028 -46.003 1.00 85.81 348 PHE A C 1
ATOM 2734 O O . PHE A 1 348 ? 12.249 -1.769 -45.112 1.00 85.81 348 PHE A O 1
ATOM 2741 N N . GLN A 1 349 ? 11.934 -0.027 -46.497 1.00 86.88 349 GLN A N 1
ATOM 2742 C CA . GLN A 1 349 ? 10.579 0.260 -46.035 1.00 86.88 349 GLN A CA 1
ATOM 2743 C C . GLN A 1 349 ? 9.696 -0.959 -46.318 1.00 86.88 349 GLN A C 1
ATOM 2745 O O . GLN A 1 349 ? 9.768 -1.542 -47.406 1.00 86.88 349 GLN A O 1
ATOM 2750 N N . GLN A 1 350 ? 8.898 -1.364 -45.337 1.00 80.06 350 GLN A N 1
ATOM 2751 C CA . GLN A 1 350 ? 8.168 -2.624 -45.326 1.00 80.06 350 GLN A CA 1
ATOM 2752 C C . GLN A 1 350 ? 7.334 -2.802 -46.601 1.00 80.06 350 GLN A C 1
ATOM 2754 O O . GLN A 1 350 ? 6.512 -1.959 -46.952 1.00 80.06 350 GLN A O 1
ATOM 2759 N N . GLY A 1 351 ? 7.555 -3.908 -47.320 1.00 78.19 351 GLY A N 1
ATOM 2760 C CA . GLY A 1 351 ? 6.824 -4.205 -48.555 1.00 78.19 351 GLY A CA 1
ATOM 2761 C C . GLY A 1 351 ? 7.286 -3.430 -49.798 1.00 78.19 351 GLY A C 1
ATOM 2762 O O . GLY A 1 351 ? 6.680 -3.585 -50.860 1.00 78.19 351 GLY A O 1
ATOM 2763 N N . THR A 1 352 ? 8.364 -2.642 -49.715 1.00 84.44 352 THR A N 1
ATOM 2764 C CA . THR A 1 352 ? 8.927 -1.877 -50.842 1.00 84.44 352 THR A CA 1
ATOM 2765 C C . THR A 1 352 ? 10.437 -2.080 -50.971 1.00 84.44 352 THR A C 1
ATOM 2767 O O . THR A 1 352 ? 11.102 -2.435 -50.006 1.00 84.44 352 THR A O 1
ATOM 2770 N N . ASP A 1 353 ? 11.009 -1.794 -52.146 1.00 86.94 353 ASP A N 1
ATOM 2771 C CA . ASP A 1 353 ? 12.467 -1.801 -52.377 1.00 86.94 353 ASP A CA 1
ATOM 2772 C C . ASP A 1 353 ? 13.137 -0.442 -52.107 1.00 86.94 353 ASP A C 1
ATOM 2774 O O . ASP A 1 353 ? 14.296 -0.238 -52.470 1.00 86.94 353 ASP A O 1
ATOM 2778 N N . LEU A 1 354 ? 12.426 0.492 -51.470 1.00 85.88 354 LEU A N 1
ATOM 2779 C CA . LEU A 1 354 ? 12.987 1.775 -51.061 1.00 85.88 354 LEU A CA 1
ATOM 2780 C C . LEU A 1 354 ? 13.777 1.598 -49.759 1.00 85.88 354 LEU A C 1
ATOM 2782 O O . LEU A 1 354 ? 13.273 0.953 -48.835 1.00 85.88 354 LEU A O 1
ATOM 2786 N N . PRO A 1 355 ? 15.007 2.128 -49.655 1.00 86.75 355 PRO A N 1
ATOM 2787 C CA . PRO A 1 355 ? 15.722 2.121 -48.390 1.00 86.75 355 PRO A CA 1
ATOM 2788 C C . PRO A 1 355 ? 15.023 3.051 -47.393 1.00 86.75 355 PRO A C 1
ATOM 2790 O O . PRO A 1 355 ? 14.379 4.029 -47.775 1.00 86.75 355 PRO A O 1
ATOM 2793 N N . CYS A 1 356 ? 15.159 2.750 -46.106 1.00 81.69 356 CYS A N 1
ATOM 2794 C CA . CYS A 1 356 ? 14.622 3.626 -45.062 1.00 81.69 356 CYS A CA 1
ATOM 2795 C C . CYS A 1 356 ? 15.402 4.934 -44.939 1.00 81.69 356 CYS A C 1
ATOM 2797 O O . CYS A 1 356 ? 14.829 5.966 -44.621 1.00 81.69 356 CYS A O 1
ATOM 2799 N N . TYR A 1 357 ? 16.696 4.885 -45.254 1.00 82.75 357 TYR A N 1
ATOM 2800 C CA . TYR A 1 357 ? 17.579 6.039 -45.317 1.00 82.75 357 TYR A CA 1
ATOM 2801 C C . TYR A 1 357 ? 18.456 5.924 -46.563 1.00 82.75 357 TYR A C 1
ATOM 2803 O O . TYR A 1 357 ? 19.022 4.863 -46.836 1.00 82.75 357 TYR A O 1
ATOM 2811 N N . GLU A 1 358 ? 18.568 7.004 -47.340 1.00 74.38 358 GLU A N 1
ATOM 2812 C CA . GLU A 1 358 ? 19.354 7.009 -48.584 1.00 74.38 358 GLU A CA 1
ATOM 2813 C C . GLU A 1 358 ? 20.875 7.024 -48.344 1.00 74.38 358 GLU A C 1
ATOM 2815 O O . GLU A 1 358 ? 21.650 6.810 -49.282 1.00 74.38 358 GLU A O 1
ATOM 2820 N N . SER A 1 359 ? 21.324 7.247 -47.104 1.00 65.50 359 SER A N 1
ATOM 2821 C CA . SER A 1 359 ? 22.740 7.240 -46.741 1.00 65.50 359 SER A CA 1
ATOM 2822 C C . SER A 1 359 ? 23.312 5.813 -46.782 1.00 65.50 359 SER A C 1
ATOM 2824 O O . SER A 1 359 ? 23.157 4.999 -45.873 1.00 65.50 359 SER A O 1
ATOM 2826 N N . ASP A 1 360 ? 23.990 5.500 -47.890 1.00 58.53 360 ASP A N 1
ATOM 2827 C CA . ASP A 1 360 ? 24.782 4.278 -48.068 1.00 58.53 360 ASP A CA 1
ATOM 2828 C C . ASP A 1 360 ? 25.887 4.235 -46.984 1.00 58.53 360 ASP A C 1
ATOM 2830 O O . ASP A 1 360 ? 26.907 4.919 -47.104 1.00 58.53 360 ASP A O 1
ATOM 2834 N N . LEU A 1 361 ? 25.719 3.410 -45.939 1.00 55.75 361 LEU A N 1
ATOM 2835 C CA . LEU A 1 361 ? 26.790 3.124 -44.966 1.00 55.75 361 LEU A CA 1
ATOM 2836 C C . LEU A 1 361 ? 27.983 2.407 -45.639 1.00 55.75 361 LEU A C 1
ATOM 2838 O O . LEU A 1 361 ? 29.103 2.450 -45.135 1.00 55.75 361 LEU A O 1
ATOM 2842 N N . ASP A 1 362 ? 27.746 1.785 -46.802 1.00 57.84 362 ASP A N 1
ATOM 2843 C CA . ASP A 1 362 ? 28.731 1.399 -47.820 1.00 57.84 362 ASP A CA 1
ATOM 2844 C C . ASP A 1 362 ? 27.997 1.220 -49.170 1.00 57.84 362 ASP A C 1
ATOM 2846 O O . ASP A 1 362 ? 26.789 0.993 -49.217 1.00 57.84 362 ASP A O 1
ATOM 2850 N N . THR A 1 363 ? 28.719 1.244 -50.293 1.00 61.97 363 THR A N 1
ATOM 2851 C CA . THR A 1 363 ? 28.218 1.077 -51.673 1.00 61.97 363 THR A CA 1
ATOM 2852 C C . THR A 1 363 ? 27.330 -0.152 -51.923 1.00 61.97 363 THR A C 1
ATOM 2854 O O . THR A 1 363 ? 26.683 -0.214 -52.975 1.00 61.97 363 THR A O 1
ATOM 2857 N N . PHE A 1 364 ? 27.222 -1.096 -50.983 1.00 65.19 364 PHE A N 1
ATOM 2858 C CA . PHE A 1 364 ? 26.402 -2.308 -51.087 1.00 65.19 364 PHE A CA 1
ATOM 2859 C C . PHE A 1 364 ? 25.384 -2.518 -49.947 1.00 65.19 364 PHE A C 1
ATOM 2861 O O . PHE A 1 364 ? 24.583 -3.454 -50.057 1.00 65.19 364 PHE A O 1
ATOM 2868 N N . THR A 1 365 ? 25.358 -1.653 -48.919 1.00 74.50 365 THR A N 1
ATOM 2869 C CA . THR A 1 365 ? 24.554 -1.878 -47.703 1.00 74.50 365 THR A CA 1
ATOM 2870 C C . THR A 1 365 ? 23.756 -0.650 -47.253 1.00 74.50 365 THR A C 1
ATOM 2872 O O . THR A 1 365 ? 24.342 0.409 -47.042 1.00 74.50 365 THR A O 1
ATOM 2875 N N . TYR A 1 366 ? 22.447 -0.820 -47.020 1.00 81.81 366 TYR A N 1
ATOM 2876 C CA . TYR A 1 366 ? 21.587 0.204 -46.405 1.00 81.81 366 TYR A CA 1
ATOM 2877 C C . TYR A 1 366 ? 21.458 -0.004 -44.892 1.00 81.81 366 TYR A C 1
ATOM 2879 O O . TYR A 1 366 ? 21.049 -1.075 -44.433 1.00 81.81 366 TYR A O 1
ATOM 2887 N N . GLY A 1 367 ? 21.824 1.024 -44.127 1.00 74.50 367 GLY A N 1
ATOM 2888 C CA . GLY A 1 367 ? 21.705 1.053 -42.672 1.00 74.50 367 GLY A CA 1
ATOM 2889 C C . GLY A 1 367 ? 20.313 1.426 -42.179 1.00 74.50 367 GLY A C 1
ATOM 2890 O O . GLY A 1 367 ? 19.448 1.823 -42.955 1.00 74.50 367 GLY A O 1
ATOM 2891 N N . ILE A 1 368 ? 20.125 1.319 -40.866 1.00 75.56 368 ILE A N 1
ATOM 2892 C CA . ILE A 1 368 ? 19.029 1.975 -40.157 1.00 75.56 368 ILE A CA 1
ATOM 2893 C C . ILE A 1 368 ? 19.648 2.980 -39.191 1.00 75.56 368 ILE A C 1
ATOM 2895 O O . ILE A 1 368 ? 20.598 2.636 -38.487 1.00 75.56 368 ILE A O 1
ATOM 2899 N N . LEU A 1 369 ? 19.164 4.221 -39.224 1.00 67.69 369 LEU A N 1
ATOM 2900 C CA . LEU A 1 369 ? 19.621 5.273 -38.324 1.00 67.69 369 LEU A CA 1
ATOM 2901 C C . LEU A 1 369 ? 18.929 5.154 -36.965 1.00 67.69 369 LEU A C 1
ATOM 2903 O O . LEU A 1 369 ? 17.809 4.649 -36.858 1.00 67.69 369 LEU A O 1
ATOM 2907 N N . SER A 1 370 ? 19.615 5.636 -35.941 1.00 55.00 370 SER A N 1
ATOM 2908 C CA . SER A 1 370 ? 19.129 5.789 -34.576 1.00 55.00 370 SER A CA 1
ATOM 2909 C C . SER A 1 370 ? 18.795 7.252 -34.292 1.00 55.00 370 SER A C 1
ATOM 2911 O O . SER A 1 370 ? 19.280 8.144 -34.973 1.00 55.00 370 SER A O 1
ATOM 2913 N N . VAL A 1 371 ? 18.028 7.524 -33.234 1.00 45.53 371 VAL A N 1
ATOM 2914 C CA . VAL A 1 371 ? 17.673 8.899 -32.821 1.00 45.53 371 VAL A CA 1
ATOM 2915 C C . VAL A 1 371 ? 18.878 9.780 -32.442 1.00 45.53 371 VAL A C 1
ATOM 2917 O O . VAL A 1 371 ? 18.730 10.986 -32.283 1.00 45.53 371 VAL A O 1
ATOM 2920 N N . LEU A 1 372 ? 20.066 9.189 -32.280 1.00 44.03 372 LEU A N 1
ATOM 2921 C CA . LEU A 1 372 ? 21.313 9.914 -32.023 1.00 44.03 372 LEU A CA 1
ATOM 2922 C C . LEU A 1 372 ? 21.994 10.404 -33.310 1.00 44.03 372 LEU A C 1
ATOM 2924 O O . LEU A 1 372 ? 22.975 11.140 -33.227 1.00 44.03 372 LEU A O 1
ATOM 2928 N N . ASP A 1 373 ? 21.505 9.981 -34.476 1.00 58.78 373 ASP A N 1
ATOM 2929 C CA . ASP A 1 373 ? 22.009 10.402 -35.776 1.00 58.78 373 ASP A CA 1
ATOM 2930 C C . ASP A 1 373 ? 21.267 11.664 -36.245 1.00 58.78 373 ASP A C 1
ATOM 2932 O O . ASP A 1 373 ? 20.036 11.715 -36.217 1.00 58.78 373 ASP A O 1
ATOM 2936 N N . ASP A 1 374 ? 22.016 12.666 -36.718 1.00 64.31 374 ASP A N 1
ATOM 2937 C CA . ASP A 1 374 ? 21.486 13.984 -37.121 1.00 64.31 374 ASP A CA 1
ATOM 2938 C C . ASP A 1 374 ? 20.396 13.907 -38.218 1.00 64.31 374 ASP A C 1
ATOM 2940 O O . ASP A 1 374 ? 19.578 14.818 -38.338 1.00 64.31 374 ASP A O 1
ATOM 2944 N N . ASP A 1 375 ? 20.363 12.812 -38.989 1.00 67.62 375 ASP A N 1
ATOM 2945 C CA . ASP A 1 375 ? 19.446 12.575 -40.115 1.00 67.62 375 ASP A CA 1
ATOM 2946 C C . ASP A 1 375 ? 18.331 11.548 -39.792 1.00 67.62 375 ASP A C 1
ATOM 2948 O O . ASP A 1 375 ? 17.747 10.944 -40.693 1.00 67.62 375 ASP A O 1
ATOM 2952 N N . TYR A 1 376 ? 18.037 11.279 -38.514 1.00 66.81 376 TYR A N 1
ATOM 2953 C CA . TYR A 1 376 ? 16.985 10.329 -38.131 1.00 66.81 376 TYR A CA 1
ATOM 2954 C C . TYR A 1 376 ? 15.572 10.839 -38.471 1.00 66.81 376 TYR A C 1
ATOM 2956 O O . TYR A 1 376 ? 15.122 11.867 -37.972 1.00 66.81 376 TYR A O 1
ATOM 2964 N N . GLU A 1 377 ? 14.822 10.068 -39.263 1.00 64.56 377 GLU A N 1
ATOM 2965 C CA . GLU A 1 377 ? 13.494 10.447 -39.785 1.00 64.56 377 GLU A CA 1
ATOM 2966 C C . GLU A 1 377 ? 12.344 9.626 -39.168 1.00 64.56 377 GLU A C 1
ATOM 2968 O O . GLU A 1 377 ? 11.209 9.659 -39.658 1.00 64.56 377 GLU A O 1
ATOM 2973 N N . GLY A 1 378 ? 12.610 8.879 -38.091 1.00 58.44 378 GLY A N 1
ATOM 2974 C CA . GLY A 1 378 ? 11.581 8.139 -37.349 1.00 58.44 378 GLY A CA 1
ATOM 2975 C C . GLY A 1 378 ? 11.267 6.735 -37.874 1.00 58.44 378 GLY A C 1
ATOM 2976 O O . GLY A 1 378 ? 10.236 6.177 -37.514 1.00 58.44 378 GLY A O 1
ATOM 2977 N N . TRP A 1 379 ? 12.120 6.151 -38.720 1.00 68.31 379 TRP A N 1
ATOM 2978 C CA . TRP A 1 379 ? 11.958 4.766 -39.176 1.00 68.31 379 TRP A CA 1
ATOM 2979 C C . TRP A 1 379 ? 12.319 3.747 -38.084 1.00 68.31 379 TRP A C 1
ATOM 2981 O O . TRP A 1 379 ? 13.373 3.860 -37.451 1.00 68.31 379 TRP A O 1
ATOM 2991 N N . ALA A 1 380 ? 11.475 2.726 -37.905 1.00 64.62 380 ALA A N 1
ATOM 2992 C CA . ALA A 1 380 ? 11.667 1.639 -36.941 1.00 64.62 380 ALA A CA 1
ATOM 2993 C C . ALA A 1 380 ? 11.910 0.294 -37.646 1.00 64.62 380 ALA A C 1
ATOM 2995 O O . ALA A 1 380 ? 11.204 -0.061 -38.585 1.00 64.62 380 ALA A O 1
ATOM 2996 N N . GLY A 1 381 ? 12.911 -0.475 -37.206 1.00 65.94 381 GLY A N 1
ATOM 2997 C CA . GLY A 1 381 ? 13.295 -1.745 -37.832 1.00 65.94 381 GLY A CA 1
ATOM 2998 C C . GLY A 1 381 ? 12.630 -2.972 -37.210 1.00 65.94 381 GLY A C 1
ATOM 2999 O O . GLY A 1 381 ? 12.744 -3.197 -36.009 1.00 65.94 381 GLY A O 1
ATOM 3000 N N . ILE A 1 382 ? 12.015 -3.819 -38.037 1.00 67.81 382 ILE A N 1
ATOM 3001 C CA . ILE A 1 382 ? 11.562 -5.165 -37.677 1.00 67.81 382 ILE A CA 1
ATOM 3002 C C . ILE A 1 382 ? 12.680 -6.171 -37.956 1.00 67.81 382 ILE A C 1
ATOM 3004 O O . ILE A 1 382 ? 13.118 -6.363 -39.095 1.00 67.81 382 ILE A O 1
ATOM 3008 N N . CYS A 1 383 ? 13.115 -6.861 -36.906 1.00 56.69 383 CYS A N 1
ATOM 3009 C CA . CYS A 1 383 ? 14.140 -7.893 -36.994 1.00 56.69 383 CYS A CA 1
ATOM 3010 C C . CYS A 1 383 ? 13.587 -9.196 -37.610 1.00 56.69 383 CYS A C 1
ATOM 3012 O O . CYS A 1 383 ? 12.566 -9.706 -37.143 1.00 56.69 383 CYS A O 1
ATOM 3014 N N . PRO A 1 384 ? 14.270 -9.802 -38.602 1.00 56.84 384 PRO A N 1
ATOM 3015 C CA . PRO A 1 384 ? 13.937 -11.140 -39.087 1.00 56.84 384 PRO A CA 1
ATOM 3016 C C . PRO A 1 384 ? 14.059 -12.209 -37.989 1.00 56.84 384 PRO A C 1
ATOM 3018 O O . PRO A 1 384 ? 15.019 -12.197 -37.221 1.00 56.84 384 PRO A O 1
ATOM 3021 N N . ASN A 1 385 ? 13.173 -13.213 -37.991 1.00 50.09 385 ASN A N 1
ATOM 3022 C CA . ASN A 1 385 ? 13.165 -14.305 -36.998 1.00 50.09 385 ASN A CA 1
ATOM 3023 C C . ASN A 1 385 ? 14.493 -15.083 -36.880 1.00 50.09 385 ASN A C 1
ATOM 3025 O O . ASN A 1 385 ? 14.779 -15.683 -35.851 1.00 50.09 385 ASN A O 1
ATOM 3029 N N . ASN A 1 386 ? 15.306 -15.122 -37.940 1.00 52.62 386 ASN A N 1
ATOM 3030 C CA . ASN A 1 386 ? 16.618 -15.783 -37.940 1.00 52.62 386 ASN A CA 1
ATOM 3031 C C . ASN A 1 386 ? 17.766 -14.879 -37.454 1.00 52.62 386 ASN A C 1
ATOM 3033 O O . ASN A 1 386 ? 18.899 -15.348 -37.352 1.00 52.62 386 ASN A O 1
ATOM 3037 N N . GLN A 1 387 ? 17.478 -13.602 -37.204 1.00 51.25 387 GLN A N 1
ATOM 3038 C CA . GLN A 1 387 ? 18.372 -12.633 -36.575 1.00 51.25 387 GLN A CA 1
ATOM 3039 C C . GLN A 1 387 ? 17.899 -12.228 -35.172 1.00 51.25 387 GLN A C 1
ATOM 3041 O O . GLN A 1 387 ? 18.577 -11.456 -34.497 1.00 51.25 387 GLN A O 1
ATOM 3046 N N . THR A 1 388 ? 16.769 -12.769 -34.708 1.00 51.28 388 THR A N 1
ATOM 3047 C CA . THR A 1 388 ? 16.347 -12.685 -33.309 1.00 51.28 388 THR A CA 1
ATOM 3048 C C . THR A 1 388 ? 17.461 -13.225 -32.410 1.00 51.28 388 THR A C 1
ATOM 3050 O O . THR A 1 388 ? 17.943 -14.339 -32.616 1.00 51.28 388 THR A O 1
ATOM 3053 N N . GLY A 1 389 ? 17.892 -12.415 -31.440 1.00 51.78 389 GLY A N 1
ATOM 3054 C CA . GLY A 1 389 ? 19.019 -12.733 -30.559 1.00 51.78 389 GLY A CA 1
ATOM 3055 C C . GLY A 1 389 ? 20.396 -12.325 -31.095 1.00 51.78 389 GLY A C 1
ATOM 3056 O O . GLY A 1 389 ? 21.398 -12.778 -30.559 1.00 51.78 389 GLY A O 1
ATOM 3057 N N . CYS A 1 390 ? 20.492 -11.506 -32.152 1.00 57.59 390 CYS A N 1
ATOM 3058 C CA . CYS A 1 390 ? 21.756 -10.854 -32.508 1.00 57.59 390 CYS A CA 1
ATOM 3059 C C . CYS A 1 390 ? 22.103 -9.798 -31.450 1.00 57.59 390 CYS A C 1
ATOM 3061 O O . CYS A 1 390 ? 21.424 -8.778 -31.338 1.00 57.59 390 CYS A O 1
ATOM 3063 N N . THR A 1 391 ? 23.152 -10.060 -30.683 1.00 59.44 391 THR A N 1
ATOM 3064 C CA . THR A 1 391 ? 23.575 -9.266 -29.532 1.00 59.44 391 THR A CA 1
ATOM 3065 C C . THR A 1 391 ? 24.922 -8.613 -29.825 1.00 59.44 391 THR A C 1
ATOM 3067 O O . THR A 1 391 ? 25.833 -9.240 -30.378 1.00 59.44 391 THR A O 1
ATOM 3070 N N . GLN A 1 392 ? 25.055 -7.342 -29.444 1.00 69.38 392 GLN A N 1
ATOM 3071 C CA . GLN A 1 392 ? 26.339 -6.652 -29.392 1.00 69.38 392 GLN A CA 1
ATOM 3072 C C . GLN A 1 392 ? 27.020 -6.967 -28.060 1.00 69.38 392 GLN A C 1
ATOM 3074 O O . GLN A 1 392 ? 26.655 -6.420 -27.030 1.00 69.38 392 GLN A O 1
ATOM 3079 N N . PHE A 1 393 ? 28.041 -7.810 -28.085 1.00 67.38 393 PHE A N 1
ATOM 3080 C CA . PHE A 1 393 ? 28.914 -8.066 -26.948 1.00 67.38 393 PHE A CA 1
ATOM 3081 C C . PHE A 1 393 ? 30.028 -7.023 -26.909 1.00 67.38 393 PHE A C 1
ATOM 3083 O O . PHE A 1 393 ? 30.722 -6.806 -27.906 1.00 67.38 393 PHE A O 1
ATOM 3090 N N . ILE A 1 394 ? 30.221 -6.380 -25.762 1.00 69.69 394 ILE A N 1
ATOM 3091 C CA . ILE A 1 394 ? 31.241 -5.341 -25.592 1.00 69.69 394 ILE A CA 1
ATOM 3092 C C . ILE A 1 394 ? 32.327 -5.877 -24.665 1.00 69.69 394 ILE A C 1
ATOM 3094 O O . ILE A 1 394 ? 32.014 -6.365 -23.585 1.00 69.69 394 ILE A O 1
ATOM 3098 N N . ASP A 1 395 ? 33.602 -5.773 -25.055 1.00 76.69 395 ASP A N 1
ATOM 3099 C CA . ASP A 1 395 ? 34.705 -5.851 -24.088 1.00 76.69 395 ASP A CA 1
ATOM 3100 C C . ASP A 1 395 ? 34.884 -4.459 -23.451 1.00 76.69 395 ASP A C 1
ATOM 3102 O O . ASP A 1 395 ? 35.359 -3.539 -24.136 1.00 76.69 395 ASP A O 1
ATOM 3106 N N . PRO A 1 396 ? 34.524 -4.269 -22.166 1.00 66.75 396 PRO A N 1
ATOM 3107 C CA . PRO A 1 396 ? 34.545 -2.951 -21.534 1.00 66.75 396 PRO A CA 1
ATOM 3108 C C . PRO A 1 396 ? 35.954 -2.357 -21.400 1.00 66.75 396 PRO A C 1
ATOM 3110 O O . PRO A 1 396 ? 36.101 -1.142 -21.313 1.00 66.75 396 PRO A O 1
ATOM 3113 N N . SER A 1 397 ? 37.002 -3.189 -21.409 1.00 69.56 397 SER A N 1
ATOM 3114 C CA . SER A 1 397 ? 38.386 -2.745 -21.191 1.00 69.56 397 SER A CA 1
ATOM 3115 C C . SER A 1 397 ? 39.039 -2.140 -22.428 1.00 69.56 397 SER A C 1
ATOM 3117 O O . SER A 1 397 ? 39.989 -1.367 -22.308 1.00 69.56 397 SER A O 1
ATOM 3119 N N . ILE A 1 398 ? 38.577 -2.522 -23.620 1.00 69.62 398 ILE A N 1
ATOM 3120 C CA . ILE A 1 398 ? 39.170 -2.093 -24.897 1.00 69.62 398 ILE A CA 1
ATOM 3121 C C . ILE A 1 398 ? 38.135 -1.522 -25.876 1.00 69.62 398 ILE A C 1
ATOM 3123 O O . ILE A 1 398 ? 38.446 -1.337 -27.053 1.00 69.62 398 ILE A O 1
ATOM 3127 N N . SER A 1 399 ? 36.905 -1.275 -25.407 1.00 66.44 399 SER A N 1
ATOM 3128 C CA . SER A 1 399 ? 35.786 -0.684 -26.163 1.00 66.44 399 SER A CA 1
ATOM 3129 C C . SER A 1 399 ? 35.513 -1.350 -27.518 1.00 66.44 399 SER A C 1
ATOM 3131 O O . SER A 1 399 ? 35.027 -0.716 -28.453 1.00 66.44 399 SER A O 1
ATOM 3133 N N . THR A 1 400 ? 35.845 -2.635 -27.654 1.00 68.31 400 THR A N 1
ATOM 3134 C CA . THR A 1 400 ? 35.664 -3.378 -28.905 1.00 68.31 400 THR A CA 1
ATOM 3135 C C . THR A 1 400 ? 34.315 -4.085 -28.879 1.00 68.31 400 THR A C 1
ATOM 3137 O O . THR A 1 400 ? 34.006 -4.794 -27.923 1.00 68.31 400 THR A O 1
ATOM 3140 N N . SER A 1 401 ? 33.520 -3.884 -29.931 1.00 63.66 401 SER A N 1
ATOM 3141 C CA . SER A 1 401 ? 32.197 -4.495 -30.091 1.00 63.66 401 SER A CA 1
ATOM 3142 C C . SER A 1 401 ? 32.256 -5.729 -30.984 1.00 63.66 401 SER A C 1
ATOM 3144 O O . SER A 1 401 ? 32.892 -5.709 -32.039 1.00 63.66 401 SER A O 1
ATOM 3146 N N . TYR A 1 402 ? 31.540 -6.774 -30.585 1.00 67.31 402 TYR A N 1
ATOM 3147 C CA . TYR A 1 402 ? 31.411 -8.028 -31.309 1.00 67.31 402 TYR A CA 1
ATOM 3148 C C . TYR A 1 402 ? 29.933 -8.363 -31.481 1.00 67.31 402 TYR A C 1
ATOM 3150 O O . TYR A 1 402 ? 29.186 -8.367 -30.513 1.00 67.31 402 TYR A O 1
ATOM 3158 N N . TYR A 1 403 ? 29.503 -8.665 -32.701 1.00 68.50 403 TYR A N 1
ATOM 3159 C CA . TYR A 1 403 ? 28.093 -8.917 -32.999 1.00 68.50 403 TYR A CA 1
ATOM 3160 C C . TYR A 1 403 ? 27.901 -10.397 -33.318 1.00 68.50 403 TYR A C 1
ATOM 3162 O O . TYR A 1 403 ? 28.423 -10.885 -34.323 1.00 68.50 403 TYR A O 1
ATOM 3170 N N . TYR A 1 404 ? 27.170 -11.111 -32.464 1.00 65.56 404 TYR A N 1
ATOM 3171 C CA . TYR A 1 404 ? 26.901 -12.538 -32.635 1.00 65.56 404 TYR A CA 1
ATOM 3172 C C . TYR A 1 404 ? 25.450 -12.872 -32.304 1.00 65.56 404 TYR A C 1
ATOM 3174 O O . TYR A 1 404 ? 24.805 -12.183 -31.524 1.00 65.56 404 TYR A O 1
ATOM 3182 N N . LEU A 1 405 ? 24.945 -13.969 -32.871 1.00 61.69 405 LEU A N 1
ATOM 3183 C CA . LEU A 1 405 ? 23.689 -14.558 -32.416 1.00 61.69 405 LEU A CA 1
ATOM 3184 C C . LEU A 1 405 ? 23.933 -15.238 -31.066 1.00 61.69 405 LEU A C 1
ATOM 3186 O O . LEU A 1 405 ? 24.682 -16.217 -31.018 1.00 61.69 405 LEU A O 1
ATOM 3190 N N . ASP A 1 406 ? 23.304 -14.740 -30.005 1.00 65.25 406 ASP A N 1
ATOM 3191 C CA . ASP A 1 406 ? 23.360 -15.344 -28.680 1.00 65.25 406 ASP A CA 1
ATOM 3192 C C . ASP A 1 406 ? 22.554 -16.649 -28.655 1.00 65.25 406 ASP A C 1
ATOM 3194 O O . ASP A 1 406 ? 21.336 -16.677 -28.489 1.00 65.25 406 ASP A O 1
ATOM 3198 N N . ASN A 1 407 ? 23.238 -17.756 -28.942 1.00 63.72 407 ASN A N 1
ATOM 3199 C CA . ASN A 1 407 ? 22.664 -19.096 -28.979 1.00 63.72 407 ASN A CA 1
ATOM 3200 C C . ASN A 1 407 ? 23.715 -20.157 -28.620 1.00 63.72 407 ASN A C 1
ATOM 3202 O O . ASN A 1 407 ? 24.889 -19.858 -28.407 1.00 63.72 407 ASN A O 1
ATOM 3206 N N . GLU A 1 408 ? 23.304 -21.425 -28.609 1.00 68.25 408 GLU A N 1
ATOM 3207 C CA . GLU A 1 408 ? 24.138 -22.575 -28.225 1.00 68.25 408 GLU A CA 1
ATOM 3208 C C . GLU A 1 408 ? 25.395 -22.795 -29.093 1.00 68.25 408 GLU A C 1
ATOM 3210 O O . GLU A 1 408 ? 26.230 -23.634 -28.762 1.00 68.25 408 GLU A O 1
ATOM 3215 N N . LYS A 1 409 ? 25.556 -22.076 -30.213 1.00 68.31 409 LYS A N 1
ATOM 3216 C CA . LYS A 1 409 ? 26.779 -22.133 -31.031 1.00 68.31 409 LYS A CA 1
ATOM 3217 C C . LYS A 1 409 ? 27.899 -21.249 -30.485 1.00 68.31 409 LYS A C 1
ATOM 3219 O O . LYS A 1 409 ? 29.032 -21.394 -30.944 1.00 68.31 409 LYS A O 1
ATOM 3224 N N . LEU A 1 410 ? 27.601 -20.340 -29.555 1.00 72.12 410 LEU A N 1
ATOM 3225 C CA . LEU A 1 410 ? 28.621 -19.602 -28.820 1.00 72.12 410 LEU A CA 1
ATOM 3226 C C . LEU A 1 410 ? 29.274 -20.527 -27.795 1.00 72.12 410 LEU A C 1
ATOM 3228 O O . LEU A 1 410 ? 28.616 -21.085 -26.917 1.00 72.12 410 LEU A O 1
ATOM 3232 N N . ASP A 1 411 ? 30.589 -20.677 -27.903 1.00 77.31 411 ASP A N 1
ATOM 3233 C CA . ASP A 1 411 ? 31.370 -21.480 -26.971 1.00 77.31 411 ASP A CA 1
ATOM 3234 C C . ASP A 1 411 ? 31.568 -20.730 -25.645 1.00 77.31 411 ASP A C 1
ATOM 3236 O O . ASP A 1 411 ? 32.532 -19.987 -25.465 1.00 77.31 411 ASP A O 1
ATOM 3240 N N . LYS A 1 412 ? 30.628 -20.929 -24.715 1.00 78.31 412 LYS A N 1
ATOM 3241 C CA . LYS A 1 412 ? 30.678 -20.385 -23.346 1.00 78.31 412 LYS A CA 1
ATOM 3242 C C . LYS A 1 412 ? 31.399 -21.325 -22.359 1.00 78.31 412 LYS A C 1
ATOM 3244 O O . LYS A 1 412 ? 31.520 -20.999 -21.181 1.00 78.31 412 LYS A O 1
ATOM 3249 N N . ALA A 1 413 ? 31.865 -22.497 -22.809 1.00 81.19 413 ALA A N 1
ATOM 3250 C CA . ALA A 1 413 ? 32.302 -23.588 -21.932 1.00 81.19 413 ALA A CA 1
ATOM 3251 C C . ALA A 1 413 ? 33.812 -23.863 -21.980 1.00 81.19 413 ALA A C 1
ATOM 3253 O O . ALA A 1 413 ? 34.399 -24.170 -20.942 1.00 81.19 413 ALA A O 1
ATOM 3254 N N . SER A 1 414 ? 34.466 -23.732 -23.139 1.00 84.19 414 SER A N 1
ATOM 3255 C CA . SER A 1 414 ? 35.878 -24.125 -23.311 1.00 84.19 414 SER A CA 1
ATOM 3256 C C . SER A 1 414 ? 36.859 -23.364 -22.416 1.00 84.19 414 SER A C 1
ATO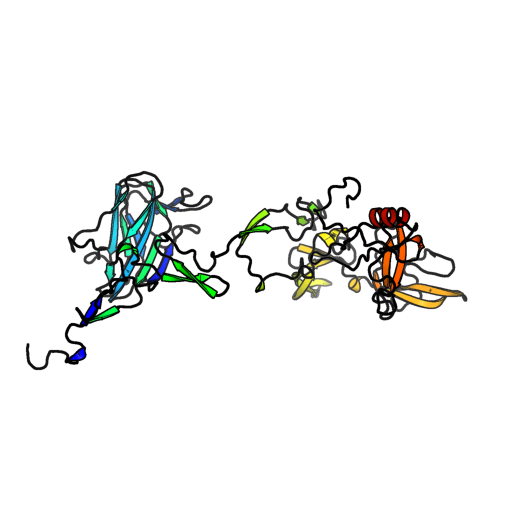M 3258 O O . SER A 1 414 ? 37.938 -23.871 -22.108 1.00 84.19 414 SER A O 1
ATOM 3260 N N . CYS A 1 415 ? 36.474 -22.176 -21.952 1.00 86.12 415 CYS A N 1
ATOM 3261 C CA . CYS A 1 415 ? 37.255 -21.360 -21.026 1.00 86.12 415 CYS A CA 1
ATOM 3262 C C . CYS A 1 415 ? 37.126 -21.792 -19.555 1.00 86.12 415 CYS A C 1
ATOM 3264 O O . CYS A 1 415 ? 37.846 -21.273 -18.708 1.00 86.12 415 CYS A O 1
ATOM 3266 N N . ASN A 1 416 ? 36.232 -22.736 -19.230 1.00 87.06 416 ASN A N 1
ATOM 3267 C CA . ASN A 1 416 ? 35.987 -23.254 -17.875 1.00 87.06 416 ASN A CA 1
ATOM 3268 C C . ASN A 1 416 ? 35.803 -22.155 -16.805 1.00 87.06 416 ASN A C 1
ATOM 3270 O O . ASN A 1 416 ? 36.262 -22.300 -15.673 1.00 87.06 416 ASN A O 1
ATOM 3274 N N . GLY A 1 417 ? 35.169 -21.035 -17.171 1.00 85.31 417 GLY A N 1
ATOM 3275 C CA . GLY A 1 417 ? 34.968 -19.884 -16.281 1.00 85.31 417 GLY A CA 1
ATOM 3276 C C . GLY A 1 417 ? 36.234 -19.076 -15.967 1.00 85.31 417 GLY A C 1
ATOM 3277 O O . GLY A 1 417 ? 36.196 -18.211 -15.098 1.00 85.31 417 GLY A O 1
ATOM 3278 N N . GLN A 1 418 ? 37.352 -19.341 -16.648 1.00 91.25 418 GLN A N 1
ATOM 3279 C CA . GLN A 1 418 ? 38.604 -18.607 -16.491 1.00 91.25 418 GLN A CA 1
ATOM 3280 C C . GLN A 1 418 ? 38.868 -17.678 -17.678 1.00 91.25 418 GLN A C 1
ATOM 3282 O O . GLN A 1 418 ? 38.368 -17.877 -18.784 1.00 91.25 418 GLN A O 1
ATOM 3287 N N . VAL A 1 419 ? 39.688 -16.657 -17.446 1.00 90.50 419 VAL A N 1
ATOM 3288 C CA . VAL A 1 419 ? 39.874 -15.535 -18.368 1.00 90.50 419 VAL A CA 1
ATOM 3289 C C . VAL A 1 419 ? 41.351 -15.363 -18.698 1.00 90.50 419 VAL A C 1
ATOM 3291 O O . VAL A 1 419 ? 42.211 -15.415 -17.818 1.00 90.50 419 VAL A O 1
ATOM 3294 N N . SER A 1 420 ? 41.638 -15.161 -19.983 1.00 90.81 420 SER A N 1
ATOM 3295 C CA . SER A 1 420 ? 42.929 -14.716 -20.507 1.00 90.81 420 SER A CA 1
ATOM 3296 C C . SER A 1 420 ? 42.703 -14.094 -21.881 1.00 90.81 420 SER A C 1
ATOM 3298 O O . SER A 1 420 ? 42.439 -14.794 -22.866 1.00 90.81 420 SER A O 1
ATOM 3300 N N . LEU A 1 421 ? 42.843 -12.768 -21.956 1.00 85.38 421 LEU A N 1
ATOM 3301 C CA . LEU A 1 421 ? 42.685 -12.015 -23.202 1.00 85.38 421 LEU A CA 1
ATOM 3302 C C . LEU A 1 421 ? 43.658 -12.513 -24.286 1.00 85.38 421 LEU A C 1
ATOM 3304 O O . LEU A 1 421 ? 43.301 -12.608 -25.457 1.00 85.38 421 LEU A O 1
ATOM 3308 N N . LYS A 1 422 ? 44.885 -12.885 -23.898 1.00 88.75 422 LYS A N 1
ATOM 3309 C CA . LYS A 1 422 ? 45.915 -13.394 -24.818 1.00 88.75 422 LYS A CA 1
ATOM 3310 C C . LYS A 1 422 ? 45.650 -14.808 -25.319 1.00 88.75 422 LYS A C 1
ATOM 3312 O O . LYS A 1 422 ? 46.069 -15.126 -26.429 1.00 88.75 422 LYS A O 1
ATOM 3317 N N . GLN A 1 423 ? 44.981 -15.642 -24.524 1.00 88.00 423 GLN A N 1
ATOM 3318 C CA . GLN A 1 423 ? 44.665 -17.027 -24.886 1.00 88.00 423 GLN A CA 1
ATOM 3319 C C . GLN A 1 423 ? 43.253 -17.185 -25.477 1.00 88.00 423 GLN A C 1
ATOM 3321 O O . GLN A 1 423 ? 42.878 -18.292 -25.852 1.00 88.00 423 GLN A O 1
ATOM 3326 N N . GLY A 1 424 ? 42.505 -16.084 -25.631 1.00 82.69 424 GLY A N 1
ATOM 3327 C CA . GLY A 1 424 ? 41.222 -16.049 -26.340 1.00 82.69 424 GLY A CA 1
ATOM 3328 C C . GLY A 1 424 ? 39.984 -16.277 -25.468 1.00 82.69 424 GLY A C 1
ATOM 3329 O O . GLY A 1 424 ? 38.896 -16.416 -26.015 1.00 82.69 424 GLY A O 1
ATOM 3330 N N . CYS A 1 425 ? 40.127 -16.281 -24.139 1.00 88.50 425 CYS A N 1
ATOM 3331 C CA . CYS A 1 425 ? 39.007 -16.335 -23.197 1.00 88.50 425 CYS A CA 1
ATOM 3332 C C . CYS A 1 425 ? 38.736 -14.933 -22.653 1.00 88.50 425 CYS A C 1
ATOM 3334 O O . CYS A 1 425 ? 39.433 -14.468 -21.749 1.00 88.50 425 CYS A O 1
ATOM 3336 N N . ILE A 1 426 ? 37.770 -14.258 -23.274 1.00 86.31 426 ILE A N 1
ATOM 3337 C CA . ILE A 1 426 ? 37.487 -12.824 -23.139 1.00 86.31 426 ILE A CA 1
ATOM 3338 C C . ILE A 1 426 ? 36.232 -12.632 -22.277 1.00 86.31 426 ILE A C 1
ATOM 3340 O O . ILE A 1 426 ? 35.288 -13.414 -22.382 1.00 86.31 426 ILE A O 1
ATOM 3344 N N . LEU A 1 427 ? 36.226 -11.599 -21.431 1.00 82.56 427 LEU A N 1
ATOM 3345 C CA . LEU A 1 427 ? 35.042 -11.186 -20.678 1.00 82.56 427 LEU A CA 1
ATOM 3346 C C . LEU A 1 427 ? 34.227 -10.199 -21.511 1.00 82.56 427 LEU A C 1
ATOM 3348 O O . LEU A 1 427 ? 34.691 -9.099 -21.811 1.00 82.56 427 LEU A O 1
ATOM 3352 N N . PHE A 1 428 ? 33.006 -10.595 -21.850 1.00 77.56 428 PHE A N 1
ATOM 3353 C CA . PHE A 1 428 ? 32.052 -9.748 -22.550 1.00 77.56 428 PHE A CA 1
ATOM 3354 C C . PHE A 1 428 ? 30.979 -9.241 -21.594 1.00 77.56 428 PHE A C 1
ATOM 3356 O O . PHE A 1 428 ? 30.483 -9.994 -20.759 1.00 77.56 428 PHE A O 1
ATOM 3363 N N . SER A 1 429 ? 30.606 -7.977 -21.758 1.00 71.50 429 SER A N 1
ATOM 3364 C CA . SER A 1 429 ? 29.321 -7.464 -21.306 1.00 71.50 429 SER A CA 1
ATOM 3365 C C . SER A 1 429 ? 28.286 -7.781 -22.382 1.00 71.50 429 SER A C 1
ATOM 3367 O O . SER A 1 429 ? 28.478 -7.437 -23.554 1.00 71.50 429 SER A O 1
ATOM 3369 N N . ASP A 1 430 ? 27.230 -8.482 -21.978 1.00 70.50 430 ASP A N 1
ATOM 3370 C CA . ASP A 1 430 ? 26.033 -8.690 -22.780 1.00 70.50 430 ASP A CA 1
ATOM 3371 C C . ASP A 1 430 ? 24.982 -7.656 -22.341 1.00 70.50 430 ASP A C 1
ATOM 3373 O O . ASP A 1 430 ? 24.504 -7.731 -21.212 1.00 70.50 430 ASP A O 1
ATOM 3377 N N . PRO A 1 431 ? 24.613 -6.682 -23.189 1.00 61.00 431 PRO A N 1
ATOM 3378 C CA . PRO A 1 431 ? 23.636 -5.651 -22.848 1.00 61.00 431 PRO A CA 1
ATOM 3379 C C . PRO A 1 431 ? 22.208 -6.193 -22.680 1.00 61.00 431 PRO A C 1
ATOM 3381 O O . PRO A 1 431 ? 21.331 -5.452 -22.242 1.00 61.00 431 PRO A O 1
ATOM 3384 N N . ASN A 1 432 ? 21.965 -7.455 -23.042 1.00 60.75 432 ASN A N 1
ATOM 3385 C CA . ASN A 1 432 ? 20.706 -8.155 -22.817 1.00 60.75 432 ASN A CA 1
ATOM 3386 C C . ASN A 1 432 ? 20.741 -9.046 -21.561 1.00 60.75 432 ASN A C 1
ATOM 3388 O O . ASN A 1 432 ? 19.684 -9.517 -21.144 1.00 60.75 432 ASN A O 1
ATOM 3392 N N . ASP A 1 433 ? 21.915 -9.276 -20.957 1.00 64.81 433 ASP A N 1
ATOM 3393 C CA . ASP A 1 433 ? 22.041 -9.941 -19.654 1.00 64.81 433 ASP A CA 1
ATOM 3394 C C . ASP A 1 433 ? 21.814 -8.901 -18.562 1.00 64.81 433 ASP A C 1
ATOM 3396 O O . ASP A 1 433 ? 22.744 -8.262 -18.058 1.00 64.81 433 ASP A O 1
ATOM 3400 N N . THR A 1 434 ? 20.538 -8.664 -18.275 1.00 60.91 434 THR A N 1
ATOM 3401 C CA . THR A 1 434 ? 20.119 -7.703 -17.270 1.00 60.91 434 THR A CA 1
ATOM 3402 C C . THR A 1 434 ? 19.716 -8.378 -15.973 1.00 60.91 434 THR A C 1
ATOM 3404 O O . THR A 1 434 ? 19.202 -9.494 -15.917 1.00 60.91 434 THR A O 1
ATOM 3407 N N . ASP A 1 435 ? 19.962 -7.629 -14.923 1.00 58.06 435 ASP A N 1
ATOM 3408 C CA . ASP A 1 435 ? 19.561 -7.819 -13.554 1.00 58.06 435 ASP A CA 1
ATOM 3409 C C . ASP A 1 435 ? 18.022 -7.877 -13.490 1.00 58.06 435 ASP A C 1
ATOM 3411 O O . ASP A 1 435 ? 17.334 -7.555 -14.467 1.00 58.06 435 ASP A O 1
ATOM 3415 N N . GLY A 1 436 ? 17.465 -8.319 -12.359 1.00 40.34 436 GLY A N 1
ATOM 3416 C CA . GLY A 1 436 ? 16.022 -8.249 -12.151 1.00 40.34 436 GLY A CA 1
ATOM 3417 C C . GLY A 1 436 ? 15.485 -6.849 -12.464 1.00 40.34 436 GLY A C 1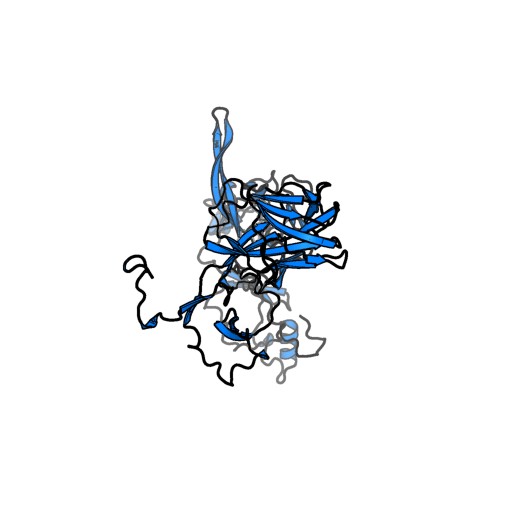
ATOM 3418 O O . GLY A 1 436 ? 14.442 -6.742 -13.102 1.00 40.34 436 GLY A O 1
ATOM 3419 N N . ASP A 1 437 ? 16.237 -5.803 -12.110 1.00 43.91 437 ASP A N 1
ATOM 3420 C CA . ASP A 1 437 ? 15.915 -4.383 -12.285 1.00 43.91 437 ASP A CA 1
ATOM 3421 C C . ASP A 1 437 ? 16.073 -3.828 -13.721 1.00 43.91 437 ASP A C 1
ATOM 3423 O O . ASP A 1 437 ? 15.711 -2.676 -13.975 1.00 43.91 437 ASP A O 1
ATOM 3427 N N . GLY A 1 438 ? 16.564 -4.631 -14.674 1.00 44.56 438 GLY A N 1
ATOM 3428 C CA . GLY A 1 438 ? 16.817 -4.214 -16.058 1.00 44.56 438 GLY A CA 1
ATOM 3429 C C . GLY A 1 438 ? 18.169 -3.522 -16.298 1.00 44.56 438 GLY A C 1
ATOM 3430 O O . GLY A 1 438 ? 18.451 -3.124 -17.431 1.00 44.56 438 GLY A O 1
ATOM 3431 N N . SER A 1 439 ? 19.025 -3.410 -15.281 1.00 56.44 439 SER A N 1
ATOM 3432 C CA . SER A 1 439 ? 20.413 -2.954 -15.387 1.00 56.44 439 SER A CA 1
ATOM 3433 C C . SER A 1 439 ? 21.282 -4.028 -16.034 1.00 56.44 439 SER A C 1
ATOM 3435 O O . SER A 1 439 ? 21.174 -5.206 -15.706 1.00 56.44 439 SER A O 1
ATOM 3437 N N . VAL A 1 440 ? 22.190 -3.649 -16.935 1.00 58.50 440 VAL A N 1
ATOM 3438 C CA . VAL A 1 440 ? 23.146 -4.603 -17.523 1.00 58.50 440 VAL A CA 1
ATOM 3439 C C . VAL A 1 440 ? 24.047 -5.163 -16.427 1.00 58.50 440 VAL A C 1
ATOM 3441 O O . VAL A 1 440 ? 24.770 -4.421 -15.758 1.00 58.50 440 VAL A O 1
ATOM 3444 N N . ILE A 1 441 ? 24.037 -6.483 -16.262 1.00 66.69 441 ILE A N 1
ATOM 3445 C CA . ILE A 1 441 ? 24.806 -7.145 -15.221 1.00 66.69 441 ILE A CA 1
ATOM 3446 C C . ILE A 1 441 ? 26.278 -7.148 -15.624 1.00 66.69 441 ILE A C 1
ATOM 3448 O O . ILE A 1 441 ? 26.730 -7.928 -16.460 1.00 66.69 441 ILE A O 1
ATOM 3452 N N . SER A 1 442 ? 27.074 -6.332 -14.941 1.00 68.38 442 SER A N 1
ATOM 3453 C CA . SER A 1 442 ? 28.532 -6.391 -15.024 1.00 68.38 442 SER A CA 1
ATOM 3454 C C . SER A 1 442 ? 29.108 -7.075 -13.783 1.00 68.38 442 SER A C 1
ATOM 3456 O O . SER A 1 442 ? 29.607 -6.419 -12.873 1.00 68.38 442 SER A O 1
ATOM 3458 N N . ARG A 1 443 ? 29.045 -8.415 -13.734 1.00 72.56 443 ARG A N 1
ATOM 3459 C CA . ARG A 1 443 ? 29.519 -9.200 -12.568 1.00 72.56 443 ARG A CA 1
ATOM 3460 C C . ARG A 1 443 ? 31.032 -9.126 -12.349 1.00 72.56 443 ARG A C 1
ATOM 3462 O O . ARG A 1 443 ? 31.500 -9.338 -11.235 1.00 72.56 443 ARG A O 1
ATOM 3469 N N . TYR A 1 444 ? 31.801 -8.858 -13.404 1.00 80.75 444 TYR A N 1
ATOM 3470 C CA . TYR A 1 444 ? 33.253 -9.017 -13.389 1.00 80.75 444 TYR A CA 1
ATOM 3471 C C . TYR A 1 444 ? 33.980 -7.811 -13.982 1.00 80.75 444 TYR A C 1
ATOM 3473 O O . TYR A 1 444 ? 33.626 -7.322 -15.055 1.00 80.75 444 TYR A O 1
ATOM 3481 N N . ASN A 1 445 ? 35.061 -7.380 -13.329 1.00 83.38 445 ASN A N 1
ATOM 3482 C CA . ASN A 1 445 ? 35.920 -6.305 -13.818 1.00 83.38 445 ASN A CA 1
ATOM 3483 C C . ASN A 1 445 ? 36.908 -6.855 -14.851 1.00 83.38 445 ASN A C 1
ATOM 3485 O O . ASN A 1 445 ? 37.918 -7.477 -14.502 1.00 83.38 445 ASN A O 1
ATOM 3489 N N . SER A 1 446 ? 36.629 -6.635 -16.136 1.00 83.81 446 SER A N 1
ATOM 3490 C CA . SER A 1 446 ? 37.490 -7.110 -17.226 1.00 83.81 446 SER A CA 1
ATOM 3491 C C . SER A 1 446 ? 38.910 -6.537 -17.137 1.00 83.81 446 SER A C 1
ATOM 3493 O O . SER A 1 446 ? 39.871 -7.288 -17.304 1.00 83.81 446 SER A O 1
ATOM 3495 N N . ALA A 1 447 ? 39.076 -5.268 -16.752 1.00 83.00 447 ALA A N 1
ATOM 3496 C CA . ALA A 1 447 ? 40.380 -4.605 -16.719 1.00 83.00 447 ALA A CA 1
ATOM 3497 C C . ALA A 1 447 ? 41.283 -5.174 -15.615 1.00 83.00 447 ALA A C 1
ATOM 3499 O O . ALA A 1 447 ? 42.441 -5.528 -15.866 1.00 83.00 447 ALA A O 1
ATOM 3500 N N . ALA A 1 448 ? 40.739 -5.327 -14.405 1.00 82.25 448 ALA A N 1
ATOM 3501 C CA . ALA A 1 448 ? 41.435 -5.950 -13.283 1.00 82.25 448 ALA A CA 1
ATOM 3502 C C . ALA A 1 448 ? 41.740 -7.431 -13.566 1.00 82.25 448 ALA A C 1
ATOM 3504 O O . ALA A 1 448 ? 42.852 -7.905 -13.319 1.00 82.25 448 ALA A O 1
ATOM 3505 N N . THR A 1 449 ? 40.793 -8.150 -14.177 1.00 87.00 449 THR A N 1
ATOM 3506 C CA . THR A 1 449 ? 40.974 -9.557 -14.565 1.00 87.00 449 THR A CA 1
ATOM 3507 C C . THR A 1 449 ? 42.091 -9.725 -15.595 1.00 87.00 449 THR A C 1
ATOM 3509 O O . THR A 1 449 ? 42.942 -10.607 -15.454 1.00 87.00 449 THR A O 1
ATOM 3512 N N . TYR A 1 450 ? 42.141 -8.869 -16.616 1.00 89.50 450 TYR A N 1
ATOM 3513 C CA . TYR A 1 450 ? 43.180 -8.924 -17.643 1.00 89.50 450 TYR A CA 1
ATOM 3514 C C . TYR A 1 450 ? 44.556 -8.567 -17.087 1.00 89.50 450 TYR A C 1
ATOM 3516 O O . TYR A 1 450 ? 45.527 -9.243 -17.423 1.00 89.50 450 TYR A O 1
ATOM 3524 N N . ARG A 1 451 ? 44.646 -7.578 -16.186 1.00 86.69 451 ARG A N 1
ATOM 3525 C CA . ARG A 1 451 ? 45.887 -7.255 -15.464 1.00 86.69 451 ARG A CA 1
ATOM 3526 C C . ARG A 1 451 ? 46.389 -8.458 -14.661 1.00 86.69 451 ARG A C 1
ATOM 3528 O O . ARG A 1 451 ? 47.550 -8.838 -14.784 1.00 86.69 451 ARG A O 1
ATOM 3535 N N . LYS A 1 452 ? 45.493 -9.123 -13.927 1.00 89.00 452 LYS A N 1
ATOM 3536 C CA . LYS A 1 452 ? 45.803 -10.329 -13.148 1.00 89.00 452 LYS A CA 1
ATOM 3537 C C . LYS A 1 452 ? 46.278 -11.495 -14.021 1.00 89.00 452 LYS A C 1
ATOM 3539 O O . LYS A 1 452 ? 47.204 -12.202 -13.636 1.00 89.00 452 LYS A O 1
ATOM 3544 N N . SER A 1 453 ? 45.677 -11.692 -15.198 1.00 91.94 453 SER A N 1
ATOM 3545 C CA . SER A 1 453 ? 46.127 -12.698 -16.173 1.00 91.94 453 SER A CA 1
ATOM 3546 C C . SER A 1 453 ? 47.504 -12.358 -16.748 1.00 91.94 453 SER A C 1
ATOM 3548 O O . SER A 1 453 ? 48.382 -13.220 -16.795 1.00 91.94 453 SER A O 1
ATOM 3550 N N . ALA A 1 454 ? 47.726 -11.093 -17.118 1.00 90.12 454 ALA A N 1
ATOM 3551 C CA . ALA A 1 454 ? 48.987 -10.622 -17.687 1.00 90.12 454 ALA A CA 1
ATOM 3552 C C . ALA A 1 454 ? 50.170 -10.767 -16.713 1.00 90.12 454 ALA A C 1
ATOM 3554 O O . ALA A 1 454 ? 51.295 -11.004 -17.145 1.00 90.12 454 ALA A O 1
ATOM 3555 N N . GLU A 1 455 ? 49.921 -10.668 -15.406 1.00 91.88 455 GLU A N 1
ATOM 3556 C CA . GLU A 1 455 ? 50.933 -10.792 -14.347 1.00 91.88 455 GLU A CA 1
ATOM 3557 C C . GLU A 1 455 ? 51.024 -12.205 -13.740 1.00 91.88 455 GLU A C 1
ATOM 3559 O O . GLU A 1 455 ? 51.865 -12.462 -12.871 1.00 91.88 455 GLU A O 1
ATOM 3564 N N . ALA A 1 456 ? 50.187 -13.145 -14.192 1.00 91.06 456 ALA A N 1
ATOM 3565 C CA . ALA A 1 456 ? 50.196 -14.517 -13.702 1.00 91.06 456 ALA A CA 1
ATOM 3566 C C . ALA A 1 456 ? 51.544 -15.212 -13.978 1.00 91.06 456 ALA A C 1
ATOM 3568 O O . ALA A 1 456 ? 52.337 -14.801 -14.823 1.00 91.06 456 ALA A O 1
ATOM 3569 N N . THR A 1 457 ? 51.834 -16.293 -13.251 1.00 88.38 457 THR A N 1
ATOM 3570 C CA . THR A 1 457 ? 53.030 -17.114 -13.491 1.00 88.38 457 THR A CA 1
ATOM 3571 C C . THR A 1 457 ? 52.610 -18.554 -13.781 1.00 88.38 457 THR A C 1
ATOM 3573 O O . THR A 1 457 ? 52.160 -19.232 -12.855 1.00 88.38 457 THR A O 1
ATOM 3576 N N . PRO A 1 458 ? 52.781 -19.060 -15.020 1.00 89.31 458 PRO A N 1
ATOM 3577 C CA . PRO A 1 458 ? 53.344 -18.396 -16.211 1.00 89.31 458 PRO A CA 1
ATOM 3578 C C . PRO A 1 458 ? 52.550 -17.169 -16.702 1.00 89.31 458 PRO A C 1
ATOM 3580 O O . PRO A 1 458 ? 51.351 -17.087 -16.450 1.00 89.31 458 PRO A O 1
ATOM 3583 N N . LEU A 1 459 ? 53.208 -16.245 -17.416 1.00 90.25 459 LEU A N 1
ATOM 3584 C CA . LEU A 1 459 ? 52.569 -15.037 -17.971 1.00 90.25 459 LEU A CA 1
ATOM 3585 C C . LEU A 1 459 ? 51.360 -15.390 -18.845 1.00 90.25 459 LEU A C 1
ATOM 3587 O O . LEU A 1 459 ? 51.381 -16.406 -19.545 1.00 90.25 459 LEU A O 1
ATOM 3591 N N . ASP A 1 460 ? 50.334 -14.537 -18.802 1.00 90.31 460 ASP A N 1
ATOM 3592 C CA . ASP A 1 460 ? 49.082 -14.666 -19.558 1.00 90.31 460 ASP A CA 1
ATOM 3593 C C . ASP A 1 460 ? 48.266 -15.935 -19.241 1.00 90.31 460 ASP A C 1
ATOM 3595 O O . ASP A 1 460 ? 47.398 -16.342 -20.023 1.00 90.31 460 ASP A O 1
ATOM 3599 N N . SER A 1 461 ? 48.538 -16.583 -18.103 1.00 93.06 461 SER A N 1
ATOM 3600 C CA . SER A 1 461 ? 47.775 -17.756 -17.666 1.00 93.06 461 SER A CA 1
ATOM 3601 C C . SER A 1 461 ? 46.317 -17.403 -17.380 1.00 93.06 461 SER A C 1
ATOM 3603 O O . SER A 1 461 ? 45.986 -16.277 -17.000 1.00 93.06 461 SER A O 1
ATOM 3605 N N . PHE A 1 462 ? 45.447 -18.401 -17.525 1.00 93.19 462 PHE A N 1
ATOM 3606 C CA . PHE A 1 462 ? 44.052 -18.324 -17.113 1.00 93.19 462 PHE A CA 1
ATOM 3607 C C . PHE A 1 462 ? 43.925 -17.969 -15.630 1.00 93.19 462 PHE A C 1
ATOM 3609 O O . PHE A 1 462 ? 44.532 -18.609 -14.768 1.00 93.19 462 PHE A O 1
ATOM 3616 N N . VAL A 1 463 ? 43.108 -16.962 -15.338 1.00 91.88 463 VAL A N 1
ATOM 3617 C CA . VAL A 1 463 ? 42.784 -16.539 -13.972 1.00 91.88 463 VAL A CA 1
ATOM 3618 C C . VAL A 1 463 ? 41.279 -16.523 -13.769 1.00 91.88 463 VAL A C 1
ATOM 3620 O O . VAL A 1 463 ? 40.512 -16.416 -14.726 1.00 91.88 463 VAL A O 1
ATOM 3623 N N . ASN A 1 464 ? 40.853 -16.616 -12.513 1.00 91.44 464 ASN A N 1
ATOM 3624 C CA . ASN A 1 464 ? 39.453 -16.383 -12.183 1.00 91.44 464 ASN A CA 1
ATOM 3625 C C . ASN A 1 464 ? 39.120 -14.895 -12.400 1.00 91.44 464 ASN A C 1
ATOM 3627 O O . ASN A 1 464 ? 39.956 -14.052 -12.034 1.00 91.44 464 ASN A O 1
ATOM 3631 N N . PRO A 1 465 ? 37.934 -14.581 -12.954 1.00 88.00 465 PRO A N 1
ATOM 3632 C CA . PRO A 1 465 ? 37.425 -13.220 -13.037 1.00 88.00 465 PRO A CA 1
ATOM 3633 C C . PRO A 1 465 ? 37.494 -12.505 -11.686 1.00 88.00 465 PRO A C 1
ATOM 3635 O O . PRO A 1 465 ? 37.248 -13.109 -10.642 1.00 88.00 465 PRO A O 1
ATOM 3638 N N . VAL A 1 466 ? 37.849 -11.224 -11.708 1.00 85.75 466 VAL A N 1
ATOM 3639 C CA . VAL A 1 466 ? 37.749 -10.342 -10.542 1.00 85.75 466 VAL A CA 1
ATOM 3640 C C . VAL A 1 466 ? 36.280 -9.967 -10.384 1.00 85.75 466 VAL A C 1
ATOM 3642 O O . VAL A 1 466 ? 35.722 -9.289 -11.246 1.00 85.75 466 VAL A O 1
ATOM 3645 N N . ASP A 1 467 ? 35.659 -10.484 -9.326 1.00 80.50 467 ASP A N 1
ATOM 3646 C CA . ASP A 1 467 ? 34.245 -10.296 -9.004 1.00 80.50 467 ASP A CA 1
ATOM 3647 C C . ASP A 1 467 ? 34.005 -8.908 -8.404 1.00 80.50 467 ASP A C 1
ATOM 3649 O O . ASP A 1 467 ? 34.672 -8.516 -7.448 1.00 80.50 467 ASP A O 1
ATOM 3653 N N . CYS A 1 468 ? 33.055 -8.170 -8.977 1.00 68.31 468 CYS A N 1
ATOM 3654 C CA . CYS A 1 468 ? 32.677 -6.835 -8.519 1.00 68.31 468 CYS A CA 1
ATOM 3655 C C . CYS A 1 468 ? 31.810 -6.836 -7.252 1.00 68.31 468 CYS A C 1
ATOM 3657 O O . CYS A 1 468 ? 31.570 -5.780 -6.674 1.00 68.31 468 CYS A O 1
ATOM 3659 N N . THR A 1 469 ? 31.321 -8.001 -6.824 1.00 63.16 469 THR A N 1
ATOM 3660 C CA . THR A 1 469 ? 30.405 -8.151 -5.683 1.00 63.16 469 THR A CA 1
ATOM 3661 C C . THR A 1 469 ? 31.096 -8.599 -4.393 1.00 63.16 469 THR A C 1
ATOM 3663 O O . THR A 1 469 ? 30.497 -8.548 -3.315 1.00 63.16 469 THR A O 1
ATOM 3666 N N . ASP A 1 470 ? 32.372 -8.991 -4.461 1.00 57.59 470 ASP A N 1
ATOM 3667 C CA . ASP A 1 470 ? 33.128 -9.451 -3.297 1.00 57.59 470 ASP A CA 1
ATOM 3668 C C . ASP A 1 470 ? 33.749 -8.262 -2.537 1.00 57.59 470 ASP A C 1
ATOM 3670 O O . ASP A 1 470 ? 34.846 -7.787 -2.829 1.00 57.59 470 ASP A O 1
ATOM 3674 N N . THR A 1 471 ? 33.041 -7.764 -1.519 1.00 50.38 471 THR A N 1
ATOM 3675 C CA . THR A 1 471 ? 33.506 -6.676 -0.627 1.00 50.38 471 THR A CA 1
ATOM 3676 C C . THR A 1 471 ? 34.655 -7.090 0.317 1.00 50.38 471 THR A C 1
ATOM 3678 O O . THR A 1 471 ? 35.061 -6.316 1.189 1.00 50.38 471 THR A O 1
ATOM 3681 N N . GLY A 1 472 ? 35.198 -8.306 0.169 1.00 47.34 472 GLY A N 1
ATOM 3682 C CA . GLY A 1 472 ? 36.138 -8.929 1.102 1.00 47.34 472 GLY A CA 1
ATOM 3683 C C . GLY A 1 472 ? 37.634 -8.678 0.876 1.00 47.34 472 GLY A C 1
ATOM 3684 O O . GLY A 1 472 ? 38.424 -8.994 1.770 1.00 47.34 472 GLY A O 1
ATOM 3685 N N . THR A 1 473 ? 38.076 -8.110 -0.252 1.00 44.31 473 THR A N 1
ATOM 3686 C CA . THR A 1 473 ? 39.516 -7.896 -0.513 1.00 44.31 473 THR A CA 1
ATOM 3687 C C . THR A 1 473 ? 39.884 -6.419 -0.615 1.00 44.31 473 THR A C 1
ATOM 3689 O O . THR A 1 473 ? 39.612 -5.755 -1.608 1.00 44.31 473 THR A O 1
ATOM 3692 N N . GLN A 1 474 ? 40.549 -5.913 0.431 1.00 44.84 474 GLN A N 1
ATOM 3693 C CA . GLN A 1 474 ? 41.158 -4.579 0.510 1.00 44.84 474 GLN A CA 1
ATOM 3694 C C . GLN A 1 474 ? 42.366 -4.432 -0.441 1.00 44.84 474 GLN A C 1
ATOM 3696 O O . GLN A 1 474 ? 43.505 -4.342 0.019 1.00 44.84 474 GLN A O 1
ATOM 3701 N N . ASP A 1 475 ? 42.142 -4.360 -1.751 1.00 49.09 475 ASP A N 1
ATOM 3702 C CA . ASP A 1 475 ? 43.112 -3.760 -2.672 1.00 49.09 475 ASP A CA 1
ATOM 3703 C C . ASP A 1 475 ? 42.439 -2.610 -3.431 1.00 49.09 475 ASP A C 1
ATOM 3705 O O . ASP A 1 475 ? 41.527 -2.797 -4.230 1.00 49.09 475 ASP A O 1
ATOM 3709 N N . TRP A 1 476 ? 42.872 -1.381 -3.141 1.00 43.47 476 TRP A N 1
ATOM 3710 C CA . TRP A 1 476 ? 42.270 -0.131 -3.630 1.00 43.47 476 TRP A CA 1
ATOM 3711 C C . TRP A 1 476 ? 42.439 0.085 -5.148 1.00 43.47 476 TRP A C 1
ATOM 3713 O O . TRP A 1 476 ? 42.096 1.148 -5.665 1.00 43.47 476 TRP A O 1
ATOM 3723 N N . THR A 1 477 ? 42.998 -0.891 -5.865 1.00 46.19 477 THR A N 1
ATOM 3724 C CA . THR A 1 477 ? 43.242 -0.847 -7.312 1.00 46.19 477 THR A CA 1
ATOM 3725 C C . THR A 1 477 ? 42.254 -1.680 -8.141 1.00 46.19 477 THR A C 1
ATOM 3727 O O . THR A 1 477 ? 42.322 -1.623 -9.373 1.00 46.19 477 THR A O 1
ATOM 3730 N N . ASP A 1 478 ? 41.322 -2.386 -7.489 1.00 46.56 478 ASP A N 1
ATOM 3731 C CA . ASP A 1 478 ? 40.322 -3.284 -8.094 1.00 46.56 478 ASP A CA 1
ATOM 3732 C C . ASP A 1 478 ? 38.878 -2.740 -7.976 1.00 46.56 478 ASP A C 1
ATOM 3734 O O . ASP A 1 478 ? 37.921 -3.501 -7.858 1.00 46.56 478 ASP A O 1
ATOM 3738 N N . TYR A 1 479 ? 38.694 -1.414 -8.014 1.00 47.44 479 TYR A N 1
ATOM 3739 C CA . TYR A 1 479 ? 37.350 -0.830 -8.071 1.00 47.44 479 TYR A CA 1
ATOM 3740 C C . TYR A 1 479 ? 36.681 -1.118 -9.422 1.00 47.44 479 TYR A C 1
ATOM 3742 O O . TYR A 1 479 ? 37.205 -0.765 -10.486 1.00 47.44 479 TYR A O 1
ATOM 3750 N N . CYS A 1 480 ? 35.527 -1.777 -9.342 1.00 51.97 480 CYS A N 1
ATOM 3751 C CA . CYS A 1 480 ? 34.401 -1.546 -10.236 1.00 51.97 480 CYS A CA 1
ATOM 3752 C C . CYS A 1 480 ? 33.756 -0.202 -9.832 1.00 51.97 480 CYS A C 1
ATOM 3754 O O . CYS A 1 480 ? 33.369 0.535 -10.753 1.00 51.97 480 CYS A O 1
#

InterPro domains:
  IPR008979 Galactose-binding-like domain superfamily [SSF49785] (29-163)